Protein AF-A0A8C4T9D4-F1 (afdb_monomer)

Sequence (455 aa):
MKVQNGWSCSVFFLLHMIHVTWTQKFGVIGPSTDIFALLGEDVTLPASLSPPLSARGFGVTWDRKDLQSLVLLYQNFQIRPERQMEAYKGRTSLFLEELEGGNVSLRLRNVRVSDGGLYRCLVASEQWNEESHLTLNVEGHEAEAEAKQKRTMADSEVKRIATVVEELQALDEQIQNLLVRRRYLRDLKARLLDKPSSPSVIGVTSTPRCAAQITFTPAPRRSDTDDDLGVFQLCRRGFKARTPPSAQASILTQNRFDPLSVPSSPSAPGDVIVVGDSIVRNLNITCPNRKSFVSCFPGARVRDVTRRAPAIYKNRAVGAIVIHAGVNDIRHRQSEILKADFTALIKDTKERTPSAKIFISGPLPLVRRSNEYYSRLLGLNNWLQGFCKNQDIGFINNWDLFWERPRFFKRDGLHPNSFGARVLSENISKHHDVPTVMDGLKARSLYNHQHQVTP

Solvent-accessible surface area (backbone atoms only — not comparable to full-atom values): 27501 Å² total; per-residue (Å²): 137,91,87,83,68,74,67,60,60,52,51,52,50,48,53,52,52,61,68,70,65,72,76,80,78,58,43,42,49,42,56,97,58,73,44,78,40,48,61,62,36,71,42,73,50,63,30,30,37,43,66,70,41,61,41,54,87,29,35,41,38,33,30,29,68,80,72,76,38,46,45,42,43,32,48,91,78,38,73,45,64,90,73,29,37,78,94,32,55,96,30,56,46,67,51,74,82,42,12,59,62,9,38,70,26,41,35,40,47,57,35,48,72,84,68,37,44,42,37,33,42,37,44,34,51,99,87,46,73,33,59,28,61,45,40,37,45,56,48,74,68,71,66,58,60,52,49,52,51,53,48,55,52,48,54,53,50,53,51,53,51,51,53,54,51,54,53,52,52,55,49,50,55,53,51,53,52,51,54,52,51,54,49,54,54,50,55,51,50,52,56,67,72,66,62,78,84,75,86,83,80,90,82,90,82,83,87,83,90,86,84,88,88,88,83,86,86,87,89,88,82,88,83,90,86,86,87,91,84,89,86,84,89,85,88,81,88,88,80,94,79,87,82,84,87,83,85,81,87,76,79,86,77,78,71,94,76,67,75,78,79,65,79,71,74,78,72,76,64,32,30,36,38,38,39,24,17,57,72,46,62,70,48,67,63,74,55,99,79,40,58,61,45,74,48,56,37,70,80,32,32,46,62,51,44,52,71,53,51,58,75,74,53,74,88,52,67,51,34,31,39,38,40,34,54,41,75,63,45,65,77,70,78,49,69,66,59,54,53,50,33,51,53,52,34,53,51,56,48,44,74,75,39,77,82,34,48,48,29,42,38,42,52,71,64,68,44,96,62,59,72,68,60,49,55,50,53,50,51,48,39,56,48,48,51,54,50,22,61,77,67,76,36,45,64,44,83,37,40,82,81,44,54,98,41,67,87,30,33,39,97,81,23,69,42,56,29,77,66,28,25,47,55,51,18,53,55,50,42,63,67,77,67,66,70,99,80,68,92,82,71,59,78,71,59,64,69,68,66,79,78,76,86,80,136

Organism: Erpetoichthys calabaricus (NCBI:txid27687)

Radius of gyration: 43.35 Å; Cα contacts (8 Å, |Δi|>4): 566; chains: 1; bounding box: 152×76×127 Å

Secondary structure (DSSP, 8-state):
----SHHHHHHHHHHHHHHHT-----EEE--SS-EEEETTS-EEE--EEES----TTSEEEEEETTTTEEEEEEETTEE-GGGS-TTTTTTEEE-TTGGGGTB-PEEE-S--GGG-EEEEEEEE-SS-EEEEEEEEEEE--HHHHHHHHHHHHHHHHHHHHHHHHHHHHHHHHHHHHHHHHHHHHHHHHHHHH------------------------------------------------PPPPP---------TT-----S------PEEEEEESGGGGG-----SSS-EEEEE-TT--HHHHHHHTHHHHTTS-EEEEEEE--TTTGGG--HHHHHHHHHHHHHHHHHH-TTSEEEEEPPPPPSS--HHHHHHHHHHHHHHHHHHHHTT-EEE--HHHHTT-GGGB-TTSSSB-HHHHHHHHHHHHHHHT--TT-TTTSHHHHHSSSS----

pLDDT: mean 75.45, std 23.24, range [27.36, 98.0]

Structure (mmCIF, N/CA/C/O backbone):
data_AF-A0A8C4T9D4-F1
#
_entry.id   AF-A0A8C4T9D4-F1
#
loop_
_atom_site.group_PDB
_atom_site.id
_atom_site.type_symbol
_atom_site.label_atom_id
_atom_site.label_alt_id
_atom_site.label_comp_id
_atom_site.label_asym_id
_atom_site.label_entity_id
_atom_site.label_seq_id
_atom_site.pdbx_PDB_ins_code
_atom_site.Cartn_x
_atom_site.Cartn_y
_atom_site.Cartn_z
_atom_site.occupancy
_atom_site.B_iso_or_equiv
_atom_site.auth_seq_id
_atom_site.auth_comp_id
_atom_site.auth_asym_id
_atom_site.auth_atom_id
_atom_site.pdbx_PDB_model_num
ATOM 1 N N . MET A 1 1 ? 58.548 0.888 -63.597 1.00 39.16 1 MET A N 1
ATOM 2 C CA . MET A 1 1 ? 58.113 -0.030 -62.522 1.00 39.16 1 MET A CA 1
ATOM 3 C C . MET A 1 1 ? 57.143 0.725 -61.622 1.00 39.16 1 MET A C 1
ATOM 5 O O . MET A 1 1 ? 57.571 1.603 -60.891 1.00 39.16 1 MET A O 1
ATOM 9 N N . LYS A 1 2 ? 55.832 0.487 -61.766 1.00 50.06 2 LYS A N 1
ATOM 10 C CA . LYS A 1 2 ? 54.778 1.098 -60.938 1.00 50.06 2 LYS A CA 1
ATOM 11 C C . LYS A 1 2 ? 54.353 0.071 -59.890 1.00 50.06 2 LYS A C 1
ATOM 13 O O . LYS A 1 2 ? 53.529 -0.787 -60.183 1.00 50.06 2 LYS A O 1
ATOM 18 N N . VAL A 1 3 ? 54.945 0.134 -58.701 1.00 51.78 3 VAL A N 1
ATOM 19 C CA . VAL A 1 3 ? 54.513 -0.648 -57.533 1.00 51.78 3 VAL A CA 1
ATOM 20 C C . VAL A 1 3 ? 54.307 0.320 -56.381 1.00 51.78 3 VAL A C 1
ATOM 22 O O . VAL A 1 3 ? 55.186 0.543 -55.564 1.00 51.78 3 VAL A O 1
ATOM 25 N N . GLN A 1 4 ? 53.141 0.946 -56.359 1.00 55.31 4 GLN A N 1
ATOM 26 C CA . GLN A 1 4 ? 52.597 1.636 -55.195 1.00 55.31 4 GLN A CA 1
ATOM 27 C C . GLN A 1 4 ? 51.133 1.865 -55.535 1.00 55.31 4 GLN A C 1
ATOM 29 O O . GLN A 1 4 ? 50.864 2.672 -56.408 1.00 55.31 4 GLN A O 1
ATOM 34 N N . ASN A 1 5 ? 50.239 1.036 -54.983 1.00 51.62 5 ASN A N 1
ATOM 35 C CA . ASN A 1 5 ? 48.782 1.260 -54.879 1.00 51.62 5 ASN A CA 1
ATOM 36 C C . ASN A 1 5 ? 48.057 0.094 -54.163 1.00 51.62 5 ASN A C 1
ATOM 38 O O . ASN A 1 5 ? 46.921 0.261 -53.734 1.00 51.62 5 ASN A O 1
ATOM 42 N N . GLY A 1 6 ? 48.700 -1.065 -53.950 1.00 53.84 6 GLY A N 1
ATOM 43 C CA . GLY A 1 6 ? 48.062 -2.219 -53.282 1.00 53.84 6 GLY A CA 1
ATOM 44 C C . GLY A 1 6 ? 47.869 -2.088 -51.761 1.00 53.84 6 GLY A C 1
ATOM 45 O O . GLY A 1 6 ? 47.007 -2.748 -51.181 1.00 53.84 6 GLY A O 1
ATOM 46 N N . TRP A 1 7 ? 48.640 -1.219 -51.103 1.00 53.78 7 TRP A N 1
ATOM 47 C CA . TRP A 1 7 ? 48.626 -1.099 -49.639 1.00 53.78 7 TRP A CA 1
ATOM 48 C C . TRP A 1 7 ? 47.484 -0.199 -49.146 1.00 53.78 7 TRP A C 1
ATOM 50 O O . TRP A 1 7 ? 46.972 -0.409 -48.053 1.00 53.78 7 TRP A O 1
ATOM 60 N N . SER A 1 8 ? 47.012 0.738 -49.979 1.00 58.38 8 SER A N 1
ATOM 61 C CA . SER A 1 8 ? 45.920 1.655 -49.624 1.00 58.38 8 SER A CA 1
ATOM 62 C C . SER A 1 8 ? 44.566 0.934 -49.563 1.00 58.38 8 SER A C 1
ATOM 64 O O . SER A 1 8 ? 43.880 0.990 -48.547 1.00 58.38 8 SER A O 1
ATOM 66 N N . CYS A 1 9 ? 44.217 0.143 -50.586 1.00 56.66 9 CYS A N 1
ATOM 67 C CA . CYS A 1 9 ? 42.948 -0.600 -50.602 1.00 56.66 9 CYS A CA 1
ATOM 68 C C . CYS A 1 9 ? 42.850 -1.640 -49.476 1.00 56.66 9 CYS A C 1
ATOM 70 O O . CYS A 1 9 ? 41.775 -1.820 -48.914 1.00 56.66 9 CYS A O 1
ATOM 72 N N . SER A 1 10 ? 43.965 -2.278 -49.107 1.00 59.62 10 SER A N 1
ATOM 73 C CA . SER A 1 10 ? 44.000 -3.283 -48.036 1.00 59.62 10 SER A CA 1
ATOM 74 C C . SER A 1 10 ? 43.797 -2.663 -46.650 1.00 59.62 10 SER A C 1
ATOM 76 O O . SER A 1 10 ? 43.104 -3.239 -45.819 1.00 59.62 10 SER A O 1
ATOM 78 N N . VAL A 1 11 ? 44.336 -1.462 -46.408 1.00 67.81 11 VAL A N 1
ATOM 79 C CA . VAL A 1 11 ? 44.139 -0.721 -45.150 1.00 67.81 11 VAL A CA 1
ATOM 80 C C . VAL A 1 11 ? 42.713 -0.176 -45.044 1.00 67.81 11 VAL A C 1
ATOM 82 O O . VAL A 1 11 ? 42.125 -0.255 -43.971 1.00 67.81 11 VAL A O 1
ATOM 85 N N . PHE A 1 12 ? 42.112 0.293 -46.144 1.00 60.28 12 PHE A N 1
ATOM 86 C CA . PHE A 1 12 ? 40.697 0.686 -46.161 1.00 60.28 12 PHE A CA 1
ATOM 87 C C . PHE A 1 12 ? 39.751 -0.509 -45.986 1.00 60.28 12 PHE A C 1
ATOM 89 O O . PHE A 1 12 ? 38.779 -0.391 -45.248 1.00 60.28 12 PHE A O 1
ATOM 96 N N . PHE A 1 13 ? 40.050 -1.671 -46.580 1.00 60.12 13 PHE A N 1
ATOM 97 C CA . PHE A 1 13 ? 39.292 -2.903 -46.332 1.00 60.12 13 PHE A CA 1
ATOM 98 C C . PHE A 1 13 ? 39.426 -3.371 -44.882 1.00 60.12 13 PHE A C 1
ATOM 100 O O . PHE A 1 13 ? 38.430 -3.737 -44.271 1.00 60.12 13 PHE A O 1
ATOM 107 N N . LEU A 1 14 ? 40.629 -3.316 -44.304 1.00 58.25 14 LEU A N 1
ATOM 108 C CA . LEU A 1 14 ? 40.847 -3.648 -42.896 1.00 58.25 14 LEU A CA 1
ATOM 109 C C . LEU A 1 14 ? 40.143 -2.651 -41.966 1.00 58.25 14 LEU A C 1
ATOM 111 O O . LEU A 1 14 ? 39.481 -3.090 -41.039 1.00 58.25 14 LEU A O 1
ATOM 115 N N . LEU A 1 15 ? 40.181 -1.342 -42.229 1.00 55.09 15 LEU A N 1
ATOM 116 C CA . LEU A 1 15 ? 39.435 -0.332 -41.459 1.00 55.09 15 LEU A CA 1
ATOM 117 C C . LEU A 1 15 ? 37.912 -0.485 -41.602 1.00 55.09 15 LEU A C 1
ATOM 119 O O . LEU A 1 15 ? 37.190 -0.297 -40.626 1.00 55.09 15 LEU A O 1
ATOM 123 N N . HIS A 1 16 ? 37.418 -0.879 -42.780 1.00 53.72 16 HIS A N 1
ATOM 124 C CA . HIS A 1 16 ? 36.005 -1.197 -42.992 1.00 53.72 16 HIS A CA 1
ATOM 125 C C . HIS A 1 16 ? 35.601 -2.474 -42.237 1.00 53.72 16 HIS A C 1
ATOM 127 O O . HIS A 1 16 ? 34.575 -2.486 -41.567 1.00 53.72 16 HIS A O 1
ATOM 133 N N . MET A 1 17 ? 36.447 -3.509 -42.237 1.00 48.16 17 MET A N 1
ATOM 134 C CA . MET A 1 17 ? 36.233 -4.737 -41.460 1.00 48.16 17 MET A CA 1
ATOM 135 C C . MET A 1 17 ? 36.354 -4.512 -39.942 1.00 48.16 17 MET A C 1
ATOM 137 O O . MET A 1 17 ? 35.614 -5.127 -39.182 1.00 48.16 17 MET A O 1
ATOM 141 N N . ILE A 1 18 ? 37.213 -3.588 -39.492 1.00 51.47 18 ILE A N 1
ATOM 142 C CA . ILE A 1 18 ? 37.334 -3.183 -38.079 1.00 51.47 18 ILE A CA 1
ATOM 143 C C . ILE A 1 18 ? 36.100 -2.379 -37.627 1.00 51.47 18 ILE A C 1
ATOM 145 O O . ILE A 1 18 ? 35.687 -2.504 -36.475 1.00 51.47 18 ILE A O 1
ATOM 149 N N . HIS A 1 19 ? 35.451 -1.621 -38.520 1.00 48.31 19 HIS A N 1
ATOM 150 C CA . HIS A 1 19 ? 34.150 -1.001 -38.233 1.00 48.31 19 HIS A CA 1
ATOM 151 C C . HIS A 1 19 ? 32.988 -2.011 -38.188 1.00 48.31 19 HIS A C 1
ATOM 153 O O . HIS A 1 19 ? 32.005 -1.765 -37.493 1.00 48.31 19 HIS A O 1
ATOM 159 N N . VAL A 1 20 ? 33.103 -3.149 -38.882 1.00 47.06 20 VAL A N 1
ATOM 160 C CA . VAL A 1 20 ? 32.039 -4.163 -39.022 1.00 47.06 20 VAL A CA 1
ATOM 161 C C . VAL A 1 20 ? 32.005 -5.190 -37.873 1.00 47.06 20 VAL A C 1
ATOM 163 O O . VAL A 1 20 ? 31.034 -5.932 -37.760 1.00 47.06 20 VAL A O 1
ATOM 166 N N . THR A 1 21 ? 32.979 -5.220 -36.953 1.00 44.59 21 THR A N 1
ATOM 167 C CA . THR A 1 21 ? 33.009 -6.229 -35.865 1.00 44.59 21 THR A CA 1
ATOM 168 C C . THR A 1 21 ? 32.985 -5.674 -34.439 1.00 44.59 21 THR A C 1
ATOM 170 O O . THR A 1 21 ? 33.477 -6.329 -33.520 1.00 44.59 21 THR A O 1
ATOM 173 N N . TRP A 1 22 ? 32.378 -4.508 -34.199 1.00 48.31 22 TRP A N 1
ATOM 174 C CA . TRP A 1 22 ? 31.901 -4.171 -32.849 1.00 48.31 22 TRP A CA 1
ATOM 175 C C . TRP A 1 22 ? 30.481 -4.717 -32.667 1.00 48.31 22 TRP A C 1
ATOM 177 O O . TRP A 1 22 ? 29.494 -3.988 -32.706 1.00 48.31 22 TRP A O 1
ATOM 187 N N . THR A 1 23 ? 30.367 -6.036 -32.478 1.00 54.88 23 THR A N 1
ATOM 188 C CA . THR A 1 23 ? 29.114 -6.649 -32.020 1.00 54.88 23 THR A CA 1
ATOM 189 C C . THR A 1 23 ? 28.855 -6.158 -30.596 1.00 54.88 23 THR A C 1
ATOM 191 O O . THR A 1 23 ? 29.463 -6.661 -29.645 1.00 54.88 23 THR A O 1
ATOM 194 N N . GLN A 1 24 ? 28.011 -5.139 -30.434 1.00 67.06 24 GLN A N 1
ATOM 195 C CA . GLN A 1 24 ? 27.652 -4.612 -29.119 1.00 67.06 24 GLN A CA 1
ATOM 196 C C . GLN A 1 24 ? 26.773 -5.640 -28.399 1.00 67.06 24 GLN A C 1
ATOM 198 O O . GLN A 1 24 ? 25.558 -5.693 -28.579 1.00 67.06 24 GLN A O 1
ATOM 203 N N . LYS A 1 25 ? 27.414 -6.509 -27.614 1.00 84.00 25 LYS A N 1
ATOM 204 C CA . LYS A 1 25 ? 26.722 -7.431 -26.713 1.00 84.00 25 LYS A CA 1
ATOM 205 C C . LYS A 1 25 ? 26.148 -6.637 -25.546 1.00 84.00 25 LYS A C 1
ATOM 207 O O . LYS A 1 25 ? 26.833 -5.795 -24.965 1.00 84.00 25 LYS A O 1
ATOM 212 N N . PHE A 1 26 ? 24.910 -6.935 -25.195 1.00 91.19 26 PHE A N 1
ATOM 213 C CA . PHE A 1 26 ? 24.203 -6.348 -24.062 1.00 91.19 26 PHE A CA 1
ATOM 214 C C . PHE A 1 26 ? 23.410 -7.435 -23.357 1.00 91.19 26 PHE A C 1
ATOM 216 O O . PHE A 1 26 ? 23.092 -8.431 -23.987 1.00 91.19 26 PHE A O 1
ATOM 223 N N . GLY A 1 27 ? 23.089 -7.241 -22.083 1.00 93.12 27 GLY A N 1
ATOM 224 C CA . GLY A 1 27 ? 22.110 -8.020 -21.330 1.00 93.12 27 GLY A CA 1
ATOM 225 C C . GLY A 1 27 ? 20.835 -7.218 -21.085 1.00 93.12 27 GLY A C 1
ATOM 226 O O . GLY A 1 27 ? 20.865 -5.987 -21.113 1.00 93.12 27 GLY A O 1
ATOM 227 N N . VAL A 1 28 ? 19.730 -7.908 -20.799 1.00 96.06 28 VAL A N 1
ATOM 228 C CA . VAL A 1 28 ? 18.484 -7.289 -20.322 1.00 96.06 28 VAL A CA 1
ATOM 229 C C . VAL A 1 28 ? 18.332 -7.593 -18.834 1.00 96.06 28 VAL A C 1
ATOM 231 O O . VAL A 1 28 ? 18.138 -8.737 -18.426 1.00 96.06 28 VAL A O 1
ATOM 234 N N . ILE A 1 29 ? 18.430 -6.562 -18.001 1.00 93.75 29 ILE A N 1
ATOM 235 C CA . ILE A 1 29 ? 18.279 -6.673 -16.553 1.00 93.75 29 ILE A CA 1
ATOM 236 C C . ILE A 1 29 ? 16.822 -6.406 -16.190 1.00 93.75 29 ILE A C 1
ATOM 238 O O . ILE A 1 29 ? 16.321 -5.296 -16.355 1.00 93.75 29 ILE A O 1
ATOM 242 N N . GLY A 1 30 ? 16.157 -7.435 -15.675 1.00 88.88 30 GLY A N 1
ATOM 243 C CA . GLY A 1 30 ? 14.845 -7.349 -15.042 1.00 88.88 30 GLY A CA 1
ATOM 244 C C . GLY A 1 30 ? 14.949 -7.307 -13.513 1.00 88.88 30 GLY A C 1
ATOM 245 O O . GLY A 1 30 ? 16.047 -7.348 -12.946 1.00 88.88 30 GLY A O 1
ATOM 246 N N . PRO A 1 31 ? 13.813 -7.226 -12.808 1.00 87.94 31 PRO A N 1
ATOM 247 C CA . PRO A 1 31 ? 13.799 -7.239 -11.356 1.00 87.94 31 PRO A CA 1
ATOM 248 C C . PRO A 1 31 ? 14.237 -8.611 -10.824 1.00 87.94 31 PRO A C 1
ATOM 250 O O . PRO A 1 31 ? 13.878 -9.652 -11.363 1.00 87.94 31 PRO A O 1
ATOM 253 N N . SER A 1 32 ? 14.974 -8.621 -9.712 1.00 81.00 32 SER A N 1
ATOM 254 C CA . SER A 1 32 ? 15.377 -9.861 -9.022 1.00 81.00 32 SER A CA 1
ATOM 255 C C . SER A 1 32 ? 14.272 -10.461 -8.143 1.00 81.00 32 SER A C 1
ATOM 257 O O . SER A 1 32 ? 14.460 -11.516 -7.536 1.00 81.00 32 SER A O 1
ATOM 259 N N . THR A 1 33 ? 13.131 -9.781 -8.040 1.00 81.38 33 THR A N 1
ATOM 260 C CA . THR A 1 33 ? 11.982 -10.165 -7.218 1.00 81.38 33 THR A CA 1
ATOM 261 C C . THR A 1 33 ? 10.682 -9.912 -7.964 1.00 81.38 33 THR A C 1
ATOM 263 O O . THR A 1 33 ? 10.615 -9.010 -8.798 1.00 81.38 33 THR A O 1
ATOM 266 N N . ASP A 1 34 ? 9.636 -10.643 -7.590 1.00 89.50 34 ASP A N 1
ATOM 267 C CA . ASP A 1 34 ? 8.285 -10.447 -8.113 1.00 89.50 34 ASP A CA 1
ATOM 268 C C . ASP A 1 34 ? 7.793 -9.004 -7.937 1.00 89.50 34 ASP A C 1
ATOM 270 O O . ASP A 1 34 ? 8.059 -8.339 -6.928 1.00 89.50 34 ASP A O 1
ATOM 274 N N . ILE A 1 35 ? 7.027 -8.542 -8.922 1.00 89.44 35 ILE A N 1
ATOM 275 C CA . ILE A 1 35 ? 6.363 -7.242 -8.912 1.00 89.44 35 ILE A CA 1
ATOM 276 C C . ILE A 1 35 ? 4.936 -7.436 -8.413 1.00 89.44 35 ILE A C 1
ATOM 278 O O . ILE A 1 35 ? 4.237 -8.341 -8.855 1.00 89.44 35 ILE A O 1
ATOM 282 N N . PHE A 1 36 ? 4.488 -6.573 -7.506 1.00 88.38 36 PHE A N 1
ATOM 283 C CA . PHE A 1 36 ? 3.121 -6.589 -6.991 1.00 88.38 36 PHE A CA 1
ATOM 284 C C . PHE A 1 36 ? 2.371 -5.360 -7.497 1.00 88.38 36 PHE A C 1
ATOM 286 O O . PHE A 1 36 ? 2.876 -4.242 -7.377 1.00 88.38 36 PHE A O 1
ATOM 293 N N . ALA A 1 37 ? 1.173 -5.564 -8.038 1.00 88.94 37 ALA A N 1
ATOM 294 C CA . ALA A 1 37 ? 0.289 -4.500 -8.502 1.00 88.94 37 ALA A CA 1
ATOM 295 C C . ALA A 1 37 ? -1.092 -4.613 -7.860 1.00 88.94 37 ALA A C 1
ATOM 297 O O . ALA A 1 37 ? -1.575 -5.714 -7.601 1.00 88.94 37 ALA A O 1
ATOM 298 N N . LEU A 1 38 ? -1.735 -3.471 -7.622 1.00 84.62 38 LEU A N 1
ATOM 299 C CA . LEU A 1 38 ? -3.107 -3.422 -7.130 1.00 84.62 38 LEU A CA 1
ATOM 300 C C . LEU A 1 38 ? -4.100 -3.381 -8.291 1.00 84.62 38 LEU A C 1
ATOM 302 O O . LEU A 1 38 ? -3.833 -2.770 -9.327 1.00 84.62 38 LEU A O 1
ATOM 306 N N . LEU A 1 39 ? -5.267 -3.998 -8.101 1.00 84.94 39 LEU A N 1
ATOM 307 C CA . LEU A 1 39 ? -6.358 -3.907 -9.072 1.00 84.94 39 LEU A CA 1
ATOM 308 C C . LEU A 1 39 ? -6.739 -2.451 -9.359 1.00 84.94 39 LEU A C 1
ATOM 310 O O . LEU A 1 39 ? -6.997 -1.667 -8.450 1.00 84.94 39 LEU A O 1
ATOM 314 N N . GLY A 1 40 ? -6.816 -2.116 -10.644 1.00 83.31 40 GLY A N 1
ATOM 315 C CA . GLY A 1 40 ? -7.174 -0.796 -11.148 1.00 83.31 40 GLY A CA 1
ATOM 316 C C . GLY A 1 40 ? -6.032 0.221 -11.182 1.00 83.31 40 GLY A C 1
ATOM 317 O O . GLY A 1 40 ? -6.220 1.288 -11.761 1.00 83.31 40 GLY A O 1
ATOM 318 N N . GLU A 1 41 ? -4.860 -0.082 -10.614 1.00 86.56 41 GLU A N 1
ATOM 319 C CA . GLU A 1 41 ? -3.698 0.816 -10.664 1.00 86.56 41 GLU A CA 1
ATOM 320 C C . GLU A 1 41 ? -2.851 0.609 -11.926 1.00 86.56 41 GLU A C 1
ATOM 322 O O . GLU A 1 41 ? -2.992 -0.382 -12.640 1.00 86.56 41 GLU A O 1
ATOM 327 N N . ASP A 1 42 ? -1.956 1.557 -12.198 1.00 91.25 42 ASP A N 1
ATOM 328 C CA . ASP A 1 42 ? -0.928 1.423 -13.226 1.00 91.25 42 ASP A CA 1
ATOM 329 C C . ASP A 1 42 ? 0.333 0.810 -12.602 1.00 91.25 42 ASP A C 1
ATOM 331 O O . ASP A 1 42 ? 0.737 1.183 -11.499 1.00 91.25 42 ASP A O 1
ATOM 335 N N . VAL A 1 43 ? 0.986 -0.107 -13.313 1.00 94.75 43 VAL A N 1
ATOM 336 C CA . VAL A 1 43 ? 2.239 -0.737 -12.883 1.00 94.75 43 VAL A CA 1
ATOM 337 C C . VAL A 1 43 ? 3.310 -0.591 -13.955 1.00 94.75 43 VAL A C 1
ATOM 339 O O . VAL A 1 43 ? 3.037 -0.679 -15.153 1.00 94.75 43 VAL A O 1
ATOM 342 N N . THR A 1 44 ? 4.550 -0.397 -13.517 1.00 97.25 44 THR A N 1
ATOM 343 C CA . THR A 1 44 ? 5.726 -0.474 -14.384 1.00 97.25 44 THR A CA 1
ATOM 344 C C . THR A 1 44 ? 6.427 -1.804 -14.156 1.00 97.25 44 THR A C 1
ATOM 346 O O . THR A 1 44 ? 6.797 -2.125 -13.028 1.00 97.25 44 THR A O 1
ATOM 349 N N . LEU A 1 45 ? 6.618 -2.563 -15.231 1.00 97.19 45 LEU A N 1
ATOM 350 C CA . LEU A 1 45 ? 7.409 -3.784 -15.276 1.00 97.19 45 LEU A CA 1
ATOM 351 C C . LEU A 1 45 ? 8.833 -3.398 -15.708 1.00 97.19 45 LEU A C 1
ATOM 353 O O . LEU A 1 45 ? 9.033 -3.048 -16.877 1.00 97.19 45 LEU A O 1
ATOM 357 N N . PRO A 1 46 ? 9.799 -3.360 -14.773 1.00 96.12 46 PRO A N 1
ATOM 358 C CA . PRO A 1 46 ? 11.105 -2.784 -15.043 1.00 96.12 46 PRO A CA 1
ATOM 359 C C . PRO A 1 46 ? 11.953 -3.711 -15.916 1.00 96.12 46 PRO A C 1
ATOM 361 O O . PRO A 1 46 ? 12.020 -4.912 -15.668 1.00 96.12 46 PRO A O 1
ATOM 364 N N . ALA A 1 47 ? 12.621 -3.143 -16.915 1.00 96.44 47 ALA A N 1
ATOM 365 C CA . ALA A 1 47 ? 13.668 -3.809 -17.679 1.00 96.44 47 ALA A CA 1
ATOM 366 C C . ALA A 1 47 ? 14.616 -2.768 -18.288 1.00 96.44 47 ALA A C 1
ATOM 368 O O . ALA A 1 47 ? 14.166 -1.753 -18.828 1.00 96.44 47 ALA A O 1
ATOM 369 N N . SER A 1 48 ? 15.923 -3.014 -18.226 1.00 95.69 48 SER A N 1
ATOM 370 C CA . SER A 1 48 ? 16.932 -2.109 -18.783 1.00 95.69 48 SER A CA 1
ATOM 371 C C . SER A 1 48 ? 18.114 -2.848 -19.399 1.00 95.69 48 SER A C 1
ATOM 373 O O . SER A 1 48 ? 18.421 -3.981 -19.030 1.00 95.69 48 SER A O 1
ATOM 375 N N . LEU A 1 49 ? 18.789 -2.202 -20.348 1.00 94.75 49 LEU A N 1
ATOM 376 C CA . LEU A 1 49 ? 19.994 -2.743 -20.970 1.00 94.75 49 LEU A CA 1
ATOM 377 C C . LEU A 1 49 ? 21.222 -2.579 -20.068 1.00 94.75 49 LEU A C 1
ATOM 379 O O . LEU A 1 49 ? 21.381 -1.564 -19.388 1.00 94.75 49 LEU A O 1
ATOM 383 N N . SER A 1 50 ? 22.101 -3.580 -20.086 1.00 92.06 50 SER A N 1
ATOM 384 C CA . SER A 1 50 ? 23.412 -3.533 -19.438 1.00 92.06 50 SER A CA 1
ATOM 385 C C . SER A 1 50 ? 24.506 -4.045 -20.380 1.00 92.06 50 SER A C 1
ATOM 387 O O . SER A 1 50 ? 24.440 -5.201 -20.797 1.00 92.06 50 SER A O 1
ATOM 389 N N . PRO A 1 51 ? 25.519 -3.232 -20.720 1.00 90.75 51 PRO A N 1
ATOM 390 C CA . PRO A 1 51 ? 25.672 -1.828 -20.333 1.00 90.75 51 PRO A CA 1
ATOM 391 C C . PRO A 1 51 ? 24.530 -0.941 -20.880 1.00 90.75 51 PRO A C 1
ATOM 393 O O . PRO A 1 51 ? 23.824 -1.366 -21.798 1.00 90.75 51 PRO A O 1
ATOM 396 N N . PRO A 1 52 ? 24.326 0.276 -20.335 1.00 88.38 52 PRO A N 1
ATOM 397 C CA . PRO A 1 52 ? 23.340 1.212 -20.868 1.00 88.38 52 PRO A CA 1
ATOM 398 C C . PRO A 1 52 ? 23.658 1.551 -22.329 1.00 88.38 52 PRO A C 1
ATOM 400 O O . PRO A 1 52 ? 24.727 2.079 -22.637 1.00 88.38 52 PRO A O 1
ATOM 403 N N . LEU A 1 53 ? 22.735 1.219 -23.229 1.00 90.50 53 LEU A N 1
ATOM 404 C CA . LEU A 1 53 ? 22.838 1.429 -24.673 1.00 90.50 53 LEU A CA 1
ATOM 405 C C . LEU A 1 53 ? 21.501 1.946 -25.198 1.00 90.50 53 LEU A C 1
ATOM 407 O O . LEU A 1 53 ? 20.453 1.629 -24.641 1.00 90.50 53 LEU A O 1
ATOM 411 N N . SER A 1 54 ? 21.522 2.695 -26.299 1.00 92.38 54 SER A N 1
ATOM 412 C CA . SER A 1 54 ? 20.288 3.187 -26.911 1.00 92.38 54 SER A CA 1
ATOM 413 C C . SER A 1 54 ? 19.479 2.040 -27.517 1.00 92.38 54 SER A C 1
ATOM 415 O O . SER A 1 54 ? 19.899 1.402 -28.479 1.00 92.38 54 SER A O 1
ATOM 417 N N . ALA A 1 55 ? 18.281 1.820 -26.981 1.00 92.81 55 ALA A N 1
ATOM 418 C CA . ALA A 1 55 ? 17.323 0.826 -27.450 1.00 92.81 55 ALA A CA 1
ATOM 419 C C . ALA A 1 55 ? 16.379 1.363 -28.545 1.00 92.81 55 ALA A C 1
ATOM 421 O O . ALA A 1 55 ? 15.501 0.635 -29.000 1.00 92.81 55 ALA A O 1
ATOM 422 N N . ARG A 1 56 ? 16.531 2.622 -28.995 1.00 92.81 56 ARG A N 1
ATOM 423 C CA . ARG A 1 56 ? 15.656 3.225 -30.027 1.00 92.81 56 ARG A CA 1
ATOM 424 C C . ARG A 1 56 ? 15.630 2.424 -31.330 1.00 92.81 56 ARG A C 1
ATOM 426 O O . ARG A 1 56 ? 14.581 2.302 -31.950 1.00 92.81 56 ARG A O 1
ATOM 433 N N . GLY A 1 57 ? 16.788 1.909 -31.742 1.00 90.00 57 GLY A N 1
ATOM 434 C CA . GLY A 1 57 ? 16.926 1.097 -32.952 1.00 90.00 57 GLY A CA 1
ATOM 435 C C . GLY A 1 57 ? 16.629 -0.390 -32.747 1.00 90.00 57 GLY A C 1
ATOM 436 O O . GLY A 1 57 ? 16.723 -1.151 -33.704 1.00 90.00 57 GLY A O 1
ATOM 437 N N . PHE A 1 58 ? 16.314 -0.826 -31.524 1.00 94.56 58 PHE A N 1
ATOM 438 C CA . PHE A 1 58 ? 16.130 -2.241 -31.202 1.00 94.56 58 PHE A CA 1
ATOM 439 C C . PHE A 1 58 ? 14.652 -2.632 -31.253 1.00 94.56 58 PHE A C 1
ATOM 441 O O . PHE A 1 58 ? 13.752 -1.819 -31.032 1.00 94.56 58 PHE A O 1
ATOM 448 N N . GLY A 1 59 ? 14.395 -3.908 -31.528 1.00 96.00 59 GLY A N 1
ATOM 449 C CA . GLY A 1 59 ? 13.087 -4.514 -31.327 1.00 96.00 59 GLY A CA 1
ATOM 450 C C . GLY A 1 59 ? 12.881 -4.824 -29.848 1.00 96.00 59 GLY A C 1
ATOM 451 O O . GLY A 1 59 ? 13.699 -5.520 -29.255 1.00 96.00 59 GLY A O 1
ATOM 452 N N . VAL A 1 60 ? 11.788 -4.347 -29.252 1.00 97.69 60 VAL A N 1
ATOM 453 C CA . VAL A 1 60 ? 11.413 -4.671 -27.865 1.00 97.69 60 VAL A CA 1
ATOM 454 C C . VAL A 1 60 ? 10.081 -5.402 -27.880 1.00 97.69 60 VAL A C 1
ATOM 456 O O . VAL A 1 60 ? 9.072 -4.875 -28.354 1.00 97.69 60 VAL A O 1
ATOM 459 N N . THR A 1 61 ? 10.076 -6.618 -27.348 1.00 98.00 61 THR A N 1
ATOM 460 C CA . THR A 1 61 ? 8.891 -7.469 -27.254 1.00 98.00 61 THR A CA 1
ATOM 461 C C . THR A 1 61 ? 8.606 -7.781 -25.798 1.00 98.00 61 THR A C 1
ATOM 463 O O . THR A 1 61 ? 9.454 -8.319 -25.094 1.00 98.00 61 THR A O 1
ATOM 466 N N . TRP A 1 62 ? 7.392 -7.466 -25.362 1.00 97.94 62 TRP A N 1
ATOM 467 C CA . TRP A 1 62 ? 6.841 -7.942 -24.104 1.00 97.94 62 TRP A CA 1
ATOM 468 C C . TRP A 1 62 ? 5.752 -8.964 -24.391 1.00 97.94 62 TRP A C 1
ATOM 470 O O . TRP A 1 62 ? 4.778 -8.668 -25.093 1.00 97.94 62 TRP A O 1
ATOM 480 N N . ASP A 1 63 ? 5.892 -10.151 -23.817 1.00 95.94 63 ASP A N 1
ATOM 481 C CA . ASP A 1 63 ? 4.920 -11.226 -23.946 1.00 95.94 63 ASP A CA 1
ATOM 482 C C . ASP A 1 63 ? 4.683 -11.953 -22.621 1.00 95.94 63 ASP A C 1
ATOM 484 O O . ASP A 1 63 ? 5.517 -11.970 -21.714 1.00 95.94 63 ASP A O 1
ATOM 488 N N . ARG A 1 64 ? 3.493 -12.535 -22.504 1.00 95.31 64 ARG A N 1
ATOM 489 C CA . ARG A 1 64 ? 3.125 -13.450 -21.428 1.00 95.31 64 ARG A CA 1
ATOM 490 C C . ARG A 1 64 ? 3.686 -14.818 -21.763 1.00 95.31 64 ARG A C 1
ATOM 492 O O . ARG A 1 64 ? 3.163 -15.473 -22.661 1.00 95.31 64 ARG A O 1
ATOM 499 N N . LYS A 1 65 ? 4.718 -15.265 -21.049 1.00 89.19 65 LYS A N 1
ATOM 500 C CA . LYS A 1 65 ? 5.353 -16.566 -21.311 1.00 89.19 65 LYS A CA 1
ATOM 501 C C . LYS A 1 65 ? 4.429 -17.728 -20.947 1.00 89.19 65 LYS A C 1
ATOM 503 O O . LYS A 1 65 ? 4.434 -18.761 -21.606 1.00 89.19 65 LYS A O 1
ATOM 508 N N . ASP A 1 66 ? 3.628 -17.539 -19.906 1.00 83.12 66 ASP A N 1
ATOM 509 C CA . ASP A 1 66 ? 2.628 -18.489 -19.420 1.00 83.12 66 ASP A CA 1
ATOM 510 C C . ASP A 1 66 ? 1.432 -18.654 -20.372 1.00 83.12 66 ASP A C 1
ATOM 512 O O . ASP A 1 66 ? 0.908 -19.756 -20.503 1.00 83.12 66 ASP A O 1
ATOM 516 N N . LEU A 1 67 ? 1.024 -17.583 -21.060 1.00 85.00 67 LEU A N 1
ATOM 517 C CA . LEU A 1 67 ? -0.141 -17.569 -21.960 1.00 85.00 67 LEU A CA 1
ATOM 518 C C . LEU A 1 67 ? 0.214 -17.426 -23.448 1.00 85.00 67 LEU A C 1
ATOM 520 O O . LEU A 1 67 ? -0.683 -17.288 -24.278 1.00 85.00 67 LEU A O 1
ATOM 524 N N . GLN A 1 68 ? 1.506 -17.375 -23.779 1.00 84.62 68 GLN A N 1
ATOM 525 C CA . GLN A 1 68 ? 2.042 -17.112 -25.123 1.00 84.62 68 GLN A CA 1
ATOM 526 C C . GLN A 1 68 ? 1.361 -15.923 -25.828 1.00 84.62 68 GLN A C 1
ATOM 528 O O . GLN A 1 68 ? 1.073 -15.954 -27.022 1.00 84.62 68 GLN A O 1
ATOM 533 N N . SER A 1 69 ? 1.061 -14.869 -25.067 1.00 90.06 69 SER A N 1
ATOM 534 C CA . SER A 1 69 ? 0.236 -13.742 -25.513 1.00 90.06 69 SER A CA 1
ATOM 535 C C . SER A 1 69 ? 1.070 -12.474 -25.666 1.00 90.06 69 SER A C 1
ATOM 537 O O . SER A 1 69 ? 1.762 -12.073 -24.731 1.00 90.06 69 SER A O 1
ATOM 539 N N . LEU A 1 70 ? 0.983 -11.812 -26.825 1.00 93.75 70 LEU A N 1
ATOM 540 C CA . LEU A 1 70 ? 1.735 -10.584 -27.092 1.00 93.75 70 LEU A CA 1
ATOM 541 C C . LEU A 1 70 ? 1.131 -9.389 -26.342 1.00 93.75 70 LEU A C 1
ATOM 543 O O . LEU A 1 70 ? -0.015 -9.001 -26.585 1.00 93.75 70 LEU A O 1
ATOM 547 N N . VAL A 1 71 ? 1.922 -8.789 -25.452 1.00 96.81 71 VAL A N 1
ATOM 548 C CA . VAL A 1 71 ? 1.518 -7.664 -24.593 1.00 96.81 71 VAL A CA 1
ATOM 549 C C . VAL A 1 71 ? 1.868 -6.332 -25.249 1.00 96.81 71 VAL A C 1
ATOM 551 O O . VAL A 1 71 ? 1.040 -5.421 -25.311 1.00 96.81 71 VAL A O 1
ATOM 554 N N . LEU A 1 72 ? 3.097 -6.211 -25.756 1.00 97.81 72 LEU A N 1
ATOM 555 C CA . LEU A 1 72 ? 3.563 -5.039 -26.486 1.00 97.81 72 LEU A CA 1
ATOM 556 C C . LEU A 1 72 ? 4.672 -5.423 -27.465 1.00 97.81 72 LEU A C 1
ATOM 558 O O . LEU A 1 72 ? 5.566 -6.190 -27.127 1.00 97.81 72 LEU A O 1
ATOM 562 N N . LEU A 1 73 ? 4.633 -4.835 -28.660 1.00 96.88 73 LEU A N 1
ATOM 563 C CA . LEU A 1 73 ? 5.709 -4.910 -29.640 1.00 96.88 73 LEU A CA 1
ATOM 564 C C . LEU A 1 73 ? 6.124 -3.500 -30.050 1.00 96.88 73 LEU A C 1
ATOM 566 O O . LEU A 1 73 ? 5.283 -2.704 -30.473 1.00 96.88 73 LEU A O 1
ATOM 570 N N . TYR A 1 74 ? 7.417 -3.222 -29.951 1.00 96.94 74 TYR A N 1
ATOM 571 C CA . TYR A 1 74 ? 8.071 -2.036 -30.482 1.00 96.94 74 TYR A CA 1
ATOM 572 C C . TYR A 1 74 ? 9.084 -2.463 -31.540 1.00 96.94 74 TYR A C 1
ATOM 574 O O . TYR A 1 74 ? 9.972 -3.266 -31.265 1.00 96.94 74 TYR A O 1
ATOM 582 N N . GLN A 1 75 ? 8.927 -1.950 -32.757 1.00 93.75 75 GLN A N 1
ATOM 583 C CA . GLN A 1 75 ? 9.809 -2.248 -33.881 1.00 93.75 75 GLN A CA 1
ATOM 584 C C . GLN A 1 75 ? 9.717 -1.127 -34.917 1.00 93.75 75 GLN A C 1
ATOM 586 O O . GLN A 1 75 ? 8.640 -0.562 -35.136 1.00 93.75 75 GLN A O 1
ATOM 591 N N . ASN A 1 76 ? 10.827 -0.836 -35.599 1.00 90.06 76 ASN A N 1
ATOM 592 C CA . ASN A 1 76 ? 10.916 0.237 -36.593 1.00 90.06 76 ASN A CA 1
ATOM 593 C C . ASN A 1 76 ? 10.484 1.583 -35.989 1.00 90.06 76 ASN A C 1
ATOM 595 O O . ASN A 1 76 ? 9.643 2.287 -36.546 1.00 90.06 76 ASN A O 1
ATOM 599 N N . PHE A 1 77 ? 11.031 1.889 -34.809 1.00 91.00 77 PHE A N 1
ATOM 600 C CA . PHE A 1 77 ? 10.821 3.130 -34.060 1.00 91.00 77 PHE A CA 1
ATOM 601 C C . PHE A 1 77 ? 9.384 3.396 -33.578 1.00 91.00 77 PHE A C 1
ATOM 603 O O . PHE A 1 77 ? 9.088 4.497 -33.113 1.00 91.00 77 PHE A O 1
ATOM 610 N N . GLN A 1 78 ? 8.482 2.411 -33.653 1.00 93.06 78 GLN A N 1
ATOM 611 C CA . GLN A 1 78 ? 7.070 2.577 -33.299 1.00 93.06 78 GLN A CA 1
ATOM 612 C C . GLN A 1 78 ? 6.514 1.374 -32.533 1.00 93.06 78 GLN A C 1
ATOM 614 O O . GLN A 1 78 ? 6.918 0.230 -32.746 1.00 93.06 78 GLN A O 1
ATOM 619 N N . ILE A 1 79 ? 5.543 1.637 -31.654 1.00 93.62 79 ILE A N 1
ATOM 620 C CA . ILE A 1 79 ? 4.726 0.594 -31.020 1.00 93.62 79 ILE A CA 1
ATOM 621 C C . ILE A 1 79 ? 3.691 0.104 -32.043 1.00 93.62 79 ILE A C 1
ATOM 623 O O . ILE A 1 79 ? 3.099 0.917 -32.748 1.00 93.62 79 ILE A O 1
ATOM 627 N N . ARG A 1 80 ? 3.475 -1.214 -32.111 1.00 92.12 80 ARG A N 1
ATOM 628 C CA . ARG A 1 80 ? 2.585 -1.905 -33.064 1.00 92.12 80 ARG A CA 1
ATOM 629 C C . ARG A 1 80 ? 1.301 -2.398 -32.375 1.00 92.12 80 ARG A C 1
ATOM 631 O O . ARG A 1 80 ? 1.208 -3.588 -32.054 1.00 92.12 80 ARG A O 1
ATOM 638 N N . PRO A 1 81 ? 0.326 -1.518 -32.076 1.00 87.44 81 PRO A N 1
ATOM 639 C CA . PRO A 1 81 ? -0.901 -1.890 -31.365 1.00 87.44 81 PRO A CA 1
ATOM 640 C C . PRO A 1 81 ? -1.751 -2.927 -32.116 1.00 87.44 81 PRO A C 1
ATOM 642 O O . PRO A 1 81 ? -2.465 -3.704 -31.490 1.00 87.44 81 PRO A O 1
ATOM 645 N N . GLU A 1 82 ? -1.654 -2.989 -33.443 1.00 87.31 82 GLU A N 1
ATOM 646 C CA . GLU A 1 82 ? -2.383 -3.925 -34.300 1.00 87.31 82 GLU A CA 1
ATOM 647 C C . GLU A 1 82 ? -2.021 -5.395 -34.052 1.00 87.31 82 GLU A C 1
ATOM 649 O O . GLU A 1 82 ? -2.849 -6.272 -34.285 1.00 87.31 82 GLU A O 1
ATOM 654 N N . ARG A 1 83 ? -0.810 -5.667 -33.547 1.00 85.75 83 ARG A N 1
ATOM 655 C CA . ARG A 1 83 ? -0.356 -7.027 -33.215 1.00 85.75 83 ARG A CA 1
ATOM 656 C C . ARG A 1 83 ? -0.619 -7.410 -31.759 1.00 85.75 83 ARG A C 1
ATOM 658 O O . ARG A 1 83 ? -0.514 -8.584 -31.421 1.00 85.75 83 ARG A O 1
ATOM 665 N N . GLN A 1 84 ? -0.923 -6.442 -30.895 1.00 89.81 84 GLN A N 1
ATOM 666 C CA . GLN A 1 84 ? -1.162 -6.693 -29.475 1.00 89.81 84 GLN A CA 1
ATOM 667 C C . GLN A 1 84 ? -2.454 -7.482 -29.263 1.00 89.81 84 GLN A C 1
ATOM 669 O O . GLN A 1 84 ? -3.448 -7.285 -29.964 1.00 89.81 84 GLN A O 1
ATOM 674 N N . MET A 1 85 ? -2.461 -8.323 -28.232 1.00 90.69 85 MET A N 1
ATOM 675 C CA . MET A 1 85 ? -3.684 -8.971 -27.773 1.00 90.69 85 MET A CA 1
ATOM 676 C C . MET A 1 85 ? -4.696 -7.934 -27.278 1.00 90.69 85 MET A C 1
ATOM 678 O O . MET A 1 85 ? -4.338 -6.952 -26.623 1.00 90.69 85 MET A O 1
ATOM 682 N N . GLU A 1 86 ? -5.979 -8.186 -27.542 1.00 89.00 86 GLU A N 1
ATOM 683 C CA . GLU A 1 86 ? -7.067 -7.232 -27.284 1.00 89.00 86 GLU A CA 1
ATOM 684 C C . GLU A 1 86 ? -7.122 -6.763 -25.822 1.00 89.00 86 GLU A C 1
ATOM 686 O O . GLU A 1 86 ? -7.379 -5.596 -25.540 1.00 89.00 86 GLU A O 1
ATOM 691 N N . ALA A 1 87 ? -6.783 -7.646 -24.877 1.00 90.00 87 ALA A N 1
ATOM 692 C CA . ALA A 1 87 ? -6.753 -7.331 -23.450 1.00 90.00 87 ALA A CA 1
ATOM 693 C C . ALA A 1 87 ? -5.735 -6.237 -23.062 1.00 90.00 87 ALA A C 1
ATOM 695 O O . ALA A 1 87 ? -5.891 -5.617 -22.005 1.00 90.00 87 ALA A O 1
ATOM 696 N N . TYR A 1 88 ? -4.712 -5.997 -23.890 1.00 93.00 88 TYR A N 1
ATOM 697 C CA . TYR A 1 88 ? -3.605 -5.073 -23.620 1.00 93.00 88 TYR A CA 1
ATOM 698 C C . TYR A 1 88 ? -3.634 -3.799 -24.474 1.00 93.00 88 TYR A C 1
ATOM 700 O O . TYR A 1 88 ? -2.967 -2.820 -24.121 1.00 93.00 88 TYR A O 1
ATOM 708 N N . LYS A 1 89 ? -4.436 -3.766 -25.546 1.00 91.38 89 LYS A N 1
ATOM 709 C CA . LYS A 1 89 ? -4.561 -2.592 -26.418 1.00 91.38 89 LYS A CA 1
ATOM 710 C C . LYS A 1 89 ? -4.967 -1.349 -25.626 1.00 91.38 89 LYS A C 1
ATOM 712 O O . LYS A 1 89 ? -5.873 -1.378 -24.795 1.00 91.38 89 LYS A O 1
ATOM 717 N N . GLY A 1 90 ? -4.253 -0.247 -25.858 1.00 90.56 90 GLY A N 1
ATOM 718 C CA . GLY A 1 90 ? -4.482 1.038 -25.181 1.00 90.56 90 GLY A CA 1
ATOM 719 C C . GLY A 1 90 ? -4.082 1.076 -23.699 1.00 90.56 90 GLY A C 1
ATOM 720 O O . GLY A 1 90 ? -4.189 2.126 -23.065 1.00 90.56 90 GLY A O 1
ATOM 721 N N . ARG A 1 91 ? -3.597 -0.040 -23.139 1.00 95.44 91 ARG A N 1
ATOM 722 C CA . ARG A 1 91 ? -3.168 -0.148 -21.738 1.00 95.44 91 ARG A CA 1
ATOM 723 C C . ARG A 1 91 ? -1.654 -0.246 -21.591 1.00 95.44 91 ARG A C 1
ATOM 725 O O . ARG A 1 91 ? -1.156 -0.037 -20.493 1.00 95.44 91 ARG A O 1
ATOM 732 N N . THR A 1 92 ? -0.925 -0.550 -22.659 1.00 96.44 92 THR A N 1
ATOM 733 C CA . THR A 1 92 ? 0.524 -0.772 -22.627 1.00 96.44 92 THR A CA 1
ATOM 734 C C . THR A 1 92 ? 1.294 0.354 -23.315 1.00 96.44 92 THR A C 1
ATOM 736 O O . THR A 1 92 ? 0.888 0.863 -24.357 1.00 96.44 92 THR A O 1
ATOM 739 N N . SER A 1 93 ? 2.423 0.765 -22.734 1.00 96.31 93 SER A N 1
ATOM 740 C CA . SER A 1 93 ? 3.324 1.765 -23.329 1.00 96.31 93 SER A CA 1
ATOM 741 C C . SER A 1 93 ? 4.767 1.574 -22.864 1.00 96.31 93 SER A C 1
ATOM 743 O O . SER A 1 93 ? 4.977 1.150 -21.730 1.00 96.31 93 SER A O 1
ATOM 745 N N . LEU A 1 94 ? 5.740 1.960 -23.692 1.00 96.44 94 LEU A N 1
ATOM 746 C CA . LEU A 1 94 ? 7.145 2.118 -23.295 1.00 96.44 94 LEU A CA 1
ATOM 747 C C . LEU A 1 94 ? 7.455 3.579 -22.934 1.00 96.44 94 LEU A C 1
ATOM 749 O O . LEU A 1 94 ? 6.734 4.495 -23.342 1.00 96.44 94 LEU A O 1
ATOM 753 N N . PHE A 1 95 ? 8.556 3.798 -22.219 1.00 94.81 95 PHE A N 1
ATOM 754 C CA . PHE A 1 95 ? 9.118 5.125 -21.949 1.00 94.81 95 PHE A CA 1
ATOM 755 C C . PHE A 1 95 ? 9.997 5.555 -23.131 1.00 94.81 95 PHE A C 1
ATOM 757 O O . PHE A 1 95 ? 11.213 5.401 -23.105 1.00 94.81 95 PHE A O 1
ATOM 764 N N . LEU A 1 96 ? 9.371 6.044 -24.207 1.00 91.94 96 LEU A N 1
ATOM 765 C CA . LEU A 1 96 ? 10.050 6.300 -25.490 1.00 91.94 96 LEU A CA 1
ATOM 766 C C . LEU A 1 96 ? 11.242 7.270 -25.391 1.00 91.94 96 LEU A C 1
ATOM 768 O O . LEU A 1 96 ? 12.198 7.142 -26.154 1.00 91.94 96 LEU A O 1
ATOM 772 N N . GLU A 1 97 ? 11.189 8.226 -24.463 1.00 92.06 97 GLU A N 1
ATOM 773 C CA . GLU A 1 97 ? 12.272 9.183 -24.193 1.00 92.06 97 GLU A CA 1
ATOM 774 C C . GLU A 1 97 ? 13.465 8.522 -23.486 1.00 92.06 97 GLU A C 1
ATOM 776 O O . GLU A 1 97 ? 14.611 8.882 -23.731 1.00 92.06 97 GLU A O 1
ATOM 781 N N . GLU A 1 98 ? 13.213 7.497 -22.671 1.00 93.06 98 GLU A N 1
ATOM 782 C CA . GLU A 1 98 ? 14.230 6.801 -21.876 1.00 93.06 98 GLU A CA 1
ATOM 783 C C . GLU A 1 98 ? 14.852 5.602 -22.614 1.00 93.06 98 GLU A C 1
ATOM 785 O O . GLU A 1 98 ? 15.833 5.019 -22.144 1.00 93.06 98 GLU A O 1
ATOM 790 N N . LEU A 1 99 ? 14.341 5.261 -23.805 1.00 93.31 99 LEU A N 1
ATOM 791 C CA . LEU A 1 99 ? 14.945 4.250 -24.680 1.00 93.31 99 LEU A CA 1
ATOM 792 C C . LEU A 1 99 ? 16.387 4.607 -25.051 1.00 93.31 99 LEU A C 1
ATOM 794 O O . LEU A 1 99 ? 17.206 3.713 -25.232 1.00 93.31 99 LEU A O 1
ATOM 798 N N . GLU A 1 100 ? 16.714 5.897 -25.147 1.00 91.31 100 GLU A N 1
ATOM 799 C CA . GLU A 1 100 ? 18.072 6.365 -25.446 1.00 91.31 100 GLU A CA 1
ATOM 800 C C . GLU A 1 100 ? 19.080 5.979 -24.351 1.00 91.31 100 GLU A C 1
ATOM 802 O O . GLU A 1 100 ? 20.232 5.682 -24.654 1.00 91.31 100 GLU A O 1
ATOM 807 N N . GLY A 1 101 ? 18.621 5.883 -23.099 1.00 90.50 101 GLY A N 1
ATOM 808 C CA . GLY A 1 101 ? 19.395 5.378 -21.962 1.00 90.50 101 GLY A CA 1
ATOM 809 C C . GLY A 1 101 ? 19.277 3.866 -21.738 1.00 90.50 101 GLY A C 1
ATOM 810 O O . GLY A 1 101 ? 19.777 3.361 -20.735 1.00 90.50 101 GLY A O 1
ATOM 811 N N . GLY A 1 102 ? 18.599 3.139 -22.632 1.00 92.69 102 GLY A N 1
ATOM 812 C CA . GLY A 1 102 ? 18.414 1.690 -22.536 1.00 92.69 102 GLY A CA 1
ATOM 813 C C . GLY A 1 102 ? 17.286 1.244 -21.611 1.00 92.69 102 GLY A C 1
ATOM 814 O O . GLY A 1 102 ? 17.233 0.066 -21.256 1.00 92.69 102 GLY A O 1
ATOM 815 N N . ASN A 1 103 ? 16.378 2.141 -21.213 1.00 95.44 103 ASN A N 1
ATOM 816 C CA . ASN A 1 103 ? 15.187 1.755 -20.462 1.00 95.44 103 ASN A CA 1
ATOM 817 C C . ASN A 1 103 ? 14.131 1.166 -21.407 1.00 95.44 103 ASN A C 1
ATOM 819 O O . ASN A 1 103 ? 13.529 1.878 -22.206 1.00 95.44 103 ASN A O 1
ATOM 823 N N . VAL A 1 104 ? 13.871 -0.133 -21.274 1.00 97.31 104 VAL A N 1
ATOM 824 C CA . VAL A 1 104 ? 12.884 -0.886 -22.067 1.00 97.31 104 VAL A CA 1
ATOM 825 C C . VAL A 1 104 ? 11.693 -1.344 -21.214 1.00 97.31 104 VAL A C 1
ATOM 827 O O . VAL A 1 104 ? 10.977 -2.287 -21.565 1.00 97.31 104 VAL A O 1
ATOM 830 N N . SER A 1 105 ? 11.473 -0.675 -20.079 1.00 97.44 105 SER A N 1
ATOM 831 C CA . SER A 1 105 ? 10.405 -0.988 -19.129 1.00 97.44 105 SER A CA 1
ATOM 832 C C . SER A 1 105 ? 9.018 -0.796 -19.740 1.00 97.44 105 SER A C 1
ATOM 834 O O . SER A 1 105 ? 8.752 0.173 -20.457 1.00 97.44 105 SER A O 1
ATOM 836 N N . LEU A 1 106 ? 8.103 -1.697 -19.391 1.00 97.94 106 LEU A N 1
ATOM 837 C CA . LEU A 1 106 ? 6.712 -1.658 -19.827 1.00 97.94 106 LEU A CA 1
ATOM 838 C C . LEU A 1 106 ? 5.838 -1.002 -18.762 1.00 97.94 106 LEU A C 1
ATOM 840 O O . LEU A 1 106 ? 5.774 -1.471 -17.631 1.00 97.94 106 LEU A O 1
ATOM 844 N N . ARG A 1 107 ? 5.087 0.034 -19.130 1.00 97.56 107 ARG A N 1
ATOM 845 C CA . ARG A 1 107 ? 3.983 0.551 -18.314 1.00 97.56 107 ARG A CA 1
ATOM 846 C C . ARG A 1 107 ? 2.680 -0.120 -18.737 1.00 97.56 107 ARG A C 1
ATOM 848 O O . ARG A 1 107 ? 2.277 0.016 -19.892 1.00 97.56 107 ARG A O 1
ATOM 855 N N . LEU A 1 108 ? 2.025 -0.795 -17.798 1.00 97.38 108 LEU A N 1
ATOM 856 C CA . LEU A 1 108 ? 0.712 -1.420 -17.944 1.00 97.38 108 LEU A CA 1
ATOM 857 C C . LEU A 1 108 ? -0.314 -0.657 -17.100 1.00 97.38 108 LEU A C 1
ATOM 859 O O . LEU A 1 108 ? -0.159 -0.531 -15.889 1.00 97.38 108 LEU A O 1
ATOM 863 N N . ARG A 1 109 ? -1.368 -0.155 -17.742 1.00 95.38 109 ARG A N 1
ATOM 864 C CA . ARG A 1 109 ? -2.408 0.662 -17.114 1.00 95.38 109 ARG A CA 1
ATOM 865 C C . ARG A 1 109 ? -3.629 -0.138 -16.683 1.00 95.38 109 ARG A C 1
ATOM 867 O O . ARG A 1 109 ? -4.029 -1.085 -17.373 1.00 95.38 109 ARG A O 1
ATOM 874 N N . ASN A 1 110 ? -4.286 0.324 -15.619 1.00 91.50 110 ASN A N 1
ATOM 875 C CA . ASN A 1 110 ? -5.546 -0.227 -15.109 1.00 91.50 110 ASN A CA 1
ATOM 876 C C . ASN A 1 110 ? -5.476 -1.754 -14.922 1.00 91.50 110 ASN A C 1
ATOM 878 O O . ASN A 1 110 ? -6.157 -2.498 -15.631 1.00 91.50 110 ASN A O 1
ATOM 882 N N . VAL A 1 111 ? -4.576 -2.221 -14.056 1.00 94.31 111 VAL A N 1
ATOM 883 C CA . VAL A 1 111 ? -4.256 -3.639 -13.831 1.00 94.31 111 VAL A CA 1
ATOM 884 C C . VAL A 1 111 ? -5.495 -4.449 -13.432 1.00 94.31 111 VAL A C 1
ATOM 886 O O . VAL A 1 111 ? -6.310 -4.035 -12.612 1.00 94.31 111 VAL A O 1
ATOM 889 N N . ARG A 1 112 ? -5.627 -5.642 -14.008 1.00 91.38 112 ARG A N 1
ATOM 890 C CA . ARG A 1 112 ? -6.713 -6.606 -13.805 1.00 91.38 112 ARG A CA 1
ATOM 891 C C . ARG A 1 112 ? -6.160 -7.882 -13.182 1.00 91.38 112 ARG A C 1
ATOM 893 O O . ARG A 1 112 ? -4.985 -8.187 -13.355 1.00 91.38 112 ARG A O 1
ATOM 900 N N . VAL A 1 113 ? -7.015 -8.683 -12.541 1.00 87.31 113 VAL A N 1
ATOM 901 C CA . VAL A 1 113 ? -6.613 -9.980 -11.951 1.00 87.31 113 VAL A CA 1
ATOM 902 C C . VAL A 1 113 ? -5.948 -10.873 -13.006 1.00 87.31 113 VAL A C 1
ATOM 904 O O . VAL A 1 113 ? -4.916 -11.482 -12.748 1.00 87.31 113 VAL A O 1
ATOM 907 N N . SER A 1 114 ? -6.492 -10.875 -14.228 1.00 89.31 114 SER A N 1
ATOM 908 C CA . SER A 1 114 ? -5.977 -11.633 -15.377 1.00 89.31 114 SER A CA 1
ATOM 909 C C . SER A 1 114 ? -4.574 -11.221 -15.834 1.00 89.31 114 SER A C 1
ATOM 911 O O . SER A 1 114 ? -3.919 -11.958 -16.571 1.00 89.31 114 SER A O 1
ATOM 913 N N . ASP A 1 115 ? -4.106 -10.036 -15.442 1.00 93.81 115 ASP A N 1
ATOM 914 C CA . ASP A 1 115 ? -2.780 -9.567 -15.828 1.00 93.81 115 ASP A CA 1
ATOM 915 C C . ASP A 1 115 ? -1.674 -10.206 -14.982 1.00 93.81 115 ASP A C 1
ATOM 917 O O . ASP A 1 115 ? -0.514 -10.130 -15.376 1.00 93.81 115 ASP A O 1
ATOM 921 N N . GLY A 1 116 ? -2.001 -10.847 -13.856 1.00 93.19 116 GLY A N 1
ATOM 922 C CA . GLY A 1 116 ? -1.018 -11.561 -13.045 1.00 93.19 116 GLY A CA 1
ATOM 923 C C . GLY A 1 116 ? -0.445 -12.774 -13.777 1.00 93.19 116 GLY A C 1
ATOM 924 O O . GLY A 1 116 ? -1.184 -13.482 -14.463 1.00 93.19 116 GLY A O 1
ATOM 925 N N . GLY A 1 117 ? 0.861 -13.007 -13.640 1.00 93.19 117 GLY A N 1
ATOM 926 C CA . GLY A 1 117 ? 1.568 -14.128 -14.261 1.00 93.19 117 GLY A CA 1
ATOM 927 C C . GLY A 1 117 ? 2.998 -13.810 -14.692 1.00 93.19 117 GLY A C 1
ATOM 928 O O . GLY A 1 117 ? 3.589 -12.820 -14.258 1.00 93.19 117 GLY A O 1
ATOM 929 N N . LEU A 1 118 ? 3.559 -14.677 -15.538 1.00 95.44 118 LEU A N 1
ATOM 930 C CA . LEU A 1 118 ? 4.960 -14.618 -15.966 1.00 95.44 118 LEU A CA 1
ATOM 931 C C . LEU A 1 118 ? 5.118 -13.828 -17.270 1.00 95.44 118 LEU A C 1
ATOM 933 O O . LEU A 1 118 ? 4.615 -14.224 -18.323 1.00 95.44 118 LEU A O 1
ATOM 937 N N . TYR A 1 119 ? 5.880 -12.743 -17.207 1.00 96.88 119 TYR A N 1
ATOM 938 C CA . TYR A 1 119 ? 6.219 -11.894 -18.341 1.00 96.88 119 TYR A CA 1
ATOM 939 C C . TYR A 1 119 ? 7.650 -12.149 -18.799 1.00 96.88 119 TYR A C 1
ATOM 941 O O . TYR A 1 119 ? 8.548 -12.365 -17.983 1.00 96.88 119 TYR A O 1
ATOM 949 N N . ARG A 1 120 ? 7.854 -12.049 -20.110 1.00 96.94 120 ARG A N 1
ATOM 950 C CA . ARG A 1 120 ? 9.160 -11.983 -20.754 1.00 96.94 120 ARG A CA 1
ATOM 951 C C . ARG A 1 120 ? 9.317 -10.629 -21.443 1.00 96.94 120 ARG A C 1
ATOM 953 O O . ARG A 1 120 ? 8.417 -10.188 -22.154 1.00 96.94 120 ARG A O 1
ATOM 960 N N . CYS A 1 121 ? 10.477 -10.013 -21.249 1.00 97.75 121 CYS A N 1
ATOM 961 C CA . CYS A 1 121 ? 10.983 -8.911 -22.057 1.00 97.75 121 CYS A CA 1
ATOM 962 C C . CYS A 1 121 ? 12.105 -9.448 -22.943 1.00 97.75 121 CYS A C 1
ATOM 964 O O . CYS A 1 121 ? 13.110 -9.918 -22.420 1.00 97.75 121 CYS A O 1
ATOM 966 N N . LEU A 1 122 ? 11.932 -9.394 -24.259 1.00 96.94 122 LEU A N 1
ATOM 967 C CA . LEU A 1 122 ? 12.939 -9.750 -25.254 1.00 96.94 122 LEU A CA 1
ATOM 968 C C . LEU A 1 122 ? 13.372 -8.477 -25.979 1.00 96.94 122 LEU A C 1
ATOM 970 O O . LEU A 1 122 ? 12.535 -7.775 -26.553 1.00 96.94 122 LEU A O 1
ATOM 974 N N . VAL A 1 123 ? 14.674 -8.206 -25.984 1.00 96.81 123 VAL A N 1
ATOM 975 C CA . VAL A 1 123 ? 15.264 -7.106 -26.747 1.00 96.81 123 VAL A CA 1
ATOM 976 C C . VAL A 1 123 ? 16.173 -7.676 -27.821 1.00 96.81 123 VAL A C 1
ATOM 978 O O . VAL A 1 123 ? 17.085 -8.449 -27.531 1.00 96.81 123 VAL A O 1
ATOM 981 N N . ALA A 1 124 ? 15.911 -7.282 -29.061 1.00 94.06 124 ALA A N 1
ATOM 982 C CA . ALA A 1 124 ? 16.583 -7.776 -30.248 1.00 94.06 124 ALA A CA 1
ATOM 983 C C . ALA A 1 124 ? 17.233 -6.629 -31.025 1.00 94.06 124 ALA A C 1
ATOM 985 O O . ALA A 1 124 ? 16.562 -5.672 -31.416 1.00 94.06 124 ALA A O 1
ATOM 986 N N . SER A 1 125 ? 18.534 -6.739 -31.274 1.00 89.00 125 SER A N 1
ATOM 987 C CA . SER A 1 125 ? 19.242 -5.966 -32.295 1.00 89.00 125 SER A CA 1
ATOM 988 C C . SER A 1 125 ? 19.421 -6.821 -33.556 1.00 89.00 125 SER A C 1
ATOM 990 O O . SER A 1 125 ? 19.015 -7.981 -33.595 1.00 89.00 125 SER A O 1
ATOM 992 N N . GLU A 1 126 ? 20.044 -6.279 -34.604 1.00 83.50 126 GLU A N 1
ATOM 993 C CA . GLU A 1 126 ? 20.319 -7.047 -35.830 1.00 83.50 126 GLU A CA 1
ATOM 994 C C . GLU A 1 126 ? 21.217 -8.273 -35.591 1.00 83.50 126 GLU A C 1
ATOM 996 O O . GLU A 1 126 ? 21.156 -9.241 -36.345 1.00 83.50 126 GLU A O 1
ATOM 1001 N N . GLN A 1 127 ? 22.058 -8.234 -34.555 1.00 81.56 127 GLN A N 1
ATOM 1002 C CA . GLN A 1 127 ? 23.141 -9.202 -34.347 1.00 81.56 127 GLN A CA 1
ATOM 1003 C C . GLN A 1 127 ? 23.121 -9.860 -32.959 1.00 81.56 127 GLN A C 1
ATOM 1005 O O . GLN A 1 127 ? 23.911 -10.771 -32.706 1.00 81.56 127 GLN A O 1
ATOM 1010 N N . TRP A 1 128 ? 22.264 -9.403 -32.040 1.00 89.06 128 TRP A N 1
ATOM 1011 C CA . TRP A 1 128 ? 22.242 -9.870 -30.655 1.00 89.06 128 TRP A CA 1
ATOM 1012 C C . TRP A 1 128 ? 20.844 -9.777 -30.048 1.00 89.06 128 TRP A C 1
ATOM 1014 O O . TRP A 1 128 ? 20.183 -8.748 -30.169 1.00 89.06 128 TRP A O 1
ATOM 1024 N N . ASN A 1 129 ? 20.430 -10.826 -29.341 1.00 92.75 129 ASN A N 1
ATOM 1025 C CA . ASN A 1 129 ? 19.145 -10.890 -28.655 1.00 92.75 129 ASN A CA 1
ATOM 1026 C C . ASN A 1 129 ? 19.373 -11.300 -27.206 1.00 92.75 129 ASN A C 1
ATOM 1028 O O . ASN A 1 129 ? 20.105 -12.254 -26.955 1.00 92.75 129 ASN A O 1
ATOM 1032 N N . GLU A 1 130 ? 18.698 -10.630 -26.281 1.00 95.31 130 GLU A N 1
ATOM 1033 C CA . GLU A 1 130 ? 18.683 -11.011 -24.871 1.00 95.31 130 GLU A CA 1
ATOM 1034 C C . GLU A 1 130 ? 17.293 -10.870 -24.273 1.00 95.31 130 GLU A C 1
ATOM 1036 O O . GLU A 1 130 ? 16.468 -10.079 -24.742 1.00 95.31 130 GLU A O 1
ATOM 1041 N N . GLU A 1 131 ? 17.036 -11.643 -23.223 1.00 95.56 131 GLU A N 1
ATOM 1042 C CA . GLU A 1 131 ? 15.735 -11.672 -22.566 1.00 95.56 131 GLU A CA 1
ATOM 1043 C C . GLU A 1 131 ? 15.823 -11.604 -21.042 1.00 95.56 131 GLU A C 1
ATOM 1045 O O . GLU A 1 131 ? 16.805 -11.992 -20.414 1.00 95.56 131 GLU A O 1
ATOM 1050 N N . SER A 1 132 ? 14.743 -11.126 -20.434 1.00 93.50 132 SER A N 1
ATOM 1051 C CA . SER A 1 132 ? 14.546 -11.145 -18.992 1.00 93.50 132 SER A CA 1
ATOM 1052 C C . SER A 1 132 ? 13.131 -11.581 -18.647 1.00 93.50 132 SER A C 1
ATOM 1054 O O . SER A 1 132 ? 12.192 -11.340 -19.407 1.00 93.50 132 SER A O 1
ATOM 1056 N N . HIS A 1 133 ? 12.977 -12.219 -17.489 1.00 93.62 133 HIS A N 1
ATOM 1057 C CA . HIS A 1 133 ? 11.704 -12.754 -17.010 1.00 93.62 133 HIS A CA 1
ATOM 1058 C C . HIS A 1 133 ? 11.332 -12.096 -15.688 1.00 93.62 133 HIS A C 1
ATOM 1060 O O . HIS A 1 133 ? 12.195 -11.877 -14.841 1.00 93.62 133 HIS A O 1
ATOM 1066 N N . LEU A 1 134 ? 10.045 -11.823 -15.490 1.00 93.81 134 LEU A N 1
ATOM 1067 C CA . LEU A 1 134 ? 9.522 -11.358 -14.207 1.00 93.81 134 LEU A CA 1
ATOM 1068 C C . LEU A 1 134 ? 8.099 -11.846 -13.972 1.00 93.81 134 LEU A C 1
ATOM 1070 O O . LEU A 1 134 ? 7.324 -12.015 -14.913 1.00 93.81 134 LEU A O 1
ATOM 1074 N N . THR A 1 135 ? 7.742 -12.019 -12.705 1.00 94.50 135 THR A N 1
ATOM 1075 C CA . THR A 1 135 ? 6.390 -12.401 -12.290 1.00 94.50 135 THR A CA 1
ATOM 1076 C C . THR A 1 135 ? 5.643 -11.177 -11.773 1.00 94.50 135 THR A C 1
ATOM 1078 O O . THR A 1 135 ? 6.151 -10.454 -10.912 1.00 94.50 135 THR A O 1
ATOM 1081 N N . LEU A 1 136 ? 4.432 -10.952 -12.284 1.00 94.81 136 LEU A N 1
ATOM 1082 C CA . LEU A 1 136 ? 3.496 -9.951 -11.782 1.00 94.81 136 LEU A CA 1
ATOM 1083 C C . LEU A 1 136 ? 2.437 -10.630 -10.912 1.00 94.81 136 LEU A C 1
ATOM 1085 O O . LEU A 1 136 ? 1.662 -11.451 -11.396 1.00 94.81 136 LEU A O 1
ATOM 1089 N N . ASN A 1 137 ? 2.359 -10.237 -9.648 1.00 90.38 137 ASN A N 1
ATOM 1090 C CA . ASN A 1 137 ? 1.331 -10.660 -8.710 1.00 90.38 137 ASN A CA 1
ATOM 1091 C C . ASN A 1 137 ? 0.301 -9.538 -8.555 1.00 90.38 137 ASN A C 1
ATOM 1093 O O . ASN A 1 137 ? 0.653 -8.404 -8.226 1.00 90.38 137 ASN A O 1
ATOM 1097 N N . VAL A 1 138 ? -0.975 -9.844 -8.789 1.00 89.31 138 VAL A N 1
ATOM 1098 C CA . VAL A 1 138 ? -2.056 -8.858 -8.684 1.00 89.31 138 VAL A CA 1
ATOM 1099 C C . VAL A 1 138 ? -2.802 -9.054 -7.371 1.00 89.31 138 VAL A C 1
ATOM 1101 O O . VAL A 1 138 ? -3.366 -10.115 -7.117 1.00 89.31 138 VAL A O 1
ATOM 1104 N N . GLU A 1 139 ? -2.804 -8.023 -6.533 1.00 83.94 139 GLU A N 1
ATOM 1105 C CA . GLU A 1 139 ? -3.507 -7.996 -5.255 1.00 83.94 139 GLU A CA 1
ATOM 1106 C C . GLU A 1 139 ? -4.786 -7.151 -5.379 1.00 83.94 139 GLU A C 1
ATOM 1108 O O . GLU A 1 139 ? -4.764 -6.003 -5.825 1.00 83.94 139 GLU A O 1
ATOM 1113 N N . GLY A 1 140 ? -5.924 -7.687 -4.941 1.00 61.69 140 GLY A N 1
ATOM 1114 C CA . GLY A 1 140 ? -7.138 -6.892 -4.799 1.00 61.69 140 GLY A CA 1
ATOM 1115 C C . GLY A 1 140 ? -8.277 -7.652 -4.130 1.00 61.69 140 GLY A C 1
ATOM 1116 O O . GLY A 1 140 ? -8.493 -8.830 -4.392 1.00 61.69 140 GLY A O 1
ATOM 1117 N N . HIS A 1 141 ? -8.991 -6.968 -3.234 1.00 55.78 141 HIS A N 1
ATOM 1118 C CA . HIS A 1 141 ? -10.186 -7.499 -2.587 1.00 55.78 141 HIS A CA 1
ATOM 1119 C C . HIS A 1 141 ? -11.398 -7.303 -3.510 1.00 55.78 141 HIS A C 1
ATOM 1121 O O . HIS A 1 141 ? -11.852 -6.175 -3.706 1.00 55.78 141 HIS A O 1
ATOM 1127 N N . GLU A 1 142 ? -11.963 -8.405 -4.010 1.00 52.91 142 GLU A N 1
ATOM 1128 C CA . GLU A 1 142 ? -13.198 -8.467 -4.820 1.00 52.91 142 GLU A CA 1
ATOM 1129 C C . GLU A 1 142 ? -14.374 -7.658 -4.224 1.00 52.91 142 GLU A C 1
ATOM 1131 O O . GLU A 1 142 ? -15.223 -7.140 -4.949 1.00 52.91 142 GLU A O 1
ATOM 1136 N N . ALA A 1 143 ? -14.377 -7.441 -2.906 1.00 52.38 143 ALA A N 1
ATOM 1137 C CA . ALA A 1 143 ? -15.414 -6.706 -2.185 1.00 52.38 143 ALA A CA 1
ATOM 1138 C C . ALA A 1 143 ? -15.547 -5.217 -2.569 1.00 52.38 143 ALA A C 1
ATOM 1140 O O . ALA A 1 143 ? -16.644 -4.665 -2.481 1.00 52.38 143 ALA A O 1
ATOM 1141 N N . GLU A 1 144 ? -14.469 -4.538 -2.979 1.00 50.22 144 GLU A N 1
ATOM 1142 C CA . GLU A 1 144 ? -14.516 -3.090 -3.249 1.00 50.22 144 GLU A CA 1
ATOM 1143 C C . GLU A 1 144 ? -15.019 -2.778 -4.670 1.00 50.22 144 GLU A C 1
ATOM 1145 O O . GLU A 1 144 ? -15.780 -1.826 -4.868 1.00 50.22 144 GLU A O 1
ATOM 1150 N N . ALA A 1 145 ? -14.694 -3.637 -5.642 1.00 53.56 145 ALA A N 1
ATOM 1151 C CA . ALA A 1 145 ? -15.238 -3.565 -6.998 1.00 53.56 145 ALA A CA 1
ATOM 1152 C C . ALA A 1 145 ? -16.744 -3.882 -7.014 1.00 53.56 145 ALA A C 1
ATOM 1154 O O . ALA A 1 145 ? -17.526 -3.123 -7.592 1.00 53.56 145 ALA A O 1
ATOM 1155 N N . GLU A 1 146 ? -17.174 -4.922 -6.289 1.00 55.66 146 GLU A N 1
ATOM 1156 C CA . GLU A 1 146 ? -18.598 -5.217 -6.114 1.00 55.66 146 GLU A CA 1
ATOM 1157 C C . GLU A 1 146 ? -19.347 -4.097 -5.387 1.00 55.66 146 GLU A C 1
ATOM 1159 O O . GLU A 1 146 ? -20.473 -3.768 -5.759 1.00 55.66 146 GLU A O 1
ATOM 1164 N N . ALA A 1 147 ? -18.746 -3.483 -4.362 1.00 59.50 147 ALA A N 1
ATOM 1165 C CA . ALA A 1 147 ? -19.371 -2.373 -3.649 1.00 59.50 147 ALA A CA 1
ATOM 1166 C C . ALA A 1 147 ? -19.545 -1.143 -4.551 1.00 59.50 147 ALA A C 1
ATOM 1168 O O . ALA A 1 147 ? -20.584 -0.485 -4.490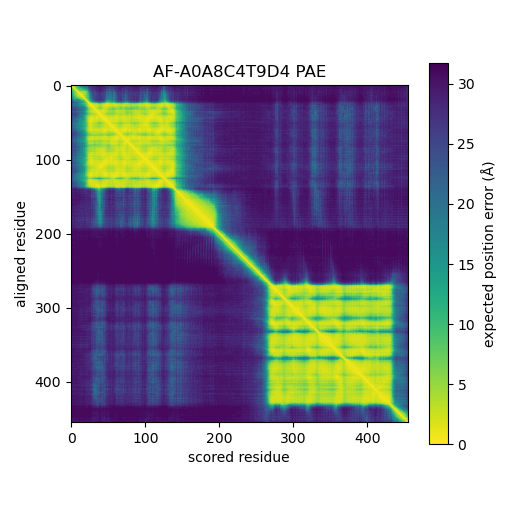 1.00 59.50 147 ALA A O 1
ATOM 1169 N N . LYS A 1 148 ? -18.571 -0.849 -5.423 1.00 63.91 148 LYS A N 1
ATOM 1170 C CA . LYS A 1 148 ? -18.651 0.251 -6.396 1.00 63.91 148 LYS A CA 1
ATOM 1171 C C . LYS A 1 148 ? -19.704 -0.021 -7.476 1.00 63.91 148 LYS A C 1
ATOM 1173 O O . LYS A 1 148 ? -20.441 0.891 -7.854 1.00 63.91 148 LYS A O 1
ATOM 1178 N N . GLN A 1 149 ? -19.844 -1.273 -7.912 1.00 68.19 149 GLN A N 1
ATOM 1179 C CA . GLN A 1 149 ? -20.889 -1.673 -8.855 1.00 68.19 149 GLN A CA 1
ATOM 1180 C C . GLN A 1 149 ? -22.290 -1.645 -8.223 1.00 68.19 149 GLN A C 1
ATOM 1182 O O . GLN A 1 149 ? -23.231 -1.133 -8.822 1.00 68.19 149 GLN A O 1
ATOM 1187 N N . LYS A 1 150 ? -22.424 -2.086 -6.967 1.00 67.69 150 LYS A N 1
ATOM 1188 C CA . LYS A 1 150 ? -23.679 -1.980 -6.202 1.00 67.69 150 LYS A CA 1
ATOM 1189 C C . LYS A 1 150 ? -24.069 -0.517 -5.954 1.00 67.69 150 LYS A C 1
ATOM 1191 O O . LYS A 1 150 ? -25.244 -0.187 -6.063 1.00 67.69 150 LYS A O 1
ATOM 1196 N N . ARG A 1 151 ? -23.100 0.374 -5.696 1.00 76.56 151 ARG A N 1
ATOM 1197 C CA . ARG A 1 151 ? -23.339 1.825 -5.544 1.00 76.56 151 ARG A CA 1
ATOM 1198 C C . ARG A 1 151 ? -23.799 2.490 -6.836 1.00 76.56 151 ARG A C 1
ATOM 1200 O O . ARG A 1 151 ? -24.770 3.228 -6.816 1.00 76.56 151 ARG A O 1
ATOM 1207 N N . THR A 1 152 ? -23.142 2.195 -7.954 1.00 78.56 152 THR A N 1
ATOM 1208 C CA . THR A 1 152 ? -23.520 2.761 -9.262 1.00 78.56 152 THR A CA 1
ATOM 1209 C C . THR A 1 152 ? -24.889 2.268 -9.732 1.00 78.56 152 THR A C 1
ATOM 1211 O O . THR A 1 152 ? -25.666 3.049 -10.276 1.00 78.56 152 THR A O 1
ATOM 1214 N N . MET A 1 153 ? -25.227 1.003 -9.463 1.00 77.12 153 MET A N 1
ATOM 1215 C CA . MET A 1 153 ? -26.565 0.471 -9.726 1.00 77.12 153 MET A CA 1
ATOM 1216 C C . MET A 1 153 ? -27.624 1.126 -8.825 1.00 77.12 153 MET A C 1
ATOM 1218 O O . MET A 1 153 ? -28.678 1.517 -9.318 1.00 77.12 153 MET A O 1
ATOM 1222 N N . ALA A 1 154 ? -27.323 1.323 -7.536 1.00 78.56 154 ALA A N 1
ATOM 1223 C CA . ALA A 1 154 ? -28.218 2.014 -6.609 1.00 78.56 154 ALA A CA 1
ATOM 1224 C C . ALA A 1 154 ? -28.463 3.482 -7.008 1.00 78.56 154 ALA A C 1
ATOM 1226 O O . ALA A 1 154 ? -29.609 3.921 -7.005 1.00 78.56 154 ALA A O 1
ATOM 1227 N N . ASP A 1 155 ? -27.430 4.219 -7.427 1.00 82.06 155 ASP A N 1
ATOM 1228 C CA . ASP A 1 155 ? -27.576 5.609 -7.886 1.00 82.06 155 ASP A CA 1
ATOM 1229 C C . ASP A 1 155 ? -28.440 5.709 -9.159 1.00 82.06 155 ASP A C 1
ATOM 1231 O O . ASP A 1 155 ? -29.229 6.645 -9.310 1.00 82.06 155 ASP A O 1
ATOM 1235 N N . SER A 1 156 ? -28.345 4.726 -10.065 1.00 86.06 156 SER A N 1
ATOM 1236 C CA . SER A 1 156 ? -29.211 4.653 -11.250 1.00 86.06 156 SER A CA 1
ATOM 1237 C C . SER A 1 156 ? -30.677 4.397 -10.884 1.00 86.06 156 SER A C 1
ATOM 1239 O O . SER A 1 156 ? -31.567 5.008 -11.475 1.00 86.06 156 SER A O 1
ATOM 1241 N N . GLU A 1 157 ? -30.941 3.507 -9.926 1.00 89.38 157 GLU A N 1
ATOM 1242 C CA . GLU A 1 157 ? -32.299 3.212 -9.449 1.00 89.38 157 GLU A CA 1
ATOM 1243 C C . GLU A 1 157 ? -32.917 4.415 -8.727 1.00 89.38 157 GLU A C 1
ATOM 1245 O O . GLU A 1 157 ? -34.051 4.792 -9.017 1.00 89.38 157 GLU A O 1
ATOM 1250 N N . VAL A 1 158 ? -32.154 5.096 -7.865 1.00 87.62 158 VAL A N 1
ATOM 1251 C CA . VAL A 1 158 ? -32.609 6.326 -7.192 1.00 87.62 158 VAL A CA 1
ATOM 1252 C C . VAL A 1 158 ? -32.977 7.402 -8.212 1.00 87.62 158 VAL A C 1
ATOM 1254 O O . VAL A 1 158 ? -34.003 8.064 -8.060 1.00 87.62 158 VAL A O 1
ATOM 1257 N N . LYS A 1 159 ? -32.194 7.549 -9.288 1.00 89.50 159 LYS A N 1
ATOM 1258 C CA . LYS A 1 159 ? -32.497 8.514 -10.350 1.00 89.50 159 LYS A CA 1
ATOM 1259 C C . LYS A 1 159 ? -33.780 8.163 -11.109 1.00 89.50 159 LYS A C 1
ATOM 1261 O O . LYS A 1 159 ? -34.563 9.062 -11.392 1.00 89.50 159 LYS A O 1
ATOM 1266 N N . ARG A 1 160 ? -34.027 6.876 -11.392 1.00 91.19 160 ARG A N 1
ATOM 1267 C CA . ARG A 1 160 ? -35.288 6.414 -12.007 1.00 91.19 160 ARG A CA 1
ATOM 1268 C C . ARG A 1 160 ? -36.489 6.686 -11.105 1.00 91.19 160 ARG A C 1
ATOM 1270 O O . ARG A 1 160 ? -37.501 7.186 -11.584 1.00 91.19 160 ARG A O 1
ATOM 1277 N N . ILE A 1 161 ? -36.364 6.400 -9.808 1.00 88.88 161 ILE A N 1
ATOM 1278 C CA . ILE A 1 161 ? -37.421 6.667 -8.823 1.00 88.88 161 ILE A CA 1
ATOM 1279 C C . ILE A 1 161 ? -37.707 8.170 -8.740 1.00 88.88 161 ILE A C 1
ATOM 1281 O O .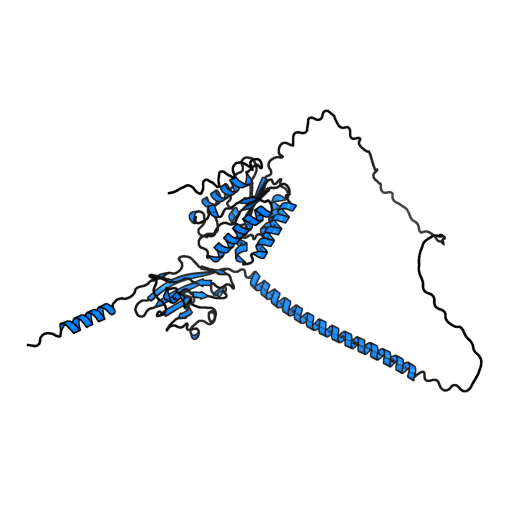 ILE A 1 161 ? -38.870 8.556 -8.750 1.00 88.88 161 ILE A O 1
ATOM 1285 N N . ALA A 1 162 ? -36.673 9.016 -8.711 1.00 89.38 162 ALA A N 1
ATOM 1286 C CA . ALA A 1 162 ? -36.841 10.469 -8.680 1.00 89.38 162 ALA A CA 1
ATOM 1287 C C . ALA A 1 162 ? -37.648 10.986 -9.885 1.00 89.38 162 ALA A C 1
ATOM 1289 O O . ALA A 1 162 ? -38.568 11.775 -9.698 1.00 89.38 162 ALA A O 1
ATOM 1290 N N . THR A 1 163 ? -37.381 10.478 -11.094 1.00 92.38 163 THR A N 1
ATOM 1291 C CA . THR A 1 163 ? -38.150 10.847 -12.295 1.00 92.38 163 THR A CA 1
ATOM 1292 C C . THR A 1 163 ? -39.623 10.445 -12.188 1.00 92.38 163 THR A C 1
ATOM 1294 O O . THR A 1 163 ? -40.499 11.252 -12.480 1.00 92.38 163 THR A O 1
ATOM 1297 N N . VAL A 1 164 ? -39.921 9.234 -11.707 1.00 92.69 164 VAL A N 1
ATOM 1298 C CA . VAL A 1 164 ? -41.316 8.789 -11.513 1.00 92.69 164 VAL A CA 1
ATOM 1299 C C . VAL A 1 164 ? -42.031 9.633 -10.452 1.00 92.69 164 VAL A C 1
ATOM 1301 O O . VAL A 1 164 ? -43.216 9.929 -10.588 1.00 92.69 164 VAL A O 1
ATOM 1304 N N . VAL A 1 165 ? -41.327 10.052 -9.396 1.00 93.56 165 VAL A N 1
ATOM 1305 C CA . VAL A 1 165 ? -41.893 10.943 -8.372 1.00 93.56 165 VAL A CA 1
ATOM 1306 C C . VAL A 1 165 ? -42.264 12.304 -8.967 1.00 93.56 165 VAL A C 1
ATOM 1308 O O . VAL A 1 165 ? -43.351 12.800 -8.675 1.00 93.56 165 VAL A O 1
ATOM 1311 N N . GLU A 1 166 ? -41.419 12.882 -9.823 1.00 94.00 166 GLU A N 1
ATOM 1312 C CA . GLU A 1 166 ? -41.720 14.140 -10.525 1.00 94.00 166 GLU A CA 1
ATOM 1313 C C . GLU A 1 166 ? -42.940 13.999 -11.456 1.00 94.00 166 GLU A C 1
ATOM 1315 O O . GLU A 1 166 ? -43.818 14.864 -11.460 1.00 94.00 166 GLU A O 1
ATOM 1320 N N . GLU A 1 167 ? -43.059 12.884 -12.186 1.00 94.25 167 GLU A N 1
ATOM 1321 C CA . GLU A 1 167 ? -44.230 12.602 -13.032 1.00 94.25 167 GLU A CA 1
ATOM 1322 C C . GLU A 1 167 ? -45.529 12.498 -12.217 1.00 94.25 167 GLU A C 1
ATOM 1324 O O . GLU A 1 167 ? -46.562 13.049 -12.607 1.00 94.25 167 GLU A O 1
ATOM 1329 N N . LEU A 1 168 ? -45.489 11.831 -11.059 1.00 92.06 168 LEU A N 1
ATOM 1330 C CA . LEU A 1 168 ? -46.648 11.713 -10.170 1.00 92.06 168 LEU A CA 1
ATOM 1331 C C . LEU A 1 168 ? -47.061 13.061 -9.570 1.00 92.06 168 LEU A C 1
ATOM 1333 O O . LEU A 1 168 ? -48.257 13.330 -9.451 1.00 92.06 168 LEU A O 1
ATOM 1337 N N . GLN A 1 169 ? -46.096 13.917 -9.224 1.00 92.94 169 GLN A N 1
ATOM 1338 C CA . GLN A 1 169 ? -46.374 15.275 -8.747 1.00 92.94 169 GLN A CA 1
ATOM 1339 C C . GLN A 1 169 ? -47.066 16.118 -9.825 1.00 92.94 169 GLN A C 1
ATOM 1341 O O . GLN A 1 169 ? -48.060 16.785 -9.534 1.00 92.94 169 GLN A O 1
ATOM 1346 N N . ALA A 1 170 ? -46.603 16.037 -11.076 1.00 92.69 170 ALA A N 1
ATOM 1347 C CA . ALA A 1 170 ? -47.242 16.726 -12.195 1.00 92.69 170 ALA A CA 1
ATOM 1348 C C . ALA A 1 170 ? -48.681 16.231 -12.436 1.00 92.69 170 ALA A C 1
ATOM 1350 O O . ALA A 1 170 ? -49.580 17.021 -12.737 1.00 92.69 170 ALA A O 1
ATOM 1351 N N . LEU A 1 171 ? -48.924 14.926 -12.275 1.00 94.06 171 LEU A N 1
ATOM 1352 C CA . LEU A 1 171 ? -50.260 14.351 -12.418 1.00 94.06 171 LEU A CA 1
ATOM 1353 C C . LEU A 1 171 ? -51.214 14.820 -11.307 1.00 94.06 171 LEU A C 1
ATOM 1355 O O . LEU A 1 171 ? -52.376 15.122 -11.586 1.00 94.06 171 LEU A O 1
ATOM 1359 N N . ASP A 1 172 ? -50.737 14.913 -10.063 1.00 94.69 172 ASP A N 1
ATOM 1360 C CA . ASP A 1 172 ? -51.545 15.414 -8.945 1.00 94.69 172 ASP A CA 1
ATOM 1361 C C . ASP A 1 172 ? -51.977 16.868 -9.184 1.00 94.69 172 ASP A C 1
ATOM 1363 O O . ASP A 1 172 ? -53.150 17.203 -9.016 1.00 94.69 172 ASP A O 1
ATOM 1367 N N . GLU A 1 173 ? -51.087 17.714 -9.710 1.00 94.31 173 GLU A N 1
ATOM 1368 C CA . GLU A 1 173 ? -51.429 19.093 -10.073 1.00 94.31 173 GLU A CA 1
ATOM 1369 C C . GLU A 1 173 ? -52.523 19.156 -11.157 1.00 94.31 173 GLU A C 1
ATOM 1371 O O . GLU A 1 173 ? -53.470 19.950 -11.069 1.00 94.31 173 GLU A O 1
ATOM 1376 N N . GLN A 1 174 ? -52.465 18.274 -12.160 1.00 94.19 174 GLN A N 1
ATOM 1377 C CA . GLN A 1 174 ? -53.529 18.158 -13.162 1.00 94.19 174 GLN A CA 1
ATOM 1378 C C . GLN A 1 174 ? -54.861 17.725 -12.537 1.00 94.19 174 GLN A C 1
ATOM 1380 O O . GLN A 1 174 ? -55.911 18.292 -12.862 1.00 94.19 174 GLN A O 1
ATOM 1385 N N . ILE A 1 175 ? -54.839 16.764 -11.610 1.00 95.38 175 ILE A N 1
ATOM 1386 C CA . ILE A 1 175 ? -56.035 16.312 -10.891 1.00 95.38 175 ILE A CA 1
ATOM 1387 C C . ILE A 1 175 ? -56.627 17.459 -10.068 1.00 95.38 175 ILE A C 1
ATOM 1389 O O . ILE A 1 175 ? -57.836 17.701 -10.150 1.00 95.38 175 ILE A O 1
ATOM 1393 N N . GLN A 1 176 ? -55.809 18.214 -9.330 1.00 93.50 176 GLN A N 1
ATOM 1394 C CA . GLN A 1 176 ? -56.278 19.365 -8.554 1.00 93.50 176 GLN A CA 1
ATOM 1395 C C . GLN A 1 176 ? -56.952 20.413 -9.450 1.00 93.50 176 GLN A C 1
ATOM 1397 O O . GLN A 1 176 ? -58.056 20.877 -9.142 1.00 93.50 176 GLN A O 1
ATOM 1402 N N . ASN A 1 177 ? -56.364 20.716 -10.610 1.00 94.38 177 ASN A N 1
ATOM 1403 C CA . ASN A 1 177 ? -56.954 21.625 -11.594 1.00 94.38 177 ASN A CA 1
ATOM 1404 C C . ASN A 1 177 ? -58.313 21.126 -12.114 1.00 94.38 177 ASN A C 1
ATOM 1406 O O . ASN A 1 177 ? -59.286 21.890 -12.177 1.00 94.38 177 ASN A O 1
ATOM 1410 N N . LEU A 1 178 ? -58.429 19.831 -12.426 1.00 94.62 178 LEU A N 1
ATOM 1411 C CA . LEU A 1 178 ? -59.697 19.221 -12.838 1.00 94.62 178 LEU A CA 1
ATOM 1412 C C . LEU A 1 178 ? -60.753 19.273 -11.725 1.00 94.62 178 LEU A C 1
ATOM 1414 O O . LEU A 1 178 ? -61.926 19.548 -11.996 1.00 94.62 178 LEU A O 1
ATOM 1418 N N . LEU A 1 179 ? -60.363 19.064 -10.465 1.00 94.88 179 LEU A N 1
ATOM 1419 C CA . LEU A 1 179 ? -61.267 19.160 -9.315 1.00 94.88 179 LEU A CA 1
ATOM 1420 C C . LEU A 1 179 ? -61.791 20.587 -9.107 1.00 94.88 179 LEU A C 1
ATOM 1422 O O . LEU A 1 179 ? -62.974 20.767 -8.792 1.00 94.88 179 LEU A O 1
ATOM 1426 N N . VAL A 1 180 ? -60.950 21.605 -9.309 1.00 95.50 180 VAL A N 1
ATOM 1427 C CA . VAL A 1 180 ? -61.363 23.020 -9.291 1.00 95.50 180 VAL A CA 1
ATOM 1428 C C . VAL A 1 180 ? -62.340 23.308 -10.433 1.00 95.50 180 VAL A C 1
ATOM 1430 O O . VAL A 1 180 ? -63.431 23.830 -10.188 1.00 95.50 180 VAL A O 1
ATOM 1433 N N . ARG A 1 181 ? -62.028 22.879 -11.664 1.00 95.25 181 ARG A N 1
ATOM 1434 C CA . ARG A 1 181 ? -62.916 23.031 -12.833 1.00 95.25 181 ARG A CA 1
ATOM 1435 C C . ARG A 1 181 ? -64.279 22.372 -12.600 1.00 95.25 181 ARG A C 1
ATOM 1437 O O . ARG A 1 181 ? -65.319 22.963 -12.888 1.00 95.25 181 ARG A O 1
ATOM 1444 N N . ARG A 1 182 ? -64.291 21.163 -12.029 1.00 95.81 182 ARG A N 1
ATOM 1445 C CA . ARG A 1 182 ? -65.515 20.420 -11.695 1.00 95.81 182 ARG A CA 1
ATOM 1446 C C . ARG A 1 182 ? -66.363 21.136 -10.643 1.00 95.81 182 ARG A C 1
ATOM 1448 O O . ARG A 1 182 ? -67.587 21.026 -10.701 1.00 95.81 182 ARG A O 1
ATOM 1455 N N . ARG A 1 183 ? -65.749 21.823 -9.671 1.00 94.56 183 ARG A N 1
ATOM 1456 C CA . ARG A 1 183 ? -66.469 22.666 -8.698 1.00 94.56 183 ARG A CA 1
ATOM 1457 C C . ARG A 1 183 ? -67.118 23.862 -9.391 1.00 94.56 183 ARG A C 1
ATOM 1459 O O . ARG A 1 183 ? -68.331 24.004 -9.301 1.00 94.56 183 ARG A O 1
ATOM 1466 N N . TYR A 1 184 ? -66.351 24.607 -10.186 1.00 93.81 184 TYR A N 1
ATOM 1467 C CA . TYR A 1 184 ? -66.858 25.756 -10.944 1.00 93.81 184 TYR A CA 1
ATOM 1468 C C . TYR A 1 184 ? -68.067 25.407 -11.826 1.00 93.81 184 TYR A C 1
ATOM 1470 O O . TYR A 1 184 ? -69.087 26.093 -11.797 1.00 93.81 184 TYR A O 1
ATOM 1478 N N . LEU A 1 185 ? -67.990 24.305 -12.581 1.00 93.56 185 LEU A N 1
ATOM 1479 C CA . LEU A 1 185 ? -69.098 23.861 -13.434 1.00 93.56 185 LEU A CA 1
ATOM 1480 C C . LEU A 1 185 ? -70.344 23.466 -12.629 1.00 93.56 185 LEU A C 1
ATOM 1482 O O . LEU A 1 185 ? -71.465 23.680 -13.091 1.00 93.56 185 LEU A O 1
ATOM 1486 N N . ARG A 1 186 ? -70.162 22.902 -11.428 1.00 93.44 186 ARG A N 1
ATOM 1487 C CA . ARG A 1 186 ? -71.268 22.587 -10.514 1.00 93.44 186 ARG A CA 1
ATOM 1488 C C . ARG A 1 186 ? -71.978 23.856 -10.053 1.00 93.44 186 ARG A C 1
ATOM 1490 O O . ARG A 1 186 ? -73.202 23.911 -10.135 1.00 93.44 186 ARG A O 1
ATOM 1497 N N . ASP A 1 187 ? -71.216 24.866 -9.645 1.00 92.50 187 ASP A N 1
ATOM 1498 C CA . ASP A 1 187 ? -71.761 26.146 -9.185 1.00 92.50 187 ASP A CA 1
ATOM 1499 C C . ASP A 1 187 ? -72.474 26.887 -10.322 1.00 92.50 187 ASP A C 1
ATOM 1501 O O . ASP A 1 187 ? -73.566 27.422 -10.135 1.00 92.50 187 ASP A O 1
ATOM 1505 N N . LEU A 1 188 ? -71.903 26.870 -11.532 1.00 90.81 188 LEU A N 1
ATOM 1506 C CA . LEU A 1 188 ? -72.532 27.454 -12.717 1.00 90.81 188 LEU A CA 1
ATOM 1507 C C . LEU A 1 188 ? -73.853 26.754 -13.061 1.00 90.81 188 LEU A C 1
ATOM 1509 O O . LEU A 1 188 ? -74.848 27.420 -13.342 1.00 90.81 188 LEU A O 1
ATOM 1513 N N . LYS A 1 189 ? -73.887 25.417 -13.002 1.00 89.94 189 LYS A N 1
ATOM 1514 C CA . LYS A 1 189 ? -75.111 24.637 -13.221 1.00 89.94 189 LYS A CA 1
ATOM 1515 C C . LYS A 1 189 ? -76.189 24.981 -12.190 1.00 89.94 189 LYS A C 1
ATOM 1517 O O . LYS A 1 189 ? -77.341 25.141 -12.578 1.00 89.94 189 LYS A O 1
ATOM 1522 N N . ALA A 1 190 ? -75.825 25.121 -10.913 1.00 87.31 190 ALA A N 1
ATOM 1523 C CA . ALA A 1 190 ? -76.761 25.525 -9.863 1.00 87.31 190 ALA A CA 1
ATOM 1524 C C . ALA A 1 190 ? -77.370 26.907 -10.156 1.00 87.31 190 ALA A C 1
ATOM 1526 O O . ALA A 1 190 ? -78.585 27.054 -10.125 1.00 87.31 190 ALA A O 1
ATOM 1527 N N . ARG A 1 191 ? -76.548 27.884 -10.564 1.00 85.44 191 ARG A N 1
ATOM 1528 C CA . ARG A 1 191 ? -77.016 29.233 -10.937 1.00 85.44 191 ARG A CA 1
ATOM 1529 C C . ARG A 1 191 ? -77.927 29.256 -12.165 1.00 85.44 191 ARG A C 1
ATOM 1531 O O . ARG A 1 191 ? -78.819 30.089 -12.242 1.00 85.44 191 ARG A O 1
ATOM 1538 N N . LEU A 1 192 ? -77.690 28.380 -13.141 1.00 82.38 192 LEU A N 1
ATOM 1539 C CA . LEU A 1 192 ? -78.524 28.294 -14.345 1.00 82.38 192 LEU A CA 1
ATOM 1540 C C . LEU A 1 192 ? -79.881 27.630 -14.076 1.00 82.38 192 LEU A C 1
ATOM 1542 O O . LEU A 1 192 ? -80.856 27.973 -14.740 1.00 82.38 192 LEU A O 1
ATOM 1546 N N . LEU A 1 193 ? -79.938 26.691 -13.128 1.00 77.81 193 LEU A N 1
ATOM 1547 C CA . LEU A 1 193 ? -81.179 26.035 -12.703 1.00 77.81 193 LEU A CA 1
ATOM 1548 C C . LEU A 1 193 ? -82.023 26.923 -11.779 1.00 77.81 193 LEU A C 1
ATOM 1550 O O . LEU A 1 193 ? -83.242 26.802 -11.784 1.00 77.81 193 LEU A O 1
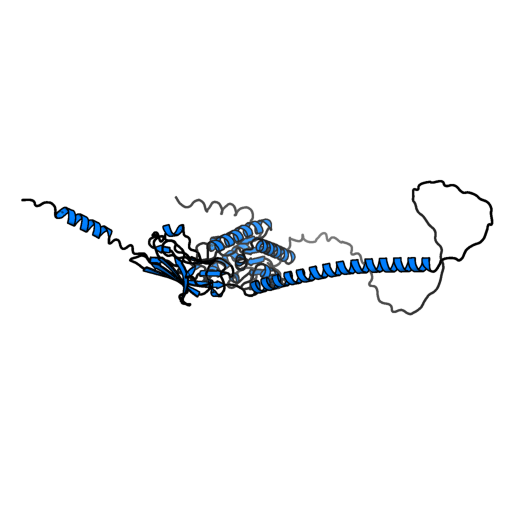ATOM 1554 N N . ASP A 1 194 ? -81.393 27.838 -11.045 1.00 64.06 194 ASP A N 1
ATOM 1555 C CA . ASP A 1 194 ? -82.043 28.753 -10.102 1.00 64.06 194 ASP A CA 1
ATOM 1556 C C . ASP A 1 194 ? -82.451 30.087 -10.758 1.00 64.06 194 ASP A C 1
ATOM 1558 O O . ASP A 1 194 ? -82.287 31.163 -10.187 1.00 64.06 194 ASP A O 1
ATOM 1562 N N . LYS A 1 195 ? -82.931 30.050 -12.011 1.00 54.97 195 LYS A N 1
ATOM 1563 C CA . LYS A 1 195 ? -83.388 31.254 -12.721 1.00 54.97 195 LYS A CA 1
ATOM 1564 C C . LYS A 1 195 ? -84.814 31.599 -12.257 1.00 54.97 195 LYS A C 1
ATOM 1566 O O . LYS A 1 195 ? -85.739 30.870 -12.616 1.00 54.97 195 LYS A O 1
ATOM 1571 N N . PRO A 1 196 ? -85.033 32.696 -11.509 1.00 53.94 196 PRO A N 1
ATOM 1572 C CA . PRO A 1 196 ? -86.364 33.047 -11.036 1.00 53.94 196 PRO A CA 1
ATOM 1573 C C . PRO A 1 196 ? -87.249 33.491 -12.205 1.00 53.94 196 PRO A C 1
ATOM 1575 O O . PRO A 1 196 ? -86.892 34.380 -12.983 1.00 53.94 196 PRO A O 1
ATOM 1578 N N . SER A 1 197 ? -88.433 32.890 -12.306 1.00 45.44 197 SER A N 1
ATOM 1579 C CA . SER A 1 197 ? -89.572 33.485 -12.998 1.00 45.44 197 SER A CA 1
ATOM 1580 C C . SER A 1 197 ? -89.959 34.773 -12.267 1.00 45.44 197 SER A C 1
ATOM 1582 O O . SER A 1 197 ? -90.466 34.710 -11.152 1.00 45.44 197 SER A O 1
ATOM 1584 N N . SER A 1 198 ? -89.648 35.904 -12.905 1.00 48.25 198 SER A N 1
ATOM 1585 C CA . SER A 1 198 ? -90.217 37.256 -12.775 1.00 48.25 198 SER A CA 1
ATOM 1586 C C . SER A 1 198 ? -90.752 37.705 -11.403 1.00 48.25 198 SER A C 1
ATOM 1588 O O . SER A 1 198 ? -91.773 37.188 -10.957 1.00 48.25 198 SER A O 1
ATOM 1590 N N . PRO A 1 199 ? -90.245 38.812 -10.826 1.00 45.16 199 PRO A N 1
ATOM 1591 C CA . PRO A 1 199 ? -91.015 39.586 -9.869 1.00 45.16 199 PRO A CA 1
ATOM 1592 C C . PRO A 1 199 ? -91.586 40.853 -10.514 1.00 45.16 199 PRO A C 1
ATOM 1594 O O . PRO A 1 199 ? -90.876 41.731 -11.008 1.00 45.16 199 PRO A O 1
ATOM 1597 N N . SER A 1 200 ? -92.909 40.922 -10.472 1.00 36.47 200 SER A N 1
ATOM 1598 C CA . SER A 1 200 ? -93.721 42.113 -10.664 1.00 36.47 200 SER A CA 1
ATOM 1599 C C . SER A 1 200 ? -93.474 43.131 -9.539 1.00 36.47 200 SER A C 1
ATOM 1601 O O . SER A 1 200 ? -93.521 42.783 -8.367 1.00 36.47 200 SER A O 1
ATOM 1603 N N . VAL A 1 201 ? -93.262 44.387 -9.939 1.00 37.28 201 VAL A N 1
ATOM 1604 C CA . VAL A 1 201 ? -93.840 45.628 -9.379 1.00 37.28 201 VAL A CA 1
ATOM 1605 C C . VAL A 1 201 ? -93.676 45.942 -7.869 1.00 37.28 201 VAL A C 1
ATOM 1607 O O . VAL A 1 201 ? -94.393 45.431 -7.023 1.00 37.28 201 VAL A O 1
ATOM 1610 N N . ILE A 1 202 ? -92.798 46.929 -7.621 1.00 39.44 202 ILE A N 1
ATOM 1611 C CA . ILE A 1 202 ? -92.905 48.150 -6.778 1.00 39.44 202 ILE A CA 1
ATOM 1612 C C . ILE A 1 202 ? -93.382 48.040 -5.312 1.00 39.44 202 ILE A C 1
ATOM 1614 O O . ILE A 1 202 ? -94.538 47.756 -5.025 1.00 39.44 202 ILE A O 1
ATOM 1618 N N . GLY A 1 203 ? -92.525 48.531 -4.403 1.00 32.19 203 GLY A N 1
ATOM 1619 C CA . GLY A 1 203 ? -92.901 48.960 -3.050 1.00 32.19 203 GLY A CA 1
ATOM 1620 C C . GLY A 1 203 ? -91.820 49.779 -2.330 1.00 32.19 203 GLY A C 1
ATOM 1621 O O . GLY A 1 203 ? -91.105 49.259 -1.487 1.00 32.19 203 GLY A O 1
ATOM 1622 N N . VAL A 1 204 ? -91.688 51.049 -2.719 1.00 36.19 204 VAL A N 1
ATOM 1623 C CA . VAL A 1 204 ? -90.996 52.185 -2.065 1.00 36.19 204 VAL A CA 1
ATOM 1624 C C . VAL A 1 204 ? -91.029 52.149 -0.518 1.00 36.19 204 VAL A C 1
ATOM 1626 O O . VAL A 1 204 ? -92.103 51.940 0.023 1.00 36.19 204 VAL A O 1
ATOM 1629 N N . THR A 1 205 ? -89.910 52.430 0.182 1.00 31.44 205 THR A N 1
ATOM 1630 C CA . THR A 1 205 ? -89.697 53.623 1.063 1.00 31.44 205 THR A CA 1
ATOM 1631 C C . THR A 1 205 ? -88.439 53.557 1.961 1.00 31.44 205 THR A C 1
ATOM 1633 O O . THR A 1 205 ? -88.167 52.546 2.593 1.00 31.44 205 THR A O 1
ATOM 1636 N N . SER A 1 206 ? -87.737 54.704 2.018 1.00 32.59 206 SER A N 1
ATOM 1637 C CA . SER A 1 206 ? -87.004 55.340 3.147 1.00 32.59 206 SER A CA 1
ATOM 1638 C C . SER A 1 206 ? -85.865 54.629 3.919 1.00 32.59 206 SER A C 1
ATOM 1640 O O . SER A 1 206 ? -86.108 53.801 4.787 1.00 32.59 206 SER A O 1
ATOM 1642 N N . THR A 1 207 ? -84.630 55.067 3.609 1.00 35.25 207 THR A N 1
ATOM 1643 C CA . THR A 1 207 ? -83.496 55.609 4.435 1.00 35.25 207 THR A CA 1
ATOM 1644 C C . THR A 1 207 ? -83.567 55.630 5.994 1.00 35.25 207 THR A C 1
ATOM 1646 O O . THR A 1 207 ? -84.662 55.481 6.522 1.00 35.25 207 THR A O 1
ATOM 1649 N N . PRO A 1 208 ? -82.491 55.984 6.775 1.00 50.47 208 PRO A N 1
ATOM 1650 C CA . PRO A 1 208 ? -81.063 56.271 6.461 1.00 50.47 208 PRO A CA 1
ATOM 1651 C C . PRO A 1 208 ? -79.976 55.726 7.458 1.00 50.47 208 PRO A C 1
ATOM 1653 O O . PRO A 1 208 ? -80.267 55.302 8.565 1.00 50.47 208 PRO A O 1
ATOM 1656 N N . ARG A 1 209 ? -78.697 55.931 7.063 1.00 33.16 209 ARG A N 1
ATOM 1657 C CA . ARG A 1 209 ? -77.475 56.311 7.842 1.00 33.16 209 ARG A CA 1
ATOM 1658 C C . ARG A 1 209 ? -76.968 55.441 9.013 1.00 33.16 209 ARG A C 1
ATOM 1660 O O . ARG A 1 209 ? -77.589 55.384 10.060 1.00 33.16 209 ARG A O 1
ATOM 1667 N N . CYS A 1 210 ? -75.677 55.085 8.946 1.00 30.86 210 CYS A N 1
ATOM 1668 C CA . CYS A 1 210 ? -74.705 55.607 9.919 1.00 30.86 210 CYS A CA 1
ATOM 1669 C C . CYS A 1 210 ? -73.263 55.590 9.381 1.00 30.86 210 CYS A C 1
ATOM 1671 O O . CYS A 1 210 ? -72.876 54.701 8.625 1.00 30.86 210 CYS A O 1
ATOM 1673 N N . ALA A 1 211 ? -72.518 56.636 9.734 1.00 35.75 211 ALA A N 1
ATOM 1674 C CA . ALA A 1 211 ? -71.180 56.962 9.263 1.00 35.75 211 ALA A CA 1
ATOM 1675 C C . ALA A 1 211 ? -70.086 56.381 10.170 1.00 35.75 211 ALA A C 1
ATOM 1677 O O . ALA A 1 211 ? -70.292 56.141 11.357 1.00 35.75 211 ALA A O 1
ATOM 1678 N N . ALA A 1 212 ? -68.920 56.188 9.562 1.00 37.50 212 ALA A N 1
ATOM 1679 C CA . ALA A 1 212 ? -67.682 55.710 10.154 1.00 37.50 212 ALA A CA 1
ATOM 1680 C C . ALA A 1 212 ? -67.065 56.688 11.165 1.00 37.50 212 ALA A C 1
ATOM 1682 O O . ALA A 1 212 ? -67.168 57.899 10.986 1.00 37.50 212 ALA A O 1
ATOM 1683 N N . GLN A 1 213 ? -66.275 56.159 12.106 1.00 33.97 213 GLN A N 1
ATOM 1684 C CA . GLN A 1 213 ? -64.984 56.759 12.443 1.00 33.97 213 GLN A CA 1
ATOM 1685 C C . GLN A 1 213 ? -64.015 55.755 13.086 1.00 33.97 213 GLN A C 1
ATOM 1687 O O . GLN A 1 213 ? -64.408 54.799 13.748 1.00 33.97 213 GLN A O 1
ATOM 1692 N N . ILE A 1 214 ? -62.741 55.988 12.782 1.00 37.44 214 ILE A N 1
ATOM 1693 C CA . ILE A 1 214 ? -61.544 55.163 12.969 1.00 37.44 214 ILE A CA 1
ATOM 1694 C C . ILE A 1 214 ? -60.837 55.581 14.261 1.00 37.44 214 ILE A C 1
ATOM 1696 O O . ILE A 1 214 ? -60.610 56.779 14.409 1.00 37.44 214 ILE A O 1
ATOM 1700 N N . THR A 1 215 ? -60.342 54.633 15.074 1.00 29.42 215 THR A N 1
ATOM 1701 C CA . THR A 1 215 ? -59.176 54.882 15.952 1.00 29.42 215 THR A CA 1
ATOM 1702 C C . THR A 1 215 ? -58.376 53.607 16.253 1.00 29.42 215 THR A C 1
ATOM 1704 O O . THR A 1 215 ? -58.936 52.535 16.468 1.00 29.42 215 THR A O 1
ATOM 1707 N N . PHE A 1 216 ? -57.048 53.761 16.259 1.00 31.00 216 PHE A N 1
ATOM 1708 C CA . PHE A 1 216 ? -56.004 52.769 16.537 1.00 31.00 216 PHE A CA 1
ATOM 1709 C C . PHE A 1 216 ? -55.780 52.494 18.042 1.00 31.00 216 PHE A C 1
ATOM 1711 O O . PHE A 1 216 ? -56.012 53.346 18.894 1.00 31.00 216 PHE A O 1
ATOM 1718 N N . THR A 1 217 ? -55.258 51.293 18.311 1.00 37.72 217 THR A N 1
ATOM 1719 C CA . THR A 1 217 ? -54.809 50.675 19.583 1.00 37.72 217 THR A CA 1
ATOM 1720 C C . THR A 1 217 ? -53.600 51.368 20.248 1.00 37.72 217 THR A C 1
ATOM 1722 O O . THR A 1 217 ? -52.848 52.037 19.537 1.00 37.72 217 THR A O 1
ATOM 1725 N N . PRO A 1 218 ? -53.320 51.150 21.558 1.00 39.22 218 PRO A N 1
ATOM 1726 C CA . PRO A 1 218 ? -52.433 50.037 21.976 1.00 39.22 218 PRO A CA 1
ATOM 1727 C C . PRO A 1 218 ? -52.775 49.373 23.343 1.00 39.22 218 PRO A C 1
ATOM 1729 O O . PRO A 1 218 ? -53.515 49.916 24.156 1.00 39.22 218 PRO A O 1
ATOM 1732 N N . ALA A 1 219 ? -52.214 48.181 23.593 1.00 31.73 219 ALA A N 1
ATOM 1733 C CA . ALA A 1 219 ? -52.328 47.370 24.828 1.00 31.73 219 ALA A CA 1
ATOM 1734 C C . ALA A 1 219 ? -51.080 47.548 25.747 1.00 31.73 219 ALA A C 1
ATOM 1736 O O . ALA A 1 219 ? -50.191 48.304 25.348 1.00 31.73 219 ALA A O 1
ATOM 1737 N N . PRO A 1 220 ? -50.846 46.800 26.862 1.00 54.06 220 PRO A N 1
ATOM 1738 C CA . PRO A 1 220 ? -51.708 45.981 27.750 1.00 54.06 220 PRO A CA 1
ATOM 1739 C C . PRO A 1 220 ? -51.435 46.203 29.278 1.00 54.06 220 PRO A C 1
ATOM 1741 O O . PRO A 1 220 ? -50.437 46.829 29.637 1.00 54.06 220 PRO A O 1
ATOM 1744 N N . ARG A 1 221 ? -52.218 45.580 30.191 1.00 28.42 221 ARG A N 1
ATOM 1745 C CA . ARG A 1 221 ? -51.731 44.879 31.423 1.00 28.42 221 ARG A CA 1
ATOM 1746 C C . ARG A 1 221 ? -52.852 44.202 32.253 1.00 28.42 221 ARG A C 1
ATOM 1748 O O . ARG A 1 221 ? -53.993 44.630 32.203 1.00 28.42 221 ARG A O 1
ATOM 1755 N N . ARG A 1 222 ? -52.429 43.141 32.971 1.00 27.36 222 ARG A N 1
ATOM 1756 C CA . ARG A 1 222 ? -53.048 42.269 34.019 1.00 27.36 222 ARG A CA 1
ATOM 1757 C C . ARG A 1 222 ? -54.038 42.992 34.970 1.00 27.36 222 ARG A C 1
ATOM 1759 O O . ARG A 1 222 ? -53.871 44.190 35.137 1.00 27.36 222 ARG A O 1
ATOM 1766 N N . SER A 1 223 ? -55.005 42.375 35.664 1.00 29.22 223 SER A N 1
ATOM 1767 C CA . SER A 1 223 ? -55.046 41.101 36.419 1.00 29.22 223 SER A CA 1
ATOM 1768 C C . SER A 1 223 ? -56.491 40.724 36.845 1.00 29.22 223 SER A C 1
ATOM 1770 O O . SER A 1 223 ? -57.372 41.573 36.799 1.00 29.22 223 SER A O 1
ATOM 1772 N N . ASP A 1 224 ? -56.645 39.474 37.310 1.00 29.30 224 ASP A N 1
ATOM 1773 C CA . ASP A 1 224 ? -57.623 38.893 38.261 1.00 29.30 224 ASP A CA 1
ATOM 1774 C C . ASP A 1 224 ? -59.138 38.906 37.975 1.00 29.30 224 ASP A C 1
ATOM 1776 O O . ASP A 1 224 ? -59.772 39.953 37.892 1.00 29.30 224 ASP A O 1
ATOM 1780 N N . THR A 1 225 ? -59.755 37.715 37.961 1.00 33.50 225 THR A N 1
ATOM 1781 C CA . THR A 1 225 ? -60.707 37.246 39.001 1.00 33.50 225 THR A CA 1
ATOM 1782 C C . THR A 1 225 ? -61.222 35.825 38.717 1.00 33.50 225 THR A C 1
ATOM 1784 O O . THR A 1 225 ? -61.276 35.383 37.571 1.00 33.50 225 THR A O 1
ATOM 1787 N N . ASP A 1 226 ? -61.505 35.138 39.823 1.00 31.11 226 ASP A N 1
ATOM 1788 C CA . ASP A 1 226 ? -61.998 33.771 40.026 1.00 31.11 226 ASP A CA 1
ATOM 1789 C C . ASP A 1 226 ? -63.501 33.578 39.702 1.00 31.11 226 ASP A C 1
ATOM 1791 O O . ASP A 1 226 ? -64.200 34.531 39.364 1.00 31.11 226 ASP A O 1
ATOM 1795 N N . ASP A 1 227 ? -63.946 32.332 39.923 1.00 33.62 227 ASP A N 1
ATOM 1796 C CA . ASP A 1 227 ? -65.301 31.742 39.995 1.00 33.62 227 ASP A CA 1
ATOM 1797 C C . ASP A 1 227 ? -65.814 31.059 38.711 1.00 33.62 227 ASP A C 1
ATOM 1799 O O . ASP A 1 227 ? -66.113 31.704 37.711 1.00 33.62 227 ASP A O 1
ATOM 1803 N N . ASP A 1 228 ? -65.800 29.726 38.567 1.00 33.12 228 ASP A N 1
ATOM 1804 C CA . ASP A 1 228 ? -66.380 28.586 39.326 1.00 33.12 228 ASP A CA 1
ATOM 1805 C C . ASP A 1 228 ? -67.604 28.027 38.571 1.00 33.12 228 ASP A C 1
ATOM 1807 O O . ASP A 1 228 ? -68.394 28.791 38.025 1.00 33.12 228 ASP A O 1
ATOM 1811 N N . LEU A 1 229 ? -67.692 26.689 38.482 1.00 33.66 229 LEU A N 1
ATOM 1812 C CA . LEU A 1 229 ? -68.894 25.850 38.299 1.00 33.66 229 LEU A CA 1
ATOM 1813 C C . LEU A 1 229 ? -68.503 24.393 37.938 1.00 33.66 229 LEU A C 1
ATOM 1815 O O . LEU A 1 229 ? -68.427 24.007 36.775 1.00 33.66 229 LEU A O 1
ATOM 1819 N N . GLY A 1 230 ? -68.348 23.562 38.976 1.00 30.56 230 GLY A N 1
ATOM 1820 C CA . GLY A 1 230 ? -69.233 22.403 39.176 1.00 30.56 230 GLY A CA 1
ATOM 1821 C C . GLY A 1 230 ? -68.910 21.018 38.567 1.00 30.56 230 GLY A C 1
ATOM 1822 O O . GLY A 1 230 ? -68.908 20.826 37.358 1.00 30.56 230 GLY A O 1
ATOM 1823 N N . VAL A 1 231 ? -68.923 20.022 39.477 1.00 31.16 231 VAL A N 1
ATOM 1824 C CA . VAL A 1 231 ? -69.559 18.675 39.375 1.00 31.16 231 VAL A CA 1
ATOM 1825 C C . VAL A 1 231 ? -68.649 17.416 39.298 1.00 31.16 231 VAL A C 1
ATOM 1827 O O . VAL A 1 231 ? -68.197 16.981 38.247 1.00 31.16 231 VAL A O 1
ATOM 1830 N N . PHE A 1 232 ? -68.490 16.804 40.486 1.00 29.05 232 PHE A N 1
ATOM 1831 C CA . PHE A 1 232 ? -68.568 15.381 40.913 1.00 29.05 232 PHE A CA 1
ATOM 1832 C C . PHE A 1 232 ? -67.854 14.204 40.180 1.00 29.05 232 PHE A C 1
ATOM 1834 O O . PHE A 1 232 ? -68.343 13.630 39.217 1.00 29.05 232 PHE A O 1
ATOM 1841 N N . GLN A 1 233 ? -66.755 13.759 40.814 1.00 32.06 233 GLN A N 1
ATOM 1842 C CA . GLN A 1 233 ? -66.397 12.424 41.367 1.00 32.06 233 GLN A CA 1
ATOM 1843 C C . GLN A 1 233 ? -66.765 11.087 40.665 1.00 32.06 233 GLN A C 1
ATOM 1845 O O . GLN A 1 233 ? -67.930 10.734 40.514 1.00 32.06 233 GLN A O 1
ATOM 1850 N N . LEU A 1 234 ? -65.749 10.215 40.497 1.00 32.75 234 LEU A N 1
ATOM 1851 C CA . LEU A 1 234 ? -65.902 8.747 40.491 1.00 32.75 234 LEU A CA 1
ATOM 1852 C C . LEU A 1 234 ? -64.818 8.050 41.348 1.00 32.75 234 LEU A C 1
ATOM 1854 O O . LEU A 1 234 ? -63.645 8.417 41.333 1.00 32.75 234 LEU A O 1
ATOM 1858 N N . CYS A 1 235 ? -65.235 7.049 42.129 1.00 29.80 235 CYS A N 1
ATOM 1859 C CA . CYS A 1 235 ? -64.466 6.336 43.159 1.00 29.80 235 CYS A CA 1
ATOM 1860 C C . CYS A 1 235 ? -63.561 5.199 42.629 1.00 29.80 235 CYS A C 1
ATOM 1862 O O . CYS A 1 235 ? -64.001 4.443 41.770 1.00 29.80 235 CYS A O 1
ATOM 1864 N N . ARG A 1 236 ? -62.429 4.906 43.303 1.00 29.19 236 ARG A N 1
ATOM 1865 C CA . ARG A 1 236 ? -62.251 3.733 44.213 1.00 29.19 236 ARG A CA 1
ATOM 1866 C C . ARG A 1 236 ? -60.787 3.466 44.626 1.00 29.19 236 ARG A C 1
ATOM 1868 O O . ARG A 1 236 ? -59.916 3.325 43.787 1.00 29.19 236 ARG A O 1
ATOM 1875 N N . ARG A 1 237 ? -60.644 3.269 45.948 1.00 29.47 237 ARG A N 1
ATOM 1876 C CA . ARG A 1 237 ? -59.765 2.372 46.741 1.00 29.47 237 ARG A CA 1
ATOM 1877 C C . ARG A 1 237 ? -58.269 2.285 46.419 1.00 29.47 237 ARG A C 1
ATOM 1879 O O . ARG A 1 237 ? -57.849 1.911 45.336 1.00 29.47 237 ARG A O 1
ATOM 1886 N N . GLY A 1 238 ? -57.480 2.527 47.464 1.00 30.14 238 GLY A N 1
ATOM 1887 C CA . GLY A 1 238 ? -56.031 2.573 47.405 1.00 30.14 238 GLY A CA 1
ATOM 1888 C C . GLY A 1 238 ? -55.315 1.282 47.778 1.00 30.14 238 GLY A C 1
ATOM 1889 O O . GLY A 1 238 ? -55.881 0.357 48.353 1.00 30.14 238 GLY A O 1
ATOM 1890 N N . PHE A 1 239 ? -54.017 1.321 47.506 1.00 32.38 239 PHE A N 1
ATOM 1891 C CA . PHE A 1 239 ? -52.976 0.549 48.163 1.00 32.38 239 PHE A CA 1
ATOM 1892 C C . PHE A 1 239 ? -51.803 1.503 48.413 1.00 32.38 239 PHE A C 1
ATOM 1894 O O . PHE A 1 239 ? -51.347 2.199 47.508 1.00 32.38 239 PHE A O 1
ATOM 1901 N N . LYS A 1 240 ? -51.368 1.587 49.675 1.00 33.12 240 LYS A N 1
ATOM 1902 C CA . LYS A 1 240 ? -50.237 2.408 50.125 1.00 33.12 240 LYS A CA 1
ATOM 1903 C C . LYS A 1 240 ? -48.929 1.802 49.610 1.00 33.12 240 LYS A C 1
ATOM 1905 O O . LYS A 1 240 ? -48.665 0.633 49.877 1.00 33.12 240 LYS A O 1
ATOM 1910 N N . ALA A 1 241 ? -48.085 2.615 48.977 1.00 30.78 241 ALA A N 1
ATOM 1911 C CA . ALA A 1 241 ? -46.676 2.310 48.757 1.00 30.78 241 ALA A CA 1
ATOM 1912 C C . ALA A 1 241 ? -45.800 3.426 49.344 1.00 30.78 241 ALA A C 1
ATOM 1914 O O . ALA A 1 241 ? -46.161 4.599 49.369 1.00 30.78 241 ALA A O 1
ATOM 1915 N N . ARG A 1 242 ? -44.686 2.979 49.910 1.00 30.64 242 ARG A N 1
ATOM 1916 C CA . ARG A 1 242 ? -43.842 3.578 50.945 1.00 30.64 242 ARG A CA 1
ATOM 1917 C C . ARG A 1 242 ? -42.868 4.599 50.337 1.00 30.64 242 ARG A C 1
ATOM 1919 O O . ARG A 1 242 ? -42.104 4.243 49.447 1.00 30.64 242 ARG A O 1
ATOM 1926 N N . THR A 1 243 ? -42.855 5.828 50.842 1.00 33.06 243 THR A N 1
ATOM 1927 C CA . THR A 1 243 ? -41.790 6.818 50.607 1.00 33.06 243 THR A CA 1
ATOM 1928 C C . THR A 1 243 ? -40.628 6.593 51.589 1.00 33.06 243 THR A C 1
ATOM 1930 O O . THR A 1 243 ? -40.881 6.312 52.764 1.00 33.06 243 THR A O 1
ATOM 1933 N N . PRO A 1 244 ? -39.356 6.697 51.159 1.00 36.72 244 PRO A N 1
ATOM 1934 C CA . PRO A 1 244 ? -38.212 6.731 52.069 1.00 36.72 244 PRO A CA 1
ATOM 1935 C C . PRO A 1 244 ? -37.984 8.159 52.615 1.00 36.72 244 PRO A C 1
ATOM 1937 O O . PRO A 1 244 ? -38.245 9.128 51.898 1.00 36.72 244 PRO A O 1
ATOM 1940 N N . PRO A 1 245 ? -37.520 8.317 53.870 1.00 34.56 245 PRO A N 1
ATOM 1941 C CA . PRO A 1 245 ? -37.389 9.624 54.505 1.00 34.56 245 PRO A CA 1
ATOM 1942 C C . PRO A 1 245 ? -36.069 10.328 54.165 1.00 34.56 245 PRO A C 1
ATOM 1944 O O . PRO A 1 245 ? -35.013 9.712 54.023 1.00 34.56 245 PRO A O 1
ATOM 1947 N N . SER A 1 246 ? -36.161 11.652 54.084 1.00 30.31 246 SER A N 1
ATOM 1948 C CA . SER A 1 246 ? -35.064 12.600 53.940 1.00 30.31 246 SER A CA 1
ATOM 1949 C C . SER A 1 246 ? -34.345 12.891 55.262 1.00 30.31 246 SER A C 1
ATOM 1951 O O . SER A 1 246 ? -34.989 13.054 56.294 1.00 30.31 246 SER A O 1
ATOM 1953 N N . ALA A 1 247 ? -33.038 13.130 55.121 1.00 35.12 247 ALA A N 1
ATOM 1954 C CA . ALA A 1 247 ? -32.157 13.971 55.935 1.00 35.12 247 ALA A CA 1
ATOM 1955 C C . ALA A 1 247 ? -31.748 13.491 57.342 1.00 35.12 247 ALA A C 1
ATOM 1957 O O . ALA A 1 247 ? -32.483 13.610 58.316 1.00 35.12 247 ALA A O 1
ATOM 1958 N N . GLN A 1 248 ? -30.460 13.158 57.466 1.00 30.72 248 GLN A N 1
ATOM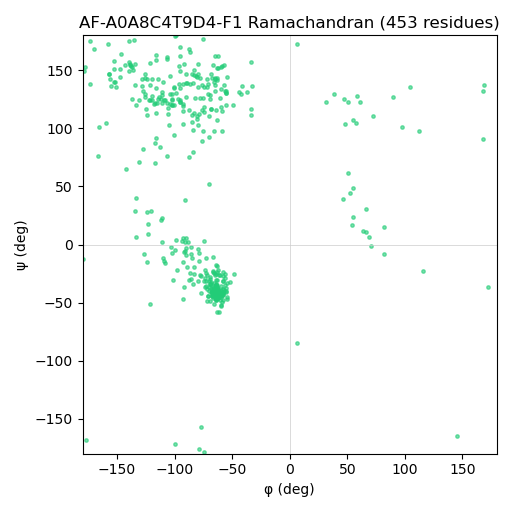 1959 C CA . GLN A 1 248 ? -29.652 13.621 58.592 1.00 30.72 248 GLN A CA 1
ATOM 1960 C C . GLN A 1 248 ? -28.413 14.330 58.041 1.00 30.72 248 GLN A C 1
ATOM 1962 O O . GLN A 1 248 ? -27.602 13.743 57.329 1.00 30.72 248 GLN A O 1
ATOM 1967 N N . ALA A 1 249 ? -28.317 15.624 58.340 1.00 38.69 249 ALA A N 1
ATOM 1968 C CA . ALA A 1 249 ? -27.132 16.432 58.119 1.00 38.69 249 ALA A CA 1
ATOM 1969 C C . ALA A 1 249 ? -26.033 15.963 59.084 1.00 38.69 249 ALA A C 1
ATOM 1971 O O . ALA A 1 249 ? -26.194 16.056 60.300 1.00 38.69 249 ALA A O 1
ATOM 1972 N N . SER A 1 250 ? -24.925 15.450 58.553 1.00 32.81 250 SER A N 1
ATOM 1973 C CA . SER A 1 250 ? -23.734 15.146 59.343 1.00 32.81 250 SER A CA 1
ATOM 1974 C C . SER A 1 250 ? -22.849 16.388 59.424 1.00 32.81 250 SER A C 1
ATOM 1976 O O . SER A 1 250 ? -22.338 16.877 58.417 1.00 32.81 250 SER A O 1
ATOM 1978 N N . ILE A 1 251 ? -22.703 16.892 60.643 1.00 35.72 251 ILE A N 1
ATOM 1979 C CA . ILE A 1 251 ? -21.817 17.983 61.048 1.00 35.72 251 ILE A CA 1
ATOM 1980 C C . ILE A 1 251 ? -20.374 17.659 60.627 1.00 35.72 251 ILE A C 1
ATOM 1982 O O . ILE A 1 251 ? -19.871 16.574 60.912 1.00 35.72 251 ILE A O 1
ATOM 1986 N N . LEU A 1 252 ? -19.699 18.603 59.963 1.00 41.12 252 LEU A N 1
ATOM 1987 C CA . LEU A 1 252 ? -18.280 18.504 59.619 1.00 41.12 252 LEU A CA 1
ATOM 1988 C C . LEU A 1 252 ? -17.431 18.783 60.869 1.00 41.12 252 LEU A C 1
ATOM 1990 O O . LEU A 1 252 ? -17.057 19.922 61.139 1.00 41.12 252 LEU A O 1
ATOM 1994 N N . THR A 1 253 ? -17.113 17.754 61.647 1.00 39.44 253 THR A N 1
ATOM 1995 C CA . THR A 1 253 ? -16.044 17.839 62.648 1.00 39.44 253 THR A CA 1
ATOM 1996 C C . THR A 1 253 ? -14.701 17.668 61.942 1.00 39.44 253 THR A C 1
ATOM 1998 O O . THR A 1 253 ? -14.334 16.557 61.567 1.00 39.44 253 THR A O 1
ATOM 2001 N N . GLN A 1 254 ? -13.966 18.764 61.731 1.00 41.91 254 GLN A N 1
ATOM 2002 C CA . GLN A 1 254 ? -12.560 18.688 61.328 1.00 41.91 254 GLN A CA 1
ATOM 2003 C C . GLN A 1 254 ? -11.738 18.165 62.509 1.00 41.91 254 GLN A C 1
ATOM 2005 O O . GLN A 1 254 ? -11.554 18.861 63.511 1.00 41.91 254 GLN A O 1
ATOM 2010 N N . ASN A 1 255 ? -11.230 16.941 62.387 1.00 42.50 255 ASN A N 1
ATOM 2011 C CA . ASN A 1 255 ? -10.196 16.433 63.277 1.00 42.50 255 ASN A CA 1
ATOM 2012 C C . ASN A 1 255 ? -8.928 17.279 63.084 1.00 42.50 255 ASN A C 1
ATOM 2014 O O . ASN A 1 255 ? -8.317 17.280 62.021 1.00 42.50 255 ASN A O 1
ATOM 2018 N N . ARG A 1 256 ? -8.509 18.003 64.127 1.00 42.97 256 ARG A N 1
ATOM 2019 C CA . ARG A 1 256 ? -7.293 18.846 64.133 1.00 42.97 256 ARG A CA 1
ATOM 2020 C C . ARG A 1 256 ? -5.985 18.027 64.221 1.00 42.97 256 ARG A C 1
ATOM 2022 O O . ARG A 1 256 ? -4.908 18.605 64.294 1.00 42.97 256 ARG A O 1
ATOM 2029 N N . PHE A 1 257 ? -6.068 16.697 64.213 1.00 38.00 257 PHE A N 1
ATOM 2030 C CA . PHE A 1 257 ? -4.924 15.785 64.339 1.00 38.00 257 PHE A CA 1
ATOM 2031 C C . PHE A 1 257 ? -4.945 14.638 63.316 1.00 38.00 257 PHE A C 1
ATOM 2033 O O . PHE A 1 257 ? -4.397 13.573 63.589 1.00 38.00 257 PHE A O 1
ATOM 2040 N N . ASP A 1 258 ? -5.535 14.837 62.133 1.00 40.19 258 ASP A N 1
ATOM 2041 C CA . ASP A 1 258 ? -5.211 13.945 61.017 1.00 40.19 258 ASP A CA 1
ATOM 2042 C C . ASP A 1 258 ? -3.757 14.208 60.587 1.00 40.19 258 ASP A C 1
ATOM 2044 O O . ASP A 1 258 ? -3.397 15.363 60.323 1.00 40.19 258 ASP A O 1
ATOM 2048 N N . PRO A 1 259 ? -2.883 13.185 60.535 1.00 37.19 259 PRO A N 1
ATOM 2049 C CA . PRO A 1 259 ? -1.560 13.362 59.966 1.00 37.19 259 PRO A CA 1
ATOM 2050 C C . PRO A 1 259 ? -1.759 13.768 58.509 1.00 37.19 259 PRO A C 1
ATOM 2052 O O . PRO A 1 259 ? -2.486 13.089 57.783 1.00 37.19 259 PRO A O 1
ATOM 2055 N N . LEU A 1 260 ? -1.148 14.893 58.114 1.00 33.91 260 LEU A N 1
ATOM 2056 C CA . LEU A 1 260 ? -1.126 15.406 56.743 1.00 33.91 260 LEU A CA 1
ATOM 2057 C C . LEU A 1 260 ? -1.099 14.226 55.778 1.00 33.91 260 LEU A C 1
ATOM 2059 O O . LEU A 1 260 ? -0.120 13.477 55.760 1.00 33.91 260 LEU A O 1
ATOM 2063 N N . SER A 1 261 ? -2.190 14.026 55.036 1.00 37.19 261 SER A N 1
ATOM 2064 C CA . SER A 1 261 ? -2.272 12.990 54.019 1.00 37.19 261 SER A CA 1
ATOM 2065 C C . SER A 1 261 ? -1.159 13.260 53.017 1.00 37.19 261 SER A C 1
ATOM 2067 O O . SER A 1 261 ? -1.270 14.126 52.148 1.00 37.19 261 SER A O 1
ATOM 2069 N N . VAL A 1 262 ? -0.057 12.539 53.217 1.00 33.88 262 VAL A N 1
ATOM 2070 C CA . VAL A 1 262 ? 1.049 12.374 52.287 1.00 33.88 262 VAL A CA 1
ATOM 2071 C C . VAL A 1 262 ? 0.409 12.129 50.923 1.00 33.88 262 VAL A C 1
ATOM 2073 O O . VAL A 1 262 ? -0.517 11.310 50.864 1.00 33.88 262 VAL A O 1
ATOM 2076 N N . PRO A 1 263 ? 0.817 12.833 49.848 1.00 36.38 263 PRO A N 1
ATOM 2077 C CA . PRO A 1 263 ? 0.274 12.570 48.525 1.00 36.38 263 PRO A CA 1
ATOM 2078 C C . PRO A 1 263 ? 0.367 11.069 48.300 1.00 36.38 263 PRO A C 1
ATOM 2080 O O . PRO A 1 263 ? 1.443 10.486 48.446 1.00 36.38 263 PRO A O 1
ATOM 2083 N N . SER A 1 264 ? -0.801 10.465 48.086 1.00 32.84 264 SER A N 1
ATOM 2084 C CA . SER A 1 264 ? -1.010 9.032 47.947 1.00 32.84 264 SER A CA 1
ATOM 2085 C C . SER A 1 264 ? 0.193 8.395 47.267 1.00 32.84 264 SER A C 1
ATOM 2087 O O . SER A 1 264 ? 0.493 8.714 46.113 1.00 32.84 264 SER A O 1
ATOM 2089 N N . SER A 1 265 ? 0.877 7.516 48.003 1.00 32.69 265 SER A N 1
ATOM 2090 C CA . SER A 1 265 ? 1.845 6.582 47.435 1.00 32.69 265 SER A CA 1
ATOM 2091 C C . SER A 1 265 ? 1.272 6.026 46.125 1.00 32.69 265 SER A C 1
ATOM 2093 O O . SER A 1 265 ? 0.066 5.755 46.080 1.00 32.69 265 SER A O 1
ATOM 2095 N N . PRO A 1 266 ? 2.073 5.923 45.051 1.00 46.94 266 PRO A N 1
ATOM 2096 C CA . PRO A 1 266 ? 1.559 5.701 43.710 1.00 46.94 266 PRO A CA 1
ATOM 2097 C C . PRO A 1 266 ? 0.698 4.442 43.713 1.00 46.94 266 PRO A C 1
ATOM 2099 O O . PRO A 1 266 ? 1.171 3.354 44.043 1.00 46.94 266 PRO A O 1
ATOM 2102 N N . SER A 1 267 ? -0.578 4.612 43.359 1.00 47.16 267 SER A N 1
ATOM 2103 C CA . SER A 1 267 ? -1.469 3.512 43.002 1.00 47.16 267 SER A CA 1
ATOM 2104 C C . SER A 1 267 ? -0.680 2.549 42.119 1.00 47.16 267 SER A C 1
ATOM 2106 O O . SER A 1 267 ? -0.025 3.019 41.184 1.00 47.16 267 SER A O 1
ATOM 2108 N N . ALA A 1 268 ? -0.695 1.254 42.448 1.00 55.34 268 ALA A N 1
ATOM 2109 C CA . ALA A 1 268 ? 0.095 0.224 41.773 1.00 55.34 268 ALA A CA 1
ATOM 2110 C C . ALA A 1 268 ? 0.195 0.488 40.253 1.00 55.34 268 ALA A C 1
ATOM 2112 O O . ALA A 1 268 ? -0.830 0.786 39.630 1.00 55.34 268 ALA A O 1
ATOM 2113 N N . PRO A 1 269 ? 1.403 0.442 39.658 1.00 66.75 269 PRO A N 1
ATOM 2114 C CA . PRO A 1 269 ? 1.619 0.877 38.284 1.00 66.75 269 PRO A CA 1
ATOM 2115 C C . PRO A 1 269 ? 0.727 0.067 37.345 1.00 66.75 269 PRO A C 1
ATOM 2117 O O . PRO A 1 269 ? 0.877 -1.148 37.233 1.00 66.75 269 PRO A O 1
ATOM 2120 N N . GLY A 1 270 ? -0.221 0.749 36.700 1.00 77.56 270 GLY A N 1
ATOM 2121 C CA . GLY A 1 270 ? -1.160 0.109 35.788 1.00 77.56 270 GLY A CA 1
ATOM 2122 C C . GLY A 1 270 ? -0.447 -0.639 34.658 1.00 77.56 270 GLY A C 1
ATOM 2123 O O . GLY A 1 270 ? 0.674 -0.298 34.262 1.00 77.56 270 GLY A O 1
ATOM 2124 N N . ASP A 1 271 ? -1.123 -1.648 34.121 1.00 87.12 271 ASP A N 1
ATOM 2125 C CA . ASP A 1 271 ? -0.592 -2.537 33.094 1.00 87.12 271 ASP A CA 1
ATOM 2126 C C . ASP A 1 271 ? -0.246 -1.775 31.803 1.00 87.12 271 ASP A C 1
ATOM 2128 O O . ASP A 1 271 ? -0.855 -0.749 31.471 1.00 87.12 271 ASP A O 1
ATOM 2132 N N . VAL A 1 272 ? 0.727 -2.298 31.054 1.00 89.69 272 VAL A N 1
ATOM 2133 C CA . VAL A 1 272 ? 1.088 -1.810 29.715 1.00 89.69 272 VAL A CA 1
ATOM 2134 C C . VAL A 1 272 ? 0.359 -2.641 28.679 1.00 89.69 272 VAL A C 1
ATOM 2136 O O . VAL A 1 272 ? 0.505 -3.861 28.638 1.00 89.69 272 VAL A O 1
ATOM 2139 N N . ILE A 1 273 ? -0.398 -1.994 27.805 1.00 92.19 273 ILE A N 1
ATOM 2140 C CA . ILE A 1 273 ? -1.114 -2.681 26.734 1.00 92.19 273 ILE A CA 1
ATOM 2141 C C . ILE A 1 273 ? -0.543 -2.232 25.399 1.00 92.19 273 ILE A C 1
ATOM 2143 O O . ILE A 1 273 ? -0.567 -1.052 25.072 1.00 92.19 273 ILE A O 1
ATOM 2147 N N . VAL A 1 274 ? -0.053 -3.181 24.609 1.00 93.69 274 VAL A N 1
ATOM 2148 C CA . VAL A 1 274 ? 0.367 -2.956 23.227 1.00 93.69 274 VAL A CA 1
ATOM 2149 C C . VAL A 1 274 ? -0.700 -3.518 22.306 1.00 93.69 274 VAL A C 1
ATOM 2151 O O . VAL A 1 274 ? -0.999 -4.708 22.356 1.00 93.69 274 VAL A O 1
ATOM 2154 N N . VAL A 1 275 ? -1.278 -2.673 21.461 1.00 94.62 275 VAL A N 1
ATOM 2155 C CA . VAL A 1 275 ? -2.283 -3.061 20.471 1.00 94.62 275 VAL A CA 1
ATOM 2156 C C . VAL A 1 275 ? -1.774 -2.700 19.092 1.00 94.62 275 VAL A C 1
ATOM 2158 O O . VAL A 1 275 ? -1.237 -1.614 18.884 1.00 94.62 275 VAL A O 1
ATOM 2161 N N . GLY A 1 276 ? -1.955 -3.583 18.122 1.00 93.75 276 GLY A N 1
ATOM 2162 C CA . GLY A 1 276 ? -1.579 -3.239 16.764 1.00 93.75 276 GLY A CA 1
ATOM 2163 C C . GLY A 1 276 ? -1.889 -4.293 15.730 1.00 93.75 276 GLY A C 1
ATOM 2164 O O . GLY A 1 276 ? -2.604 -5.259 15.996 1.00 93.75 276 GLY A O 1
ATOM 2165 N N . ASP A 1 277 ? -1.338 -4.085 14.542 1.00 92.25 277 ASP A N 1
ATOM 2166 C CA . ASP A 1 277 ? -1.484 -4.989 13.408 1.00 92.25 277 ASP A CA 1
ATOM 2167 C C . ASP A 1 277 ? -0.595 -6.251 13.520 1.00 92.25 277 ASP A C 1
ATOM 2169 O O . ASP A 1 277 ? -0.218 -6.697 14.608 1.00 92.25 277 ASP A O 1
ATOM 2173 N N . SER A 1 278 ? -0.275 -6.902 12.399 1.00 92.12 278 SER A N 1
ATOM 2174 C CA . SER A 1 278 ? 0.570 -8.100 12.388 1.00 92.12 278 SER A CA 1
ATOM 2175 C C . SER A 1 278 ? 2.010 -7.859 12.857 1.00 92.12 278 SER A C 1
ATOM 2177 O O . SER A 1 278 ? 2.673 -8.831 13.228 1.00 92.12 278 SER A O 1
ATOM 2179 N N . ILE A 1 279 ? 2.490 -6.611 12.894 1.00 92.00 279 ILE A N 1
ATOM 2180 C CA . ILE A 1 279 ? 3.852 -6.265 13.324 1.00 92.00 279 ILE A CA 1
ATOM 2181 C C . ILE A 1 279 ? 4.036 -6.522 14.824 1.00 92.00 279 ILE A C 1
ATOM 2183 O O . ILE A 1 279 ? 5.103 -6.978 15.239 1.00 92.00 279 ILE A O 1
ATOM 2187 N N . VAL A 1 280 ? 2.990 -6.332 15.639 1.00 92.50 280 VAL A N 1
ATOM 2188 C CA . VAL A 1 280 ? 3.102 -6.511 17.097 1.00 92.50 280 VAL A CA 1
ATOM 2189 C C . VAL A 1 280 ? 3.063 -7.976 17.549 1.00 92.50 280 VAL A C 1
ATOM 2191 O O . VAL A 1 280 ? 3.301 -8.254 18.718 1.00 92.50 280 VAL A O 1
ATOM 2194 N N . ARG A 1 281 ? 2.791 -8.936 16.651 1.00 88.00 281 ARG A N 1
ATOM 2195 C CA . ARG A 1 281 ? 2.512 -10.345 17.007 1.00 88.00 281 ARG A CA 1
ATOM 2196 C C . ARG A 1 281 ? 3.603 -11.019 17.841 1.00 88.00 281 ARG A C 1
ATOM 2198 O O . ARG A 1 281 ? 3.286 -11.823 18.707 1.00 88.00 281 ARG A O 1
ATOM 2205 N N . ASN A 1 282 ? 4.864 -10.713 17.551 1.00 85.56 282 ASN A N 1
ATOM 2206 C CA . ASN A 1 282 ? 6.024 -11.383 18.145 1.00 85.56 282 ASN A CA 1
ATOM 2207 C C . ASN A 1 282 ? 6.801 -10.467 19.100 1.00 85.56 282 ASN A C 1
ATOM 2209 O O . ASN A 1 282 ? 7.998 -10.668 19.303 1.00 85.56 282 ASN A O 1
ATOM 2213 N N . LEU A 1 283 ? 6.153 -9.428 19.632 1.00 88.50 283 LEU A N 1
ATOM 2214 C CA . LEU A 1 283 ? 6.788 -8.539 20.595 1.00 88.50 283 LEU A CA 1
ATOM 2215 C C . LEU A 1 283 ? 6.780 -9.162 21.983 1.00 88.50 283 LEU A C 1
ATOM 2217 O O . LEU A 1 283 ? 5.760 -9.674 22.441 1.00 88.50 283 LEU A O 1
ATOM 2221 N N . ASN A 1 284 ? 7.921 -9.066 22.656 1.00 86.38 284 ASN A N 1
ATOM 2222 C CA . ASN A 1 284 ? 8.064 -9.468 24.043 1.00 86.38 284 ASN A CA 1
ATOM 2223 C C . ASN A 1 284 ? 8.408 -8.234 24.872 1.00 86.38 284 ASN A C 1
ATOM 2225 O O . ASN A 1 284 ? 9.569 -7.842 24.984 1.00 86.38 284 ASN A O 1
ATOM 2229 N N . ILE A 1 285 ? 7.374 -7.584 25.398 1.00 85.50 285 ILE A N 1
ATOM 2230 C CA . ILE A 1 285 ? 7.523 -6.349 26.163 1.00 85.50 285 ILE A CA 1
ATOM 2231 C C . ILE A 1 285 ? 7.829 -6.708 27.611 1.00 85.50 285 ILE A C 1
ATOM 2233 O O . ILE A 1 285 ? 6.946 -7.128 28.353 1.00 85.50 285 ILE A O 1
ATOM 2237 N N . THR A 1 286 ? 9.076 -6.537 28.031 1.00 78.56 286 THR A N 1
ATOM 2238 C CA . THR A 1 286 ? 9.473 -6.730 29.428 1.00 78.56 286 THR A CA 1
ATOM 2239 C C . THR A 1 286 ? 9.345 -5.421 30.196 1.00 78.56 286 THR A C 1
ATOM 2241 O O . THR A 1 286 ? 9.927 -4.415 29.784 1.00 78.56 286 THR A O 1
ATOM 2244 N N . CYS A 1 287 ? 8.626 -5.446 31.318 1.00 74.31 287 CYS A N 1
ATOM 2245 C CA . CYS A 1 287 ? 8.516 -4.324 32.246 1.00 74.31 287 CYS A CA 1
ATOM 2246 C C . CYS A 1 287 ? 8.915 -4.805 33.654 1.00 74.31 287 CYS A C 1
ATOM 2248 O O . CYS A 1 287 ? 8.366 -5.814 34.097 1.00 74.31 287 CYS A O 1
ATOM 2250 N N . PRO A 1 288 ? 9.817 -4.116 34.378 1.00 68.12 288 PRO A N 1
ATOM 2251 C CA . PRO A 1 288 ? 10.299 -4.588 35.683 1.00 68.12 288 PRO A CA 1
ATOM 2252 C C . PRO A 1 288 ? 9.207 -4.666 36.760 1.00 68.12 288 PRO A C 1
ATOM 2254 O O . PRO A 1 288 ? 9.207 -5.586 37.569 1.00 68.12 288 PRO A O 1
ATOM 2257 N N . ASN A 1 289 ? 8.260 -3.717 36.747 1.00 73.00 289 ASN A N 1
ATOM 2258 C CA . ASN A 1 289 ? 7.335 -3.480 37.864 1.00 73.00 289 ASN A CA 1
ATOM 2259 C C . ASN A 1 289 ? 5.841 -3.570 37.492 1.00 73.00 289 ASN A C 1
ATOM 2261 O O . ASN A 1 289 ? 4.995 -3.187 38.293 1.00 73.00 289 ASN A O 1
ATOM 2265 N N . ARG A 1 290 ? 5.491 -4.023 36.281 1.00 79.56 290 ARG A N 1
ATOM 2266 C CA . ARG A 1 290 ? 4.097 -4.076 35.785 1.00 79.56 290 ARG A CA 1
ATOM 2267 C C . ARG A 1 290 ? 3.909 -5.179 34.755 1.00 79.56 290 ARG A C 1
ATOM 2269 O O . ARG A 1 290 ? 4.875 -5.602 34.125 1.00 79.56 290 ARG A O 1
ATOM 2276 N N . LYS A 1 291 ? 2.670 -5.636 34.561 1.00 83.50 291 LYS A N 1
ATOM 2277 C CA . LYS A 1 291 ? 2.368 -6.626 33.522 1.00 83.50 291 LYS A CA 1
ATOM 2278 C C . LYS A 1 291 ? 2.232 -5.933 32.173 1.00 83.50 291 LYS A C 1
ATOM 2280 O O . LYS A 1 291 ? 1.731 -4.812 32.078 1.00 83.50 291 LYS A O 1
ATOM 2285 N N . SER A 1 292 ? 2.670 -6.621 31.129 1.00 87.44 292 SER A N 1
ATOM 2286 C CA . SER A 1 292 ? 2.499 -6.197 29.748 1.00 87.44 292 SER A CA 1
ATOM 2287 C C . SER A 1 292 ? 1.575 -7.170 29.021 1.00 87.44 292 SER A C 1
ATOM 2289 O O . SER A 1 292 ? 1.601 -8.381 29.245 1.00 87.44 292 SER A O 1
ATOM 2291 N N . PHE A 1 293 ? 0.731 -6.639 28.145 1.00 89.12 293 PHE A N 1
ATOM 2292 C CA . PHE A 1 293 ? -0.165 -7.430 27.315 1.00 89.12 293 PHE A CA 1
ATOM 2293 C C . PHE A 1 293 ? -0.049 -6.966 25.878 1.00 89.12 293 PHE A C 1
ATOM 2295 O O . PHE A 1 293 ? -0.251 -5.792 25.584 1.00 89.12 293 PHE A O 1
ATOM 2302 N N . VAL A 1 294 ? 0.252 -7.895 24.979 1.00 91.00 294 VAL A N 1
ATOM 2303 C CA . VAL A 1 294 ? 0.332 -7.622 23.547 1.00 91.00 294 VAL A CA 1
ATOM 2304 C C . VAL A 1 294 ? -0.893 -8.227 22.874 1.00 91.00 294 VAL A C 1
ATOM 2306 O O . VAL A 1 294 ? -1.138 -9.427 22.971 1.00 91.00 294 VAL A O 1
ATOM 2309 N N . SER A 1 295 ? -1.678 -7.395 22.198 1.00 92.62 295 SER A N 1
ATOM 2310 C CA . SER A 1 295 ? -2.836 -7.813 21.418 1.00 92.62 295 SER A CA 1
ATOM 2311 C C . SER A 1 295 ? -2.611 -7.503 19.947 1.00 92.62 295 SER A C 1
ATOM 2313 O O . SER A 1 295 ? -2.526 -6.348 19.528 1.00 92.62 295 SER A O 1
ATOM 2315 N N .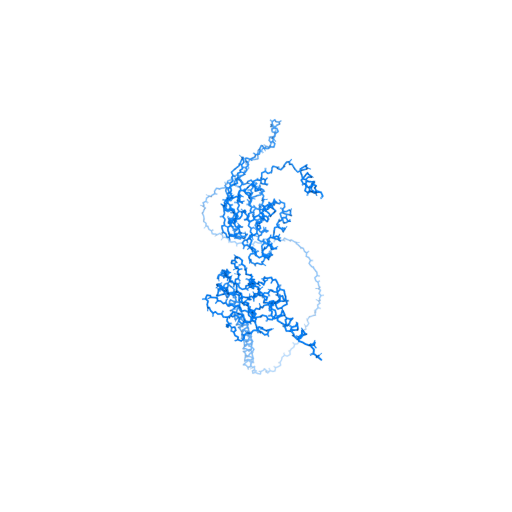 CYS A 1 296 ? -2.492 -8.569 19.163 1.00 92.94 296 CYS A N 1
ATOM 2316 C CA . CYS A 1 296 ? -2.265 -8.496 17.732 1.00 92.94 296 CYS A CA 1
ATOM 2317 C C . CYS A 1 296 ? -3.579 -8.676 16.974 1.00 92.94 296 CYS A C 1
ATOM 2319 O O . CYS A 1 296 ? -4.307 -9.651 17.176 1.00 92.94 296 CYS A O 1
ATOM 2321 N N . PHE A 1 297 ? -3.832 -7.771 16.035 1.00 92.38 297 PHE A N 1
ATOM 2322 C CA . PHE A 1 297 ? -4.924 -7.832 15.080 1.00 92.38 297 PHE A CA 1
ATOM 2323 C C . PHE A 1 297 ? -4.346 -7.919 13.660 1.00 92.38 297 PHE A C 1
ATOM 2325 O O . PHE A 1 297 ? -4.142 -6.902 13.004 1.00 92.38 297 PHE A O 1
ATOM 2332 N N . PRO A 1 298 ? -4.046 -9.128 13.156 1.00 87.56 298 PRO A N 1
ATOM 2333 C CA . PRO A 1 298 ? -3.436 -9.295 11.839 1.00 87.56 298 PRO A CA 1
ATOM 2334 C C . PRO A 1 298 ? -4.247 -8.620 10.730 1.00 87.56 298 PRO A C 1
ATOM 2336 O O . PRO A 1 298 ? -5.461 -8.799 10.672 1.00 87.56 298 PRO A O 1
ATOM 2339 N N . GLY A 1 299 ? -3.575 -7.857 9.863 1.00 84.81 299 GLY A N 1
ATOM 2340 C CA . GLY A 1 299 ? -4.220 -7.137 8.758 1.00 84.81 299 GLY A CA 1
ATOM 2341 C C . GLY A 1 299 ? -5.117 -5.969 9.185 1.00 84.81 299 GLY A C 1
ATOM 2342 O O . GLY A 1 299 ? -5.795 -5.396 8.338 1.00 84.81 299 GLY A O 1
ATOM 2343 N N . ALA A 1 300 ? -5.145 -5.612 10.474 1.00 88.12 300 ALA A N 1
ATOM 2344 C CA . ALA A 1 300 ? -5.970 -4.512 10.948 1.00 88.12 300 ALA A CA 1
ATOM 2345 C C . ALA A 1 300 ? -5.507 -3.174 10.373 1.00 88.12 300 ALA A C 1
ATOM 2347 O O . ALA A 1 300 ? -4.311 -2.866 10.336 1.00 88.12 300 ALA A O 1
ATOM 2348 N N . ARG A 1 301 ? -6.495 -2.381 9.969 1.00 92.00 301 ARG A N 1
ATOM 2349 C CA . ARG A 1 301 ? -6.368 -0.951 9.698 1.00 92.00 301 ARG A CA 1
ATOM 2350 C C . ARG A 1 301 ? -6.581 -0.140 10.967 1.00 92.00 301 ARG A C 1
ATOM 2352 O O . ARG A 1 301 ? -7.093 -0.668 11.959 1.00 92.00 301 ARG A O 1
ATOM 2359 N N . VAL A 1 302 ? -6.271 1.153 10.935 1.00 93.06 302 VAL A N 1
ATOM 2360 C CA . VAL A 1 302 ? -6.459 2.049 12.095 1.00 93.06 302 VAL A CA 1
ATOM 2361 C C . VAL A 1 302 ? -7.901 1.994 12.605 1.00 93.06 302 VAL A C 1
ATOM 2363 O O . VAL A 1 302 ? -8.130 1.784 13.794 1.00 93.06 302 VAL A O 1
ATOM 2366 N N . ARG A 1 303 ? -8.881 2.037 11.697 1.00 92.12 303 ARG A N 1
ATOM 2367 C CA . ARG A 1 303 ? -10.308 1.917 12.033 1.00 92.12 303 ARG A CA 1
ATOM 2368 C C . ARG A 1 303 ? -10.675 0.598 12.727 1.00 92.12 303 ARG A C 1
ATOM 2370 O O . ARG A 1 303 ? -11.558 0.568 13.587 1.00 92.12 303 ARG A O 1
ATOM 2377 N N . ASP A 1 304 ? -10.023 -0.501 12.353 1.00 92.31 304 ASP A N 1
ATOM 2378 C CA . ASP A 1 304 ? -10.272 -1.814 12.957 1.00 92.31 304 ASP A CA 1
ATOM 2379 C C . ASP A 1 304 ? -9.682 -1.883 14.369 1.00 92.31 304 ASP A C 1
ATOM 2381 O O . ASP A 1 304 ? -10.303 -2.456 15.269 1.00 92.31 304 ASP A O 1
ATOM 2385 N N . VAL A 1 305 ? -8.523 -1.247 14.580 1.00 93.31 305 VAL A N 1
ATOM 2386 C CA . VAL A 1 305 ? -7.931 -1.069 15.910 1.00 93.31 305 VAL A CA 1
ATOM 2387 C C . VAL A 1 305 ? -8.861 -0.236 16.793 1.00 93.31 305 VAL A C 1
ATOM 2389 O O . VAL A 1 305 ? -9.172 -0.687 17.892 1.00 93.31 305 VAL A O 1
ATOM 2392 N N . THR A 1 306 ? -9.414 0.881 16.305 1.00 93.44 306 THR A N 1
ATOM 2393 C CA . THR A 1 306 ? -10.386 1.709 17.053 1.00 93.44 306 THR A CA 1
ATOM 2394 C C . THR A 1 306 ? -11.596 0.911 17.527 1.00 93.44 306 THR A C 1
ATOM 2396 O O . THR A 1 306 ? -12.048 1.066 18.656 1.00 93.44 306 THR A O 1
ATOM 2399 N N . ARG A 1 307 ? -12.113 0.002 16.694 1.00 92.44 307 ARG A N 1
ATOM 2400 C CA . ARG A 1 307 ? -13.280 -0.816 17.055 1.00 92.44 307 ARG A CA 1
ATOM 2401 C C . ARG A 1 307 ? -12.959 -1.891 18.097 1.00 92.44 307 ARG A C 1
ATOM 2403 O O . ARG A 1 307 ? -13.819 -2.237 18.904 1.00 92.44 307 ARG A O 1
ATOM 2410 N N . ARG A 1 308 ? -11.761 -2.479 18.038 1.00 93.19 308 ARG A N 1
ATOM 2411 C CA . ARG A 1 308 ? -11.417 -3.703 18.786 1.00 93.19 308 ARG A CA 1
ATOM 2412 C C . ARG A 1 308 ? -10.602 -3.438 20.047 1.00 93.19 308 ARG A C 1
ATOM 2414 O O . ARG A 1 308 ? -10.741 -4.187 21.012 1.00 93.19 308 ARG A O 1
ATOM 2421 N N . ALA A 1 309 ? -9.777 -2.392 20.058 1.00 90.38 309 ALA A N 1
ATOM 2422 C CA . ALA A 1 309 ? -8.911 -2.056 21.183 1.00 90.38 309 ALA A CA 1
ATOM 2423 C C . ALA A 1 309 ? -9.674 -1.831 22.506 1.00 90.38 309 ALA A C 1
ATOM 2425 O O . ALA A 1 309 ? -9.232 -2.386 23.517 1.00 90.38 309 ALA A O 1
ATOM 2426 N N . PRO A 1 310 ? -10.851 -1.163 22.528 1.00 91.12 310 PRO A N 1
ATOM 2427 C CA . PRO A 1 310 ? -11.609 -0.931 23.760 1.00 91.12 310 PRO A CA 1
ATOM 2428 C C . PRO A 1 310 ? -11.940 -2.185 24.567 1.00 91.12 310 PRO A C 1
ATOM 2430 O O . PRO A 1 310 ? -11.966 -2.144 25.796 1.00 91.12 310 PRO A O 1
ATOM 2433 N N . ALA A 1 311 ? -12.159 -3.322 23.901 1.00 89.50 311 ALA A N 1
ATOM 2434 C CA . ALA A 1 311 ? -12.465 -4.580 24.576 1.00 89.50 311 ALA A CA 1
ATOM 2435 C C . ALA A 1 311 ? -11.289 -5.110 25.417 1.00 89.50 311 ALA A C 1
ATOM 2437 O O . ALA A 1 311 ? -11.509 -5.846 26.376 1.00 89.50 311 ALA A O 1
ATOM 2438 N N . ILE A 1 312 ? -10.051 -4.730 25.085 1.00 87.25 312 ILE A N 1
ATOM 2439 C CA . ILE A 1 312 ? -8.841 -5.212 25.762 1.00 87.25 312 ILE A CA 1
ATOM 2440 C C . ILE A 1 312 ? -8.659 -4.513 27.112 1.00 87.25 312 ILE A C 1
ATOM 2442 O O . ILE A 1 312 ? -8.301 -5.162 28.098 1.00 87.25 312 ILE A O 1
ATOM 2446 N N . TYR A 1 313 ? -8.911 -3.201 27.163 1.00 85.00 313 TYR A N 1
ATOM 2447 C CA . TYR A 1 313 ? -8.668 -2.379 28.351 1.00 85.00 313 TYR A CA 1
ATOM 2448 C C . TYR A 1 313 ? -9.905 -2.085 29.210 1.00 85.00 313 TYR A C 1
ATOM 2450 O O . TYR A 1 313 ? -9.750 -1.537 30.295 1.00 85.00 313 TYR A O 1
ATOM 2458 N N . LYS A 1 314 ? -11.115 -2.498 28.803 1.00 79.62 314 LYS A N 1
ATOM 2459 C CA . LYS A 1 314 ? -12.379 -2.218 29.521 1.00 79.62 314 LYS A CA 1
ATOM 2460 C C . LYS A 1 314 ? -12.382 -2.594 31.016 1.00 79.62 314 LYS A C 1
ATOM 2462 O O . LYS A 1 314 ? -13.044 -1.923 31.796 1.00 79.62 314 LYS A O 1
ATOM 2467 N N . ASN A 1 315 ? -11.650 -3.639 31.409 1.00 75.12 315 ASN A N 1
ATOM 2468 C CA . ASN A 1 315 ? -11.647 -4.186 32.776 1.00 75.12 315 ASN A CA 1
ATOM 2469 C C . ASN A 1 315 ? -10.238 -4.234 33.395 1.00 75.12 315 ASN A C 1
ATOM 2471 O O . ASN A 1 315 ? -9.936 -5.135 34.177 1.00 75.12 315 ASN A O 1
ATOM 2475 N N . ARG A 1 316 ? -9.335 -3.335 32.989 1.00 79.94 316 ARG A N 1
ATOM 2476 C CA . ARG A 1 316 ? -7.937 -3.341 33.441 1.00 79.94 316 ARG A CA 1
ATOM 2477 C C . ARG A 1 316 ? -7.543 -1.968 33.962 1.00 79.94 316 ARG A C 1
ATOM 2479 O O . ARG A 1 316 ? -7.930 -0.955 33.390 1.00 79.94 316 ARG A O 1
ATOM 2486 N N . ALA A 1 317 ? -6.735 -1.938 35.017 1.00 83.94 317 ALA A N 1
ATOM 2487 C CA . ALA A 1 317 ? -6.057 -0.718 35.432 1.00 83.94 317 ALA A CA 1
ATOM 2488 C C . ALA A 1 317 ? -4.895 -0.475 34.464 1.00 83.94 317 ALA A C 1
ATOM 2490 O O . ALA A 1 317 ? -3.850 -1.112 34.575 1.00 83.94 317 ALA A O 1
ATOM 2491 N N . VAL A 1 318 ? -5.102 0.383 33.466 1.00 87.56 318 VAL A N 1
ATOM 2492 C CA . VAL A 1 318 ? -4.121 0.620 32.402 1.00 87.56 318 VAL A CA 1
ATOM 2493 C C . VAL A 1 318 ? -3.258 1.825 32.735 1.00 87.56 318 VAL A C 1
ATOM 2495 O O . VAL A 1 318 ? -3.770 2.926 32.925 1.00 87.56 318 VAL A O 1
ATOM 2498 N N . GLY A 1 319 ? -1.944 1.613 32.790 1.00 86.81 319 GLY A N 1
ATOM 2499 C CA . GLY A 1 319 ? -0.967 2.677 33.018 1.00 86.81 319 GLY A CA 1
ATOM 2500 C C . GLY A 1 319 ? -0.453 3.281 31.713 1.00 86.81 319 GLY A C 1
ATOM 2501 O O . GLY A 1 319 ? -0.234 4.490 31.632 1.00 86.81 319 GLY A O 1
ATOM 2502 N N . ALA A 1 320 ? -0.279 2.454 30.677 1.00 90.44 320 ALA A N 1
ATOM 2503 C CA . ALA A 1 320 ? 0.144 2.913 29.358 1.00 90.44 320 ALA A CA 1
ATOM 2504 C C . ALA A 1 320 ? -0.452 2.071 28.223 1.00 90.44 320 ALA A C 1
ATOM 2506 O O . ALA A 1 320 ? -0.564 0.850 28.338 1.00 90.44 320 ALA A O 1
ATOM 2507 N N . ILE A 1 321 ? -0.781 2.722 27.107 1.00 92.81 321 ILE A N 1
ATOM 2508 C CA . ILE A 1 321 ? -1.265 2.086 25.878 1.00 92.81 321 ILE A CA 1
ATOM 2509 C C . ILE A 1 321 ? -0.314 2.439 24.741 1.00 92.81 321 ILE A C 1
ATOM 2511 O O . ILE A 1 321 ? -0.097 3.614 24.463 1.00 92.81 321 ILE A O 1
ATOM 2515 N N . VAL A 1 322 ? 0.225 1.430 24.065 1.00 94.38 322 VAL A N 1
ATOM 2516 C CA . VAL A 1 322 ? 1.043 1.584 22.861 1.00 94.38 322 VAL A CA 1
ATOM 2517 C C . VAL A 1 322 ? 0.249 1.072 21.669 1.00 94.38 322 VAL A C 1
ATOM 2519 O O . VAL A 1 322 ? -0.180 -0.079 21.658 1.00 94.38 322 VAL A O 1
ATOM 2522 N N . ILE A 1 323 ? 0.069 1.908 20.654 1.00 95.50 323 ILE A N 1
ATOM 2523 C CA . ILE A 1 323 ? -0.699 1.580 19.453 1.00 95.50 323 ILE A CA 1
ATOM 2524 C C . ILE A 1 323 ? 0.243 1.536 18.252 1.00 95.50 323 ILE A C 1
ATOM 2526 O O . ILE A 1 323 ? 0.948 2.507 17.993 1.00 95.50 323 ILE A O 1
ATOM 2530 N N . HIS A 1 324 ? 0.237 0.438 17.496 1.00 95.25 324 HIS A N 1
ATOM 2531 C CA . HIS A 1 324 ? 0.987 0.301 16.244 1.00 95.25 324 HIS A CA 1
ATOM 2532 C C . HIS A 1 324 ? 0.048 -0.070 15.090 1.00 95.25 324 HIS A C 1
ATOM 2534 O O . HIS A 1 324 ? -0.496 -1.173 15.058 1.00 95.25 324 HIS A O 1
ATOM 2540 N N . ALA A 1 325 ? -0.160 0.844 14.146 1.00 92.88 325 ALA A N 1
ATOM 2541 C CA . ALA A 1 325 ? -1.040 0.633 12.999 1.00 92.88 325 ALA A CA 1
ATOM 2542 C C . ALA A 1 325 ? -0.676 1.580 11.845 1.00 92.88 325 ALA A C 1
ATOM 2544 O O . ALA A 1 325 ? 0.129 2.497 12.013 1.00 92.88 325 ALA A O 1
ATOM 2545 N N . GLY A 1 326 ? -1.307 1.385 10.686 1.00 86.62 326 GLY A N 1
ATOM 2546 C CA . GLY A 1 326 ? -1.225 2.300 9.545 1.00 86.62 326 GLY A CA 1
ATOM 2547 C C . GLY A 1 326 ? -0.569 1.703 8.303 1.00 86.62 326 GLY A C 1
ATOM 2548 O O . GLY A 1 326 ? -0.857 2.150 7.198 1.00 86.62 326 GLY A O 1
ATOM 2549 N N . VAL A 1 327 ? 0.255 0.657 8.434 1.00 86.62 327 VAL A N 1
ATOM 2550 C CA . VAL A 1 327 ? 0.916 0.030 7.271 1.00 86.62 327 VAL A CA 1
ATOM 2551 C C . VAL A 1 327 ? -0.099 -0.586 6.301 1.00 86.62 327 VAL A C 1
ATOM 2553 O O . VAL A 1 327 ? 0.068 -0.484 5.084 1.00 86.62 327 VAL A O 1
ATOM 2556 N N . ASN A 1 328 ? -1.178 -1.177 6.818 1.00 85.94 328 ASN A N 1
ATOM 2557 C CA . ASN A 1 328 ? -2.250 -1.736 5.988 1.00 85.94 328 ASN A CA 1
ATOM 2558 C C . ASN A 1 328 ? -3.118 -0.646 5.332 1.00 85.94 328 ASN A C 1
ATOM 2560 O O . ASN A 1 328 ? -3.697 -0.882 4.275 1.00 85.94 328 ASN A O 1
ATOM 2564 N N . ASP A 1 329 ? -3.173 0.552 5.918 1.00 86.31 329 ASP A N 1
ATOM 2565 C CA . ASP A 1 329 ? -3.974 1.684 5.445 1.00 86.31 329 ASP A CA 1
ATOM 2566 C C . ASP A 1 329 ? -3.318 2.438 4.278 1.00 86.31 329 ASP A C 1
ATOM 2568 O O . ASP A 1 329 ? -4.013 2.925 3.385 1.00 86.31 329 ASP A O 1
ATOM 2572 N N . ILE A 1 330 ? -1.977 2.477 4.226 1.00 79.94 330 ILE A N 1
ATOM 2573 C CA . ILE A 1 330 ? -1.209 3.141 3.151 1.00 79.94 330 ILE A CA 1
ATOM 2574 C C . ILE A 1 330 ? -1.572 2.616 1.751 1.00 79.94 330 ILE A C 1
ATOM 2576 O O . ILE A 1 330 ? -1.436 3.337 0.758 1.00 79.94 330 ILE A O 1
ATOM 2580 N N . ARG A 1 331 ? -2.074 1.379 1.660 1.00 67.19 331 ARG A N 1
ATOM 2581 C CA . ARG A 1 331 ? -2.488 0.742 0.403 1.00 67.19 331 ARG A CA 1
ATOM 2582 C C . ARG A 1 331 ? -3.648 1.462 -0.297 1.00 67.19 331 ARG A C 1
ATOM 2584 O O . ARG A 1 331 ? -3.753 1.347 -1.508 1.00 67.19 331 ARG A O 1
ATOM 2591 N N . HIS A 1 332 ? -4.477 2.225 0.418 1.00 62.62 332 HIS A N 1
ATOM 2592 C CA . HIS A 1 332 ? -5.711 2.804 -0.133 1.00 62.62 332 HIS A CA 1
ATOM 2593 C C . HIS A 1 332 ? -5.567 4.226 -0.717 1.00 62.62 332 HIS A C 1
ATOM 2595 O O . HIS A 1 332 ? -6.565 4.828 -1.096 1.00 62.62 332 HIS A O 1
ATOM 2601 N N . ARG A 1 333 ? -4.351 4.795 -0.794 1.00 60.53 333 ARG A N 1
ATOM 2602 C CA . ARG A 1 333 ? -4.064 6.161 -1.311 1.00 60.53 333 ARG A CA 1
ATOM 2603 C C . ARG A 1 333 ? -4.863 7.317 -0.667 1.00 60.53 333 ARG A C 1
ATOM 2605 O O . ARG A 1 333 ? -4.889 8.411 -1.220 1.00 60.53 333 ARG A O 1
ATOM 2612 N N . GLN A 1 334 ? -5.476 7.120 0.498 1.00 67.50 334 GLN A N 1
ATOM 2613 C CA . GLN A 1 334 ? -6.349 8.105 1.154 1.00 67.50 334 GLN A CA 1
ATOM 2614 C C . GLN A 1 334 ? -5.716 8.630 2.447 1.00 67.50 334 GLN A C 1
ATOM 2616 O O . GLN A 1 334 ? -5.991 8.143 3.546 1.00 67.50 334 GLN A O 1
ATOM 2621 N N . SER A 1 335 ? -4.843 9.631 2.321 1.00 76.81 335 SER A N 1
ATOM 2622 C CA . SER A 1 335 ? -4.098 10.168 3.470 1.00 76.81 335 SER A CA 1
ATOM 2623 C C . SER A 1 335 ? -5.003 10.931 4.442 1.00 76.81 335 SER A C 1
ATOM 2625 O O . SER A 1 335 ? -4.736 10.961 5.636 1.00 76.81 335 SER A O 1
ATOM 2627 N N . GLU A 1 336 ? -6.080 11.538 3.955 1.00 82.31 336 GLU A N 1
ATOM 2628 C CA . GLU A 1 336 ? -7.050 12.313 4.730 1.00 82.31 336 GLU A CA 1
ATOM 2629 C C . GLU A 1 336 ? -7.892 11.404 5.626 1.00 82.31 336 GLU A C 1
ATOM 2631 O O . GLU A 1 336 ? -8.064 11.685 6.812 1.00 82.31 336 GLU A O 1
ATOM 2636 N N . ILE A 1 337 ? -8.362 10.283 5.071 1.00 85.75 337 ILE A N 1
ATOM 2637 C CA . ILE A 1 337 ? -9.169 9.296 5.799 1.00 85.75 337 ILE A CA 1
ATOM 2638 C C . ILE A 1 337 ? -8.326 8.643 6.891 1.00 85.75 337 ILE A C 1
ATOM 2640 O O . ILE A 1 337 ? -8.761 8.578 8.037 1.00 85.75 337 ILE A O 1
ATOM 2644 N N . LEU A 1 338 ? -7.083 8.266 6.581 1.00 89.12 338 LEU A N 1
ATOM 2645 C CA . LEU A 1 338 ? -6.172 7.694 7.570 1.00 89.12 338 LEU A CA 1
ATOM 2646 C C . LEU A 1 338 ? -5.907 8.650 8.747 1.00 89.12 338 LEU A C 1
ATOM 2648 O O . LEU A 1 338 ? -5.929 8.245 9.909 1.00 89.12 338 LEU A O 1
ATOM 2652 N N . LYS A 1 339 ? -5.689 9.940 8.465 1.00 91.19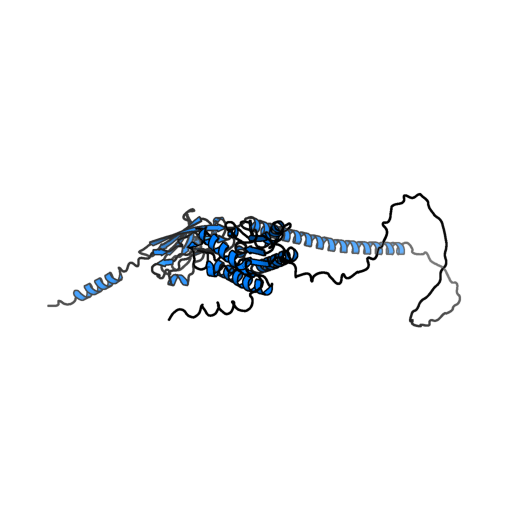 339 LYS A N 1
ATOM 2653 C CA . LYS A 1 339 ? -5.494 10.967 9.502 1.00 91.19 339 LYS A CA 1
ATOM 2654 C C . LYS A 1 339 ? -6.746 11.160 10.364 1.00 91.19 339 LYS A C 1
ATOM 2656 O O . LYS A 1 339 ? -6.635 11.315 11.585 1.00 91.19 339 LYS A O 1
ATOM 2661 N N . ALA A 1 340 ? -7.930 11.128 9.751 1.00 90.31 340 ALA A N 1
ATOM 2662 C CA . ALA A 1 340 ? -9.203 11.182 10.465 1.00 90.31 340 ALA A CA 1
ATOM 2663 C C . ALA A 1 340 ? -9.395 9.952 11.369 1.00 90.31 340 ALA A C 1
ATOM 2665 O O . ALA A 1 340 ? -9.762 10.105 12.535 1.00 90.31 340 ALA A O 1
ATOM 2666 N N . ASP A 1 341 ? -9.055 8.757 10.883 1.00 93.50 341 ASP A N 1
ATOM 2667 C CA . ASP A 1 341 ? -9.129 7.513 11.655 1.00 93.50 341 ASP A CA 1
ATOM 2668 C C . ASP A 1 341 ? -8.183 7.528 12.866 1.00 93.50 341 ASP A C 1
ATOM 2670 O O . ASP A 1 341 ? -8.588 7.141 13.964 1.00 93.50 341 ASP A O 1
ATOM 2674 N N . PHE A 1 342 ? -6.953 8.040 12.719 1.00 95.25 342 PHE A N 1
ATOM 2675 C CA . PHE A 1 342 ? -6.036 8.232 13.853 1.00 95.25 342 PHE A CA 1
ATOM 2676 C C . PHE A 1 342 ? -6.574 9.247 14.867 1.00 95.25 342 PHE A C 1
ATOM 2678 O O . PHE A 1 342 ? -6.455 9.043 16.076 1.00 95.25 342 PHE A O 1
ATOM 2685 N N . THR A 1 343 ? -7.201 10.323 14.388 1.00 94.44 343 THR A N 1
ATOM 2686 C CA . THR A 1 343 ? -7.825 11.331 15.256 1.00 94.44 343 THR A CA 1
ATOM 2687 C C . THR A 1 343 ? -8.963 10.722 16.073 1.00 94.44 343 THR A C 1
ATOM 2689 O O . THR A 1 343 ? -9.022 10.912 17.289 1.00 94.44 343 THR A O 1
ATOM 2692 N N . ALA A 1 344 ? -9.827 9.934 15.430 1.00 94.38 344 ALA A N 1
ATOM 2693 C CA . ALA A 1 344 ? -10.909 9.216 16.093 1.00 94.38 344 ALA A CA 1
ATOM 2694 C C . ALA A 1 344 ? -10.384 8.174 17.094 1.00 94.38 344 ALA A C 1
ATOM 2696 O O . ALA A 1 344 ? -10.900 8.086 18.207 1.00 94.38 344 ALA A O 1
ATOM 2697 N N . LEU A 1 345 ? -9.332 7.431 16.730 1.00 95.25 345 LEU A N 1
ATOM 2698 C CA . LEU A 1 345 ? -8.697 6.437 17.597 1.00 95.25 345 LEU A CA 1
ATOM 2699 C C . LEU A 1 345 ? -8.174 7.057 18.896 1.00 95.25 345 LEU A C 1
ATOM 2701 O O . LEU A 1 345 ? -8.452 6.549 19.982 1.00 95.25 345 LEU A O 1
ATOM 2705 N N . ILE A 1 346 ? -7.425 8.158 18.796 1.00 95.06 346 ILE A N 1
ATOM 2706 C CA . ILE A 1 346 ? -6.854 8.821 19.974 1.00 95.06 346 ILE A CA 1
ATOM 2707 C C . ILE A 1 346 ? -7.945 9.430 20.846 1.00 95.06 346 ILE A C 1
ATOM 2709 O O . ILE A 1 346 ? -7.872 9.311 22.068 1.00 95.06 346 ILE A O 1
ATOM 2713 N N . LYS A 1 347 ? -8.966 10.041 20.237 1.00 94.44 347 LYS A N 1
ATOM 2714 C CA . LYS A 1 347 ? -10.101 10.600 20.972 1.00 94.44 347 LYS A CA 1
ATOM 2715 C C . LYS A 1 347 ? -10.828 9.521 21.785 1.00 94.44 347 LYS A C 1
ATOM 2717 O O . LYS A 1 347 ? -10.952 9.672 22.996 1.00 94.44 347 LYS A O 1
ATOM 2722 N N . ASP A 1 348 ? -11.214 8.411 21.151 1.00 93.44 348 ASP A N 1
ATOM 2723 C CA . ASP A 1 348 ? -11.900 7.297 21.827 1.00 93.44 348 ASP A CA 1
ATOM 2724 C C . ASP A 1 348 ? -11.023 6.660 22.922 1.00 93.44 348 ASP A C 1
ATOM 2726 O O . ASP A 1 348 ? -11.499 6.359 24.017 1.00 93.44 348 ASP A O 1
ATOM 2730 N N . THR A 1 349 ? -9.715 6.522 22.675 1.00 92.69 349 THR A N 1
ATOM 2731 C CA . THR A 1 349 ? -8.776 5.994 23.679 1.00 92.69 349 THR A CA 1
ATOM 2732 C C . THR A 1 349 ? -8.679 6.923 24.895 1.00 92.69 349 THR A C 1
ATOM 2734 O O . THR A 1 349 ? -8.788 6.452 26.025 1.00 92.69 349 THR A O 1
ATOM 2737 N N . LYS A 1 350 ? -8.545 8.245 24.699 1.00 92.69 350 LYS A N 1
ATOM 2738 C CA . LYS A 1 350 ? -8.492 9.225 25.802 1.00 92.69 350 LYS A CA 1
ATOM 2739 C C . LYS A 1 350 ? -9.775 9.236 26.633 1.00 92.69 350 LYS A C 1
ATOM 2741 O O . LYS A 1 350 ? -9.701 9.266 27.857 1.00 92.69 350 LYS A O 1
ATOM 2746 N N . GLU A 1 351 ? -10.935 9.183 25.979 1.00 91.81 351 GLU A N 1
ATOM 2747 C CA . GLU A 1 351 ? -12.243 9.179 26.650 1.00 91.81 351 GLU A CA 1
ATOM 2748 C C . GLU A 1 351 ? -12.437 7.936 27.531 1.00 91.81 351 GLU A C 1
ATOM 2750 O O . GLU A 1 351 ? -13.013 8.021 28.614 1.00 91.81 351 GLU A O 1
ATOM 2755 N N . ARG A 1 352 ? -11.934 6.776 27.092 1.00 90.06 352 ARG A N 1
ATOM 2756 C CA . ARG A 1 352 ? -12.082 5.508 27.823 1.00 90.06 352 ARG A CA 1
ATOM 2757 C C . ARG A 1 352 ? -11.018 5.278 28.889 1.00 90.06 352 ARG A C 1
ATOM 2759 O O . ARG A 1 352 ? -11.294 4.582 29.863 1.00 90.06 352 ARG A O 1
ATOM 2766 N N . THR A 1 353 ? -9.810 5.806 28.703 1.00 89.56 353 THR A N 1
ATOM 2767 C CA . THR A 1 353 ? -8.688 5.629 29.636 1.00 89.56 353 THR A CA 1
ATOM 2768 C C . THR A 1 353 ? -8.025 6.972 29.959 1.00 89.56 353 THR A C 1
ATOM 2770 O O . THR A 1 353 ? -6.895 7.213 29.531 1.00 89.56 353 THR A O 1
ATOM 2773 N N . PRO A 1 354 ? -8.693 7.854 30.727 1.00 86.69 354 PRO A N 1
ATOM 2774 C CA . PRO A 1 354 ? -8.201 9.210 30.991 1.00 86.69 354 PRO A CA 1
ATOM 2775 C C . PRO A 1 354 ? -6.912 9.246 31.826 1.00 86.69 354 PRO A C 1
ATOM 2777 O O . PRO A 1 354 ? -6.156 10.208 31.753 1.00 86.69 354 PRO A O 1
ATOM 2780 N N . SER A 1 355 ? -6.640 8.201 32.612 1.00 85.38 355 SER A N 1
ATOM 2781 C CA . SER A 1 355 ? -5.445 8.087 33.457 1.00 85.38 355 SER A CA 1
ATOM 2782 C C . SER A 1 355 ? -4.259 7.391 32.777 1.00 85.38 355 SER A C 1
ATOM 2784 O O . SER A 1 355 ? -3.188 7.302 33.377 1.00 85.38 355 SER A O 1
ATOM 2786 N N . ALA A 1 356 ? -4.434 6.851 31.565 1.00 88.81 356 ALA A N 1
ATOM 2787 C CA . ALA A 1 356 ? -3.401 6.077 30.880 1.00 88.81 356 ALA A CA 1
ATOM 2788 C C . ALA A 1 356 ? -2.546 6.965 29.967 1.00 88.81 356 ALA A C 1
ATOM 2790 O O . ALA A 1 356 ? -3.064 7.786 29.210 1.00 88.81 356 ALA A O 1
ATOM 2791 N N . LYS A 1 357 ? -1.227 6.745 29.963 1.00 91.69 357 LYS A N 1
ATOM 2792 C CA . LYS A 1 357 ? -0.330 7.377 28.986 1.00 91.69 357 LYS A CA 1
ATOM 2793 C C . LYS A 1 357 ? -0.477 6.698 27.625 1.00 91.69 357 LYS A C 1
ATOM 2795 O O . LYS A 1 357 ? -0.311 5.484 27.525 1.00 91.69 357 LYS A O 1
ATOM 2800 N N . ILE A 1 358 ? -0.745 7.462 26.572 1.00 93.62 358 ILE A N 1
ATOM 2801 C CA . ILE A 1 358 ? -0.910 6.919 25.218 1.00 93.62 358 ILE A CA 1
ATOM 2802 C C . ILE A 1 358 ? 0.372 7.146 24.417 1.00 93.62 358 ILE A C 1
ATOM 2804 O O . ILE A 1 358 ? 0.939 8.237 24.434 1.00 93.62 358 ILE A O 1
ATOM 2808 N N . PHE A 1 359 ? 0.804 6.115 23.696 1.00 95.25 359 PHE A N 1
ATOM 2809 C CA . PHE A 1 359 ? 1.940 6.144 22.790 1.00 95.25 359 PHE A CA 1
ATOM 2810 C C . PHE A 1 359 ? 1.529 5.621 21.415 1.00 95.25 359 PHE A C 1
ATOM 2812 O O . PHE A 1 359 ? 0.954 4.538 21.304 1.00 95.25 359 PHE A O 1
ATOM 2819 N N . ILE A 1 360 ? 1.884 6.341 20.355 1.00 96.00 360 ILE A N 1
ATOM 2820 C CA . ILE A 1 360 ? 1.850 5.803 18.995 1.00 96.00 360 ILE A CA 1
ATOM 2821 C C . ILE A 1 360 ? 3.236 5.278 18.638 1.00 96.00 360 ILE A C 1
ATOM 2823 O O . ILE A 1 360 ? 4.226 6.006 18.669 1.00 96.00 360 ILE A O 1
ATOM 2827 N N . SER A 1 361 ? 3.297 4.003 18.277 1.00 95.62 361 SER A N 1
ATOM 2828 C CA . SER A 1 361 ? 4.467 3.370 17.687 1.00 95.62 361 SER A CA 1
ATOM 2829 C C . SER A 1 361 ? 4.448 3.609 16.182 1.00 95.62 361 SER A C 1
ATOM 2831 O O . SER A 1 361 ? 3.569 3.097 15.489 1.00 95.62 361 SER A O 1
ATOM 2833 N N . GLY A 1 362 ? 5.397 4.410 15.689 1.00 93.56 362 GLY A N 1
ATOM 2834 C CA . GLY A 1 362 ? 5.494 4.780 14.278 1.00 93.56 362 GLY A CA 1
ATOM 2835 C C . GLY A 1 362 ? 5.676 3.563 13.361 1.00 93.56 362 GLY A C 1
ATOM 2836 O O . GLY A 1 362 ? 6.208 2.535 13.806 1.00 93.56 362 GLY A O 1
ATOM 2837 N N . PRO A 1 363 ? 5.234 3.652 12.093 1.00 93.56 363 PRO A N 1
ATOM 2838 C CA . PRO A 1 363 ? 5.302 2.541 11.154 1.00 93.56 363 PRO A CA 1
ATOM 2839 C C . PRO A 1 363 ? 6.752 2.136 10.861 1.00 93.56 363 PRO A C 1
ATOM 2841 O O . PRO A 1 363 ? 7.670 2.956 10.909 1.00 93.56 363 PRO A O 1
ATOM 2844 N N . LEU A 1 364 ? 6.956 0.861 10.526 1.00 92.56 364 LEU A N 1
ATOM 2845 C CA . LEU A 1 364 ? 8.260 0.375 10.079 1.00 92.56 364 LEU A CA 1
ATOM 2846 C C . LEU A 1 364 ? 8.484 0.710 8.593 1.00 92.56 364 LEU A C 1
ATOM 2848 O O . LEU A 1 364 ? 7.533 0.633 7.807 1.00 92.56 364 LEU A O 1
ATOM 2852 N N . PRO A 1 365 ? 9.723 1.035 8.179 1.00 89.44 365 PRO A N 1
ATOM 2853 C CA . PRO A 1 365 ? 10.052 1.157 6.768 1.00 89.44 365 PRO A CA 1
ATOM 2854 C C . PRO A 1 365 ? 9.904 -0.205 6.079 1.00 89.44 365 PRO A C 1
ATOM 2856 O O . PRO A 1 365 ? 10.238 -1.246 6.646 1.00 89.44 365 PRO A O 1
ATOM 2859 N N . LEU A 1 366 ? 9.408 -0.199 4.843 1.00 84.44 366 LEU A N 1
ATOM 2860 C CA . LEU A 1 366 ? 9.311 -1.404 4.022 1.00 84.44 366 LEU A CA 1
ATOM 2861 C C . LEU A 1 366 ? 10.614 -1.632 3.264 1.00 84.44 366 LEU A C 1
ATOM 2863 O O . LEU A 1 366 ? 11.177 -0.709 2.680 1.00 84.44 366 LEU A O 1
ATOM 2867 N N . VAL A 1 367 ? 11.055 -2.884 3.214 1.00 75.38 367 VAL A N 1
ATOM 2868 C CA . VAL A 1 367 ? 12.245 -3.287 2.463 1.00 75.38 367 VAL A CA 1
ATOM 2869 C C . VAL A 1 367 ? 11.796 -3.909 1.142 1.00 75.38 367 VAL A C 1
ATOM 2871 O O . VAL A 1 367 ? 10.910 -4.760 1.134 1.00 75.38 367 VAL A O 1
ATOM 2874 N N . ARG A 1 368 ? 12.435 -3.531 0.025 1.00 62.84 368 ARG A N 1
ATOM 2875 C CA . ARG A 1 368 ? 12.173 -4.084 -1.326 1.00 62.84 368 ARG A CA 1
ATOM 2876 C C . ARG A 1 368 ? 10.781 -3.767 -1.900 1.00 62.84 368 ARG A C 1
ATOM 2878 O O . ARG A 1 368 ? 10.234 -4.559 -2.659 1.00 62.84 368 ARG A O 1
ATOM 2885 N N . ARG A 1 369 ? 10.195 -2.619 -1.546 1.00 64.69 369 ARG A N 1
ATOM 2886 C CA . ARG A 1 369 ? 8.926 -2.120 -2.115 1.00 64.69 369 ARG A CA 1
ATOM 2887 C C . ARG A 1 369 ? 9.147 -0.805 -2.868 1.00 64.69 369 ARG A C 1
ATOM 2889 O O . ARG A 1 369 ? 10.190 -0.183 -2.704 1.00 64.69 369 ARG A O 1
ATOM 2896 N N . SER A 1 370 ? 8.191 -0.418 -3.719 1.00 61.56 370 SER A N 1
ATOM 2897 C CA . SER A 1 370 ? 8.335 0.745 -4.607 1.00 61.56 370 SER A CA 1
ATOM 2898 C C . SER A 1 370 ? 8.590 2.053 -3.846 1.00 61.56 370 SER A C 1
ATOM 2900 O O . SER A 1 370 ? 8.150 2.229 -2.705 1.00 61.56 370 SER A O 1
ATOM 2902 N N . ASN A 1 371 ? 9.248 3.000 -4.520 1.00 67.19 371 ASN A N 1
ATOM 2903 C CA . ASN A 1 371 ? 9.548 4.329 -3.978 1.00 67.19 371 ASN A CA 1
ATOM 2904 C C . ASN A 1 371 ? 8.284 5.077 -3.508 1.00 67.19 371 ASN A C 1
ATOM 2906 O O . ASN A 1 371 ? 8.341 5.850 -2.558 1.00 67.19 371 ASN A O 1
ATOM 2910 N N . GLU A 1 372 ? 7.122 4.803 -4.110 1.00 68.81 372 GLU A N 1
ATOM 2911 C CA . GLU A 1 372 ? 5.850 5.427 -3.729 1.00 68.81 372 GLU A CA 1
ATOM 2912 C C . GLU A 1 372 ? 5.368 4.993 -2.330 1.00 68.81 372 GLU A C 1
ATOM 2914 O O . GLU A 1 372 ? 4.928 5.831 -1.537 1.00 68.81 372 GLU A O 1
ATOM 2919 N N . TYR A 1 373 ? 5.487 3.704 -1.985 1.00 75.12 373 TYR A N 1
ATOM 2920 C CA . TYR A 1 373 ? 5.140 3.216 -0.641 1.00 75.12 373 TYR A CA 1
ATOM 2921 C C . TYR A 1 373 ? 6.050 3.817 0.424 1.00 75.12 373 TYR A C 1
ATOM 2923 O O . TYR A 1 373 ? 5.579 4.176 1.505 1.00 75.12 373 TYR A O 1
ATOM 2931 N N . TYR A 1 374 ? 7.337 3.948 0.102 1.00 80.31 374 TYR A N 1
ATOM 2932 C CA . TYR A 1 374 ? 8.312 4.584 0.973 1.00 80.31 374 TYR A CA 1
ATOM 2933 C C . TYR A 1 374 ? 7.926 6.036 1.276 1.00 80.31 374 TYR A C 1
ATOM 2935 O O . TYR A 1 374 ? 7.771 6.392 2.444 1.00 80.31 374 TYR A O 1
ATOM 2943 N N . SER A 1 375 ? 7.677 6.850 0.243 1.00 80.56 375 SER A N 1
ATOM 2944 C CA . SER A 1 375 ? 7.294 8.257 0.414 1.00 80.56 375 SER A CA 1
ATOM 2945 C C . SER A 1 375 ? 6.025 8.419 1.253 1.00 80.56 375 SER A C 1
ATOM 2947 O O . SER A 1 375 ? 5.944 9.319 2.088 1.00 80.56 375 SER A O 1
ATOM 2949 N N . ARG A 1 376 ? 5.041 7.529 1.082 1.00 84.62 376 ARG A N 1
ATOM 2950 C CA . ARG A 1 376 ? 3.793 7.570 1.855 1.00 84.62 376 ARG A CA 1
ATOM 2951 C C . ARG A 1 376 ? 3.973 7.174 3.311 1.00 84.62 376 ARG A C 1
ATOM 2953 O O . ARG A 1 376 ? 3.435 7.846 4.186 1.00 84.62 376 ARG A O 1
ATOM 2960 N N . LEU A 1 377 ? 4.718 6.105 3.577 1.00 88.56 377 LEU A N 1
ATOM 2961 C CA . LEU A 1 377 ? 5.001 5.670 4.944 1.00 88.56 377 LEU A CA 1
ATOM 2962 C C . LEU A 1 377 ? 5.847 6.696 5.695 1.00 88.56 377 LEU A C 1
ATOM 2964 O O . LEU A 1 377 ? 5.560 6.975 6.857 1.00 88.56 377 LEU A O 1
ATOM 2968 N N . LEU A 1 378 ? 6.821 7.309 5.020 1.00 88.00 378 LEU A N 1
ATOM 2969 C CA . LEU A 1 378 ? 7.610 8.401 5.582 1.00 88.00 378 LEU A CA 1
ATOM 2970 C C . LEU A 1 378 ? 6.724 9.616 5.877 1.00 88.00 378 LEU A C 1
ATOM 2972 O O . LEU A 1 378 ? 6.786 10.186 6.965 1.00 88.00 378 LEU A O 1
ATOM 2976 N N . GLY A 1 379 ? 5.846 9.976 4.935 1.00 89.44 379 GLY A N 1
ATOM 2977 C CA . GLY A 1 379 ? 4.862 11.039 5.123 1.00 89.44 379 GLY A CA 1
ATOM 2978 C C . GLY A 1 379 ? 3.936 10.781 6.315 1.00 89.44 379 GLY A C 1
ATOM 2979 O O . GLY A 1 379 ? 3.689 11.690 7.108 1.00 89.44 379 GLY A O 1
ATOM 2980 N N . LEU A 1 380 ? 3.474 9.538 6.490 1.00 91.00 380 LEU A N 1
ATOM 2981 C CA . LEU A 1 380 ? 2.691 9.127 7.653 1.00 91.00 380 LEU A CA 1
ATOM 2982 C C . LEU A 1 380 ? 3.507 9.219 8.947 1.00 91.00 380 LEU A C 1
ATOM 2984 O O . LEU A 1 380 ? 3.002 9.755 9.927 1.00 91.00 380 LEU A O 1
ATOM 2988 N N . ASN A 1 381 ? 4.748 8.729 8.960 1.00 92.88 381 ASN A N 1
ATOM 2989 C CA . ASN A 1 381 ? 5.624 8.771 10.132 1.00 92.88 381 ASN A CA 1
ATOM 2990 C C . ASN A 1 381 ? 5.852 10.215 10.612 1.00 92.88 381 ASN A C 1
ATOM 2992 O O . ASN A 1 381 ? 5.649 10.519 11.787 1.00 92.88 381 ASN A O 1
ATOM 2996 N N . ASN A 1 382 ? 6.177 11.120 9.686 1.00 92.00 382 ASN A N 1
ATOM 2997 C CA . ASN A 1 382 ? 6.388 12.539 9.980 1.00 92.00 382 ASN A CA 1
ATOM 2998 C C . ASN A 1 382 ? 5.102 13.214 10.467 1.00 92.00 382 ASN A C 1
ATOM 3000 O O . ASN A 1 382 ? 5.119 13.992 11.424 1.00 92.00 382 ASN A O 1
ATOM 3004 N N . TRP A 1 383 ? 3.965 12.894 9.840 1.00 93.75 383 TRP A N 1
ATOM 3005 C CA . TRP A 1 383 ? 2.676 13.406 10.288 1.00 93.75 383 TRP A CA 1
ATOM 3006 C C . TRP A 1 383 ? 2.324 12.905 11.692 1.00 93.75 383 TRP A C 1
ATOM 3008 O O . TRP A 1 383 ? 1.917 13.712 12.522 1.00 93.75 383 TRP A O 1
ATOM 3018 N N . LEU A 1 384 ? 2.519 11.614 11.983 1.00 94.50 384 LEU A N 1
ATOM 3019 C CA . LEU A 1 384 ? 2.262 11.038 13.304 1.00 94.50 384 LEU A CA 1
ATOM 3020 C C . LEU A 1 384 ? 3.129 11.685 14.382 1.00 94.50 384 LEU A C 1
ATOM 3022 O O . LEU A 1 384 ? 2.622 11.961 15.464 1.00 94.50 384 LEU A O 1
ATOM 3026 N N . GLN A 1 385 ? 4.393 11.989 14.089 1.00 93.00 385 GLN A N 1
ATOM 3027 C CA . GLN A 1 385 ? 5.273 12.684 15.025 1.00 93.00 385 GLN A CA 1
ATOM 3028 C C . GLN A 1 385 ? 4.723 14.071 15.405 1.00 93.00 385 GLN A C 1
ATOM 3030 O O . GLN A 1 385 ? 4.629 14.399 16.591 1.00 93.00 385 GLN A O 1
ATOM 3035 N N . GLY A 1 386 ? 4.300 14.868 14.416 1.00 91.75 386 GLY A N 1
ATOM 3036 C CA . GLY A 1 386 ? 3.673 16.173 14.657 1.00 91.75 386 GLY A CA 1
ATOM 3037 C C . GLY A 1 386 ? 2.304 16.062 15.335 1.00 91.75 386 GLY A C 1
ATOM 3038 O O . GLY A 1 386 ? 2.006 16.794 16.277 1.00 91.75 386 GLY A O 1
ATOM 3039 N N . PHE A 1 387 ? 1.484 15.107 14.899 1.00 93.62 387 PHE A N 1
ATOM 3040 C CA . PHE A 1 387 ? 0.163 14.840 15.458 1.00 93.62 387 PHE A CA 1
ATOM 3041 C C . PHE A 1 387 ? 0.237 14.435 16.933 1.00 93.62 387 PHE A C 1
ATOM 3043 O O . PHE A 1 387 ? -0.504 14.981 17.745 1.00 93.62 387 PHE A O 1
ATOM 3050 N N . CYS A 1 388 ? 1.163 13.547 17.301 1.00 94.56 388 CYS A N 1
ATOM 3051 C CA . CYS A 1 388 ? 1.340 13.117 18.685 1.00 94.56 388 CYS A CA 1
ATOM 3052 C C . CYS A 1 388 ? 1.757 14.277 19.591 1.00 94.56 388 CYS A C 1
ATOM 3054 O O . CYS A 1 388 ? 1.180 14.450 20.660 1.00 94.56 388 CYS A O 1
ATOM 3056 N N . LYS A 1 389 ? 2.679 15.129 19.122 1.00 92.94 389 LYS A N 1
ATOM 3057 C CA . LYS A 1 389 ? 3.087 16.345 19.837 1.00 92.94 389 LYS A CA 1
ATOM 3058 C C . LYS A 1 389 ? 1.910 17.299 20.064 1.00 92.94 389 LYS A C 1
ATOM 3060 O O . LYS A 1 389 ? 1.738 17.805 21.164 1.00 92.94 389 LYS A O 1
ATOM 3065 N N . ASN A 1 390 ? 1.076 17.507 19.045 1.00 93.56 390 ASN A N 1
ATOM 3066 C CA . ASN A 1 390 ? -0.103 18.374 19.142 1.00 93.56 390 ASN A CA 1
ATOM 3067 C C . ASN A 1 390 ? -1.201 17.794 20.044 1.00 93.56 390 ASN A C 1
ATOM 3069 O O . ASN A 1 390 ? -1.999 18.539 20.603 1.00 93.56 390 ASN A O 1
ATOM 3073 N N . GLN A 1 391 ? -1.268 16.468 20.155 1.00 91.31 391 GLN A N 1
ATOM 3074 C CA . GLN A 1 391 ? -2.225 15.763 21.002 1.00 91.31 391 GLN A CA 1
ATOM 3075 C C . GLN A 1 391 ? -1.687 15.488 22.411 1.00 91.31 391 GLN A C 1
ATOM 3077 O O . GLN A 1 391 ? -2.404 14.854 23.181 1.00 91.31 391 GLN A O 1
ATOM 3082 N N . ASP A 1 392 ? -0.475 15.935 22.752 1.00 91.06 392 ASP A N 1
ATOM 3083 C CA . ASP A 1 392 ? 0.190 15.647 24.030 1.00 91.06 392 ASP A CA 1
ATOM 3084 C C . ASP A 1 392 ? 0.233 14.136 24.355 1.00 91.06 392 ASP A C 1
ATOM 3086 O O . ASP A 1 392 ? -0.099 13.679 25.446 1.00 91.06 392 ASP A O 1
ATOM 3090 N N . ILE A 1 393 ? 0.570 13.324 23.347 1.00 94.19 393 ILE A N 1
ATOM 3091 C CA . ILE A 1 393 ? 0.776 11.876 23.483 1.00 94.19 393 ILE A CA 1
ATOM 3092 C C . ILE A 1 393 ? 2.192 11.501 23.042 1.00 94.19 393 ILE A C 1
ATOM 3094 O O . ILE A 1 39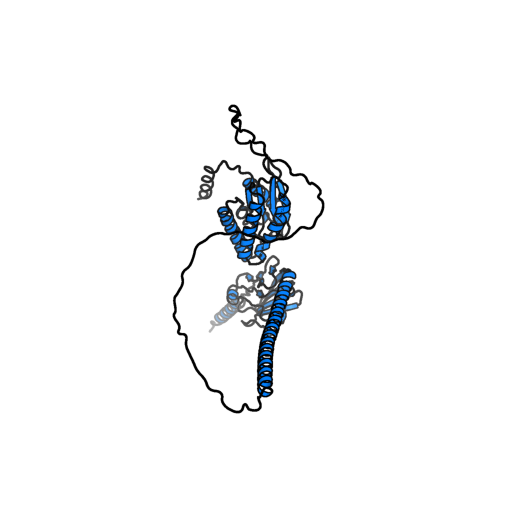3 ? 2.827 12.197 22.248 1.00 94.19 393 ILE A O 1
ATOM 3098 N N . GLY A 1 394 ? 2.698 10.374 23.537 1.00 92.81 394 GLY A N 1
ATOM 3099 C CA . GLY A 1 394 ? 4.035 9.909 23.187 1.00 92.81 394 GLY A CA 1
ATOM 3100 C C . GLY A 1 394 ? 4.111 9.385 21.751 1.00 92.81 394 GLY A C 1
ATOM 3101 O O . GLY A 1 394 ? 3.203 8.707 21.273 1.00 92.81 394 GLY A O 1
ATOM 3102 N N . PHE A 1 395 ? 5.226 9.643 21.072 1.00 94.81 395 PHE A N 1
ATOM 3103 C CA . PHE A 1 395 ? 5.538 9.039 19.777 1.00 94.81 395 PHE A CA 1
ATOM 3104 C C . PHE A 1 395 ? 6.826 8.229 19.876 1.00 94.81 395 PHE A C 1
ATOM 3106 O O . PHE A 1 395 ? 7.852 8.736 20.324 1.00 94.81 395 PHE A O 1
ATOM 3113 N N . ILE A 1 396 ? 6.772 6.971 19.451 1.00 94.38 396 ILE A N 1
ATOM 3114 C CA . ILE A 1 396 ? 7.917 6.064 19.421 1.00 94.38 396 ILE A CA 1
ATOM 3115 C C . ILE A 1 396 ? 8.355 5.951 17.966 1.00 94.38 396 ILE A C 1
ATOM 3117 O O . ILE A 1 396 ? 7.716 5.264 17.167 1.00 94.38 396 ILE A O 1
ATOM 3121 N N . ASN A 1 397 ? 9.437 6.648 17.617 1.00 91.62 397 ASN A N 1
ATOM 3122 C CA . ASN A 1 397 ? 9.989 6.592 16.272 1.00 91.62 397 ASN A CA 1
ATOM 3123 C C . ASN A 1 397 ? 10.756 5.276 16.083 1.00 91.62 397 ASN A C 1
ATOM 3125 O O . ASN A 1 397 ? 11.761 5.026 16.749 1.00 91.62 397 ASN A O 1
ATOM 3129 N N . ASN A 1 398 ? 10.273 4.435 15.172 1.00 93.94 398 ASN A N 1
ATOM 3130 C CA . ASN A 1 398 ? 10.949 3.198 14.782 1.00 93.94 398 ASN A CA 1
ATOM 3131 C C . ASN A 1 398 ? 11.676 3.337 13.441 1.00 93.94 398 ASN A C 1
ATOM 3133 O O . ASN A 1 398 ? 12.396 2.423 13.047 1.00 93.94 398 ASN A O 1
ATOM 3137 N N . TRP A 1 399 ? 11.492 4.454 12.736 1.00 89.88 399 TRP A N 1
ATOM 3138 C CA . TRP A 1 399 ? 11.968 4.622 11.371 1.00 89.88 399 TRP A CA 1
ATOM 3139 C C . TRP A 1 399 ? 13.486 4.505 11.285 1.00 89.88 399 TRP A C 1
ATOM 3141 O O . TRP A 1 399 ? 13.997 3.586 10.652 1.00 89.88 399 TRP A O 1
ATOM 3151 N N . ASP A 1 400 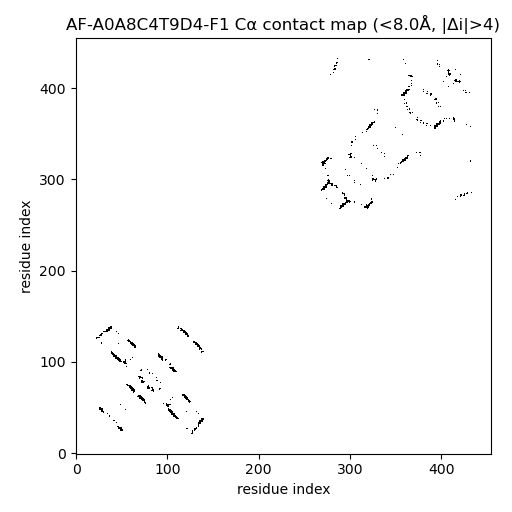? 14.202 5.351 12.023 1.00 86.81 400 ASP A N 1
ATOM 3152 C CA . ASP A 1 400 ? 15.668 5.423 11.993 1.00 86.81 400 ASP A CA 1
ATOM 3153 C C . ASP A 1 400 ? 16.330 4.134 12.507 1.00 86.81 400 ASP A C 1
ATOM 3155 O O . ASP A 1 400 ? 17.441 3.779 12.115 1.00 86.81 400 ASP A O 1
ATOM 3159 N N . LEU A 1 401 ? 15.629 3.388 13.368 1.00 89.25 401 LEU A N 1
ATOM 3160 C CA . LEU A 1 401 ? 16.110 2.116 13.909 1.00 89.25 401 LEU A CA 1
ATOM 3161 C C . LEU A 1 401 ? 16.062 0.974 12.892 1.00 89.25 401 LEU A C 1
ATOM 3163 O O . LEU A 1 401 ? 16.855 0.037 13.003 1.00 89.25 401 LEU A O 1
ATOM 3167 N N . PHE A 1 402 ? 15.127 1.029 11.943 1.00 91.50 402 PHE A N 1
ATOM 3168 C CA . PHE A 1 402 ? 14.884 -0.018 10.947 1.00 91.50 402 PHE A CA 1
ATOM 3169 C C . PHE A 1 402 ? 15.288 0.399 9.525 1.00 91.50 402 PHE A C 1
ATOM 3171 O O . PHE A 1 402 ? 15.359 -0.457 8.639 1.00 91.50 402 PHE A O 1
ATOM 3178 N N . TRP A 1 403 ? 15.578 1.684 9.307 1.00 85.94 403 TRP A N 1
ATOM 3179 C CA . TRP A 1 403 ? 16.017 2.233 8.029 1.00 85.94 403 TRP A CA 1
ATOM 3180 C C . TRP A 1 403 ? 17.313 1.572 7.551 1.00 85.94 403 TRP A C 1
ATOM 3182 O O . TRP A 1 403 ? 18.232 1.363 8.340 1.00 85.94 403 TRP A O 1
ATOM 3192 N N . GLU A 1 404 ? 17.358 1.191 6.269 1.00 82.31 404 GLU A N 1
ATOM 3193 C CA . GLU A 1 404 ? 18.498 0.512 5.624 1.00 82.31 404 GLU A CA 1
ATOM 3194 C C . GLU A 1 404 ? 18.978 -0.782 6.314 1.00 82.31 404 GLU A C 1
ATOM 3196 O O . GLU A 1 404 ? 20.102 -1.245 6.118 1.00 82.31 404 GLU A O 1
ATOM 3201 N N . ARG A 1 405 ? 18.106 -1.443 7.090 1.00 85.44 405 ARG A N 1
ATOM 3202 C CA . ARG A 1 405 ? 18.434 -2.687 7.806 1.00 85.44 405 ARG A CA 1
ATOM 3203 C C . ARG A 1 405 ? 17.581 -3.867 7.336 1.00 85.44 405 ARG A C 1
ATOM 3205 O O . ARG A 1 405 ? 16.790 -4.408 8.110 1.00 85.44 405 ARG A O 1
ATOM 3212 N N . PRO A 1 406 ? 17.782 -4.373 6.102 1.00 83.50 406 PRO A N 1
ATOM 3213 C CA . PRO A 1 406 ? 17.012 -5.499 5.559 1.00 83.50 406 PRO A CA 1
ATOM 3214 C C . PRO A 1 406 ? 17.112 -6.766 6.419 1.00 83.50 406 PRO A C 1
ATOM 3216 O O . PRO A 1 406 ? 16.185 -7.570 6.461 1.00 83.50 406 PRO A O 1
ATOM 3219 N N . ARG A 1 407 ? 18.217 -6.928 7.162 1.00 88.00 407 ARG A N 1
ATOM 3220 C CA . ARG A 1 407 ? 18.445 -8.056 8.076 1.00 88.00 407 ARG A CA 1
ATOM 3221 C C . ARG A 1 407 ? 17.500 -8.084 9.278 1.00 88.00 407 ARG A C 1
ATOM 3223 O O . ARG A 1 407 ? 17.509 -9.074 9.998 1.00 88.00 407 ARG A O 1
ATOM 3230 N N . PHE A 1 408 ? 16.722 -7.032 9.533 1.00 89.75 408 PHE A N 1
ATOM 3231 C CA . PHE A 1 408 ? 15.762 -6.992 10.646 1.00 89.75 408 PHE A CA 1
ATOM 3232 C C . PHE A 1 408 ? 14.383 -7.518 10.236 1.00 89.75 408 PHE A C 1
ATOM 3234 O O . PHE A 1 408 ? 13.528 -7.758 11.090 1.00 89.75 408 PHE A O 1
ATOM 3241 N N . PHE A 1 409 ? 14.180 -7.751 8.941 1.00 89.00 409 PHE A N 1
ATOM 3242 C CA . PHE A 1 409 ? 12.918 -8.186 8.367 1.00 89.00 409 PHE A CA 1
ATOM 3243 C C . PHE A 1 409 ? 12.965 -9.659 7.959 1.00 89.00 409 PHE A C 1
ATOM 3245 O O . PHE A 1 409 ? 14.025 -10.283 7.837 1.00 89.00 409 PHE A O 1
ATOM 3252 N N . LYS A 1 410 ? 11.782 -10.244 7.785 1.00 86.88 410 LYS A N 1
ATOM 3253 C CA . LYS A 1 410 ? 11.604 -11.536 7.125 1.00 86.88 410 LYS A CA 1
ATOM 3254 C C . LYS A 1 410 ? 11.765 -11.370 5.611 1.00 86.88 410 LYS A C 1
ATOM 3256 O O . LYS A 1 410 ? 11.914 -10.267 5.091 1.00 86.88 410 LYS A O 1
ATOM 3261 N N . ARG A 1 411 ? 11.696 -12.493 4.886 1.00 78.75 411 ARG A N 1
ATOM 3262 C CA . ARG A 1 411 ? 11.758 -12.512 3.413 1.00 78.75 411 ARG A CA 1
ATOM 3263 C C . ARG A 1 411 ? 10.666 -11.670 2.743 1.00 78.75 411 ARG A C 1
ATOM 3265 O O . ARG A 1 411 ? 10.871 -11.236 1.619 1.00 78.75 411 ARG A O 1
ATOM 3272 N N . ASP A 1 412 ? 9.552 -11.427 3.433 1.00 80.06 412 ASP A N 1
ATOM 3273 C CA . ASP A 1 412 ? 8.439 -10.606 2.944 1.00 80.06 412 ASP A CA 1
ATOM 3274 C C . ASP A 1 412 ? 8.726 -9.091 2.912 1.00 80.06 412 ASP A C 1
ATOM 3276 O O . ASP A 1 412 ? 7.940 -8.343 2.332 1.00 80.06 412 ASP A O 1
ATOM 3280 N N . GLY A 1 413 ? 9.823 -8.631 3.531 1.00 82.12 413 GLY A N 1
ATOM 3281 C CA . GLY A 1 413 ? 10.208 -7.215 3.571 1.00 82.12 413 GLY A CA 1
ATOM 3282 C C . GLY A 1 413 ? 9.258 -6.310 4.366 1.00 82.12 413 GLY A C 1
ATOM 3283 O O . GLY A 1 413 ? 9.382 -5.088 4.292 1.00 82.12 413 GLY A O 1
ATOM 3284 N N . LEU A 1 414 ? 8.317 -6.897 5.112 1.00 86.50 414 LEU A N 1
ATOM 3285 C CA . LEU A 1 414 ? 7.278 -6.199 5.873 1.00 86.50 414 LEU A CA 1
ATOM 3286 C C . LEU A 1 414 ? 7.364 -6.542 7.358 1.00 86.50 414 LEU A C 1
ATOM 3288 O O . LEU A 1 414 ? 7.385 -5.653 8.207 1.00 86.50 414 LEU A O 1
ATOM 3292 N N . HIS A 1 415 ? 7.406 -7.832 7.688 1.00 90.50 415 HIS A N 1
ATOM 3293 C CA . HIS A 1 415 ? 7.359 -8.255 9.078 1.00 90.50 415 HIS A CA 1
ATOM 3294 C C . HIS A 1 415 ? 8.769 -8.335 9.660 1.00 90.50 415 HIS A C 1
ATOM 3296 O O . HIS A 1 415 ? 9.670 -8.883 9.015 1.00 90.50 415 HIS A O 1
ATOM 3302 N N . PRO A 1 416 ? 8.974 -7.882 10.907 1.00 91.88 416 PRO A N 1
ATOM 3303 C CA . PRO A 1 416 ? 10.243 -8.087 11.580 1.00 91.88 416 PRO A CA 1
ATOM 3304 C C . PRO A 1 416 ? 10.495 -9.586 11.813 1.00 91.88 416 PRO A C 1
ATOM 3306 O O . PRO A 1 416 ? 9.578 -10.371 12.090 1.00 91.88 416 PRO A O 1
ATOM 3309 N N . ASN A 1 417 ? 11.755 -10.003 11.694 1.00 89.88 417 ASN A N 1
ATOM 3310 C CA . ASN A 1 417 ? 12.192 -11.329 12.134 1.00 89.88 417 ASN A CA 1
ATOM 3311 C C . ASN A 1 417 ? 12.392 -11.350 13.664 1.00 89.88 417 ASN A C 1
ATOM 3313 O O . ASN A 1 417 ? 12.096 -10.368 14.339 1.00 89.88 417 ASN A O 1
ATOM 3317 N N . SER A 1 418 ? 12.864 -12.458 14.242 1.00 90.44 418 SER A N 1
ATOM 3318 C CA . SER A 1 418 ? 13.057 -12.561 15.700 1.00 90.44 418 SER A CA 1
ATOM 3319 C C . SER A 1 418 ? 13.997 -11.483 16.254 1.00 90.44 418 SER A C 1
ATOM 3321 O O . SER A 1 418 ? 13.732 -10.920 17.315 1.00 90.44 418 SER A O 1
ATOM 3323 N N . PHE A 1 419 ? 15.057 -11.143 15.516 1.00 89.62 419 PHE A N 1
ATOM 3324 C CA . PHE A 1 419 ? 15.987 -10.082 15.893 1.00 89.62 419 PHE A CA 1
ATOM 3325 C C . PHE A 1 419 ? 15.337 -8.696 15.793 1.00 89.62 419 PHE A C 1
ATOM 3327 O O . PHE A 1 419 ? 15.389 -7.930 16.751 1.00 89.62 419 PHE A O 1
ATOM 3334 N N . GLY A 1 420 ? 14.673 -8.389 14.674 1.00 90.25 420 GLY A N 1
ATOM 3335 C CA . GLY A 1 420 ? 13.945 -7.130 14.501 1.00 90.25 420 GLY A CA 1
ATOM 3336 C C . GLY A 1 420 ? 12.847 -6.945 15.551 1.00 90.25 420 GLY A C 1
ATOM 3337 O O . GLY A 1 420 ? 12.726 -5.877 16.137 1.00 90.25 420 GLY A O 1
ATOM 3338 N N . ALA A 1 421 ? 12.094 -7.999 15.870 1.00 91.56 421 ALA A N 1
ATOM 3339 C CA . ALA A 1 421 ? 11.042 -7.952 16.882 1.00 91.56 421 ALA A CA 1
ATOM 3340 C C . ALA A 1 421 ? 11.607 -7.672 18.282 1.00 91.56 421 ALA A C 1
ATOM 3342 O O . ALA A 1 421 ? 10.998 -6.927 19.051 1.00 91.56 421 ALA A O 1
ATOM 3343 N N . ARG A 1 422 ? 12.796 -8.202 18.596 1.00 91.44 422 ARG A N 1
ATOM 3344 C CA . ARG A 1 422 ? 13.518 -7.880 19.831 1.00 91.44 422 ARG A CA 1
ATOM 3345 C C . ARG A 1 422 ? 13.929 -6.408 19.876 1.00 91.44 422 ARG A C 1
ATOM 3347 O O . ARG A 1 422 ? 13.628 -5.742 20.858 1.00 91.44 422 ARG A O 1
ATOM 3354 N N . VAL A 1 423 ? 14.523 -5.882 18.802 1.00 91.94 423 VAL A N 1
ATOM 3355 C CA . VAL A 1 423 ? 14.898 -4.456 18.703 1.00 91.94 423 VAL A CA 1
ATOM 3356 C C . VAL A 1 423 ? 13.675 -3.543 18.849 1.00 91.94 423 VAL A C 1
ATOM 3358 O O . VAL A 1 423 ? 13.728 -2.549 19.570 1.00 91.94 423 VAL A O 1
ATOM 3361 N N . LEU A 1 424 ? 12.551 -3.898 18.217 1.00 93.00 424 LEU A N 1
ATOM 3362 C CA . LEU A 1 424 ? 11.295 -3.155 18.342 1.00 93.00 424 LEU A CA 1
ATOM 3363 C C . LEU A 1 424 ? 10.750 -3.213 19.775 1.00 93.00 424 LEU A C 1
ATOM 3365 O O . LEU A 1 424 ? 10.321 -2.194 20.314 1.00 93.00 424 LEU A O 1
ATOM 3369 N N . SER A 1 425 ? 10.811 -4.385 20.409 1.00 91.69 425 SER A N 1
ATOM 3370 C CA . SER A 1 425 ? 10.385 -4.570 21.800 1.00 91.69 425 SER A CA 1
ATOM 3371 C C . SER A 1 425 ? 11.224 -3.723 22.757 1.00 91.69 425 SER A C 1
ATOM 3373 O O . SER A 1 425 ? 10.661 -3.019 23.585 1.00 91.69 425 SER A O 1
ATOM 3375 N N . GLU A 1 426 ? 12.551 -3.713 22.598 1.00 89.81 426 GLU A N 1
ATOM 3376 C CA . GLU A 1 426 ? 13.470 -2.886 23.391 1.00 89.81 426 GLU A CA 1
ATOM 3377 C C . GLU A 1 426 ? 13.232 -1.381 23.180 1.00 89.81 426 GLU A C 1
ATOM 3379 O O . GLU A 1 426 ? 13.343 -0.600 24.128 1.00 89.81 426 GLU A O 1
ATOM 3384 N N . ASN A 1 427 ? 12.891 -0.953 21.959 1.00 91.31 427 ASN A N 1
ATOM 3385 C CA . ASN A 1 427 ? 12.560 0.447 21.699 1.00 91.31 427 ASN A CA 1
ATOM 3386 C C . ASN A 1 427 ? 11.255 0.854 22.390 1.00 91.31 427 ASN A C 1
ATOM 3388 O O . ASN A 1 427 ? 11.197 1.907 23.027 1.00 91.31 427 ASN A O 1
ATOM 3392 N N . ILE A 1 428 ? 10.229 -0.000 22.313 1.00 89.88 428 ILE A N 1
ATOM 3393 C CA . ILE A 1 428 ? 8.949 0.224 22.990 1.00 89.88 428 ILE A CA 1
ATOM 3394 C C . ILE A 1 428 ? 9.179 0.248 24.502 1.00 89.88 428 ILE A C 1
ATOM 3396 O O . ILE A 1 428 ? 8.919 1.291 25.102 1.00 89.88 428 ILE A O 1
ATOM 3400 N N . SER A 1 429 ? 9.732 -0.833 25.076 1.00 85.81 429 SER A N 1
ATOM 3401 C CA . SER A 1 429 ? 10.693 -0.863 26.201 1.00 85.81 429 SER A CA 1
ATOM 3402 C C . SER A 1 429 ? 10.978 0.480 26.862 1.00 85.81 429 SER A C 1
ATOM 3404 O O . SER A 1 429 ? 10.394 0.878 27.868 1.00 85.81 429 SER A O 1
ATOM 3406 N N . LYS A 1 430 ? 11.921 1.181 26.241 1.00 83.81 430 LYS A N 1
ATOM 3407 C CA . LYS A 1 430 ? 12.540 2.400 26.759 1.00 83.81 430 LYS A CA 1
ATOM 3408 C C . LYS A 1 430 ? 11.576 3.579 26.873 1.00 83.81 430 LYS A C 1
ATOM 3410 O O . LYS A 1 430 ? 11.731 4.392 27.775 1.00 83.81 430 LYS A O 1
ATOM 3415 N N . HIS A 1 431 ? 10.600 3.688 25.973 1.00 79.69 431 HIS A N 1
ATOM 3416 C CA . HIS A 1 431 ? 9.766 4.888 25.864 1.00 79.69 431 HIS A CA 1
ATOM 3417 C C . HIS A 1 431 ? 8.543 4.871 26.785 1.00 79.69 431 HIS A C 1
ATOM 3419 O O . HIS A 1 431 ? 8.125 5.926 27.255 1.00 79.69 431 HIS A O 1
ATOM 3425 N N . HIS A 1 432 ? 7.979 3.698 27.089 1.00 68.56 432 HIS A N 1
ATOM 3426 C CA . HIS A 1 432 ? 6.828 3.619 27.996 1.00 68.56 432 HIS A CA 1
ATOM 3427 C C . HIS A 1 432 ? 7.226 3.578 29.481 1.00 68.56 432 HIS A C 1
ATOM 3429 O O . HIS A 1 432 ? 6.355 3.714 30.344 1.00 68.56 432 HIS A O 1
ATOM 3435 N N . ASP A 1 433 ? 8.514 3.380 29.788 1.00 60.88 433 ASP A N 1
ATOM 3436 C CA . ASP A 1 433 ? 9.064 3.249 31.147 1.00 60.88 433 ASP A CA 1
ATOM 3437 C C . ASP A 1 433 ? 9.585 4.547 31.764 1.00 60.88 433 ASP A C 1
ATOM 3439 O O . ASP A 1 433 ? 10.044 4.529 32.898 1.00 60.88 433 ASP A O 1
ATOM 3443 N N . VAL A 1 434 ? 9.460 5.688 31.077 1.00 44.53 434 VAL A N 1
ATOM 3444 C CA . VAL A 1 434 ? 9.911 6.981 31.613 1.00 44.53 434 VAL A CA 1
ATOM 3445 C C . VAL A 1 434 ? 8.937 7.493 32.697 1.00 44.53 434 VAL A C 1
ATOM 3447 O O . VAL A 1 434 ? 7.781 7.830 32.388 1.00 44.53 434 VAL A O 1
ATOM 3450 N N . PRO A 1 435 ? 9.366 7.597 33.973 1.00 36.81 435 PRO A N 1
ATOM 3451 C CA . PRO A 1 435 ? 8.622 8.303 35.009 1.00 36.81 435 PRO A CA 1
ATOM 3452 C C . PRO A 1 435 ? 8.703 9.809 34.732 1.00 36.81 435 PRO A C 1
ATOM 3454 O O . PRO A 1 435 ? 9.760 10.323 34.370 1.00 36.81 435 PRO A O 1
ATOM 3457 N N . THR A 1 436 ? 7.591 10.522 34.906 1.00 35.78 436 THR A N 1
ATOM 3458 C CA . THR A 1 436 ? 7.412 11.955 34.604 1.00 35.78 436 THR A CA 1
ATOM 3459 C C . THR A 1 436 ? 8.180 12.886 35.567 1.00 35.78 436 THR A C 1
ATOM 3461 O O . THR A 1 436 ? 7.578 13.751 36.192 1.00 35.78 436 THR A O 1
ATOM 3464 N N . VAL A 1 437 ? 9.491 12.693 35.771 1.00 33.03 437 VAL A N 1
ATOM 3465 C CA . VAL A 1 437 ? 10.281 13.476 36.754 1.00 33.03 437 VAL A CA 1
ATOM 3466 C C . VAL A 1 437 ? 11.620 13.999 36.200 1.00 33.03 437 VAL A C 1
ATOM 3468 O O . VAL A 1 437 ? 12.399 14.589 36.933 1.00 33.03 437 VAL A O 1
ATOM 3471 N N . MET A 1 438 ? 11.926 13.854 34.906 1.00 31.77 438 MET A N 1
ATOM 3472 C CA . MET A 1 438 ? 13.217 14.317 34.354 1.00 31.77 438 MET A CA 1
ATOM 3473 C C . MET A 1 438 ? 13.098 15.108 33.043 1.00 31.77 438 MET A C 1
ATOM 3475 O O . MET A 1 438 ? 13.947 14.989 32.158 1.00 31.77 438 MET A O 1
ATOM 3479 N N . ASP A 1 439 ? 12.088 15.971 32.938 1.00 41.81 439 ASP A N 1
ATOM 3480 C CA . ASP A 1 439 ? 12.055 17.018 31.913 1.00 41.81 439 ASP A CA 1
ATOM 3481 C C . ASP A 1 439 ? 12.854 18.232 32.398 1.00 41.81 439 ASP A C 1
ATOM 3483 O O . ASP A 1 439 ? 12.388 19.049 33.185 1.00 41.81 439 ASP A O 1
ATOM 3487 N N . GLY A 1 440 ? 14.106 18.332 31.947 1.00 32.22 440 GLY A N 1
ATOM 3488 C CA . GLY A 1 440 ? 14.899 19.548 32.136 1.00 32.22 440 GLY A CA 1
ATOM 3489 C C . GLY A 1 440 ? 16.367 19.436 31.736 1.00 32.22 440 GLY A C 1
ATOM 3490 O O . GLY A 1 440 ? 16.917 20.380 31.179 1.00 32.22 440 GLY A O 1
ATOM 3491 N N . LEU A 1 441 ? 17.016 18.286 31.959 1.00 32.19 441 LEU A N 1
ATOM 3492 C CA . LEU A 1 441 ? 18.488 18.225 31.882 1.00 32.19 441 LEU A CA 1
ATOM 3493 C C . LEU A 1 441 ? 19.076 17.197 30.905 1.00 32.19 441 LEU A C 1
ATOM 3495 O O . LEU A 1 441 ? 20.237 17.336 30.531 1.00 32.19 441 LEU A O 1
ATOM 3499 N N . LYS A 1 442 ? 18.311 16.214 30.406 1.00 34.66 442 LYS A N 1
ATOM 3500 C CA . LYS A 1 442 ? 18.852 15.204 29.465 1.00 34.66 442 LYS A CA 1
ATOM 3501 C C . LYS A 1 442 ? 18.569 15.474 27.985 1.00 34.66 442 LYS A C 1
ATOM 3503 O O . LYS A 1 442 ? 19.349 15.037 27.142 1.00 34.66 442 LYS A O 1
ATOM 3508 N N . ALA A 1 443 ? 17.546 16.266 27.656 1.00 34.69 443 ALA A N 1
ATOM 3509 C CA . ALA A 1 443 ? 17.223 16.606 26.265 1.00 34.69 443 ALA A CA 1
ATOM 3510 C C . ALA A 1 443 ? 18.298 17.479 25.579 1.00 34.69 443 ALA A C 1
ATOM 3512 O O . ALA A 1 443 ? 18.436 17.446 24.361 1.00 34.69 443 ALA A O 1
ATOM 3513 N N . ARG A 1 444 ? 19.117 18.208 26.352 1.00 35.72 444 ARG A N 1
ATOM 3514 C CA . ARG A 1 444 ? 20.215 19.039 25.822 1.00 35.72 444 ARG A CA 1
ATOM 3515 C C . ARG A 1 444 ? 21.509 18.266 25.544 1.00 35.72 444 ARG A C 1
ATOM 3517 O O . ARG A 1 444 ? 22.331 18.735 24.766 1.00 35.72 444 ARG A O 1
ATOM 3524 N N . SER A 1 445 ? 21.688 17.083 26.136 1.00 33.06 445 SER A N 1
ATOM 3525 C CA . SER A 1 445 ? 22.932 16.310 25.997 1.00 33.06 445 SER A CA 1
ATOM 3526 C C . SER A 1 445 ? 22.957 15.402 24.766 1.00 33.06 445 SER A C 1
ATOM 3528 O O . SER A 1 445 ? 24.039 15.068 24.297 1.00 33.06 445 SER A O 1
ATOM 3530 N N . LEU A 1 446 ? 21.799 14.997 24.235 1.00 36.25 446 LEU A N 1
ATOM 3531 C CA . LEU A 1 446 ? 21.735 14.065 23.101 1.00 36.25 446 LEU A CA 1
ATOM 3532 C C . LEU A 1 446 ? 21.747 14.765 21.734 1.00 36.25 446 LEU A C 1
ATOM 3534 O O . LEU A 1 446 ? 22.138 14.147 20.752 1.00 36.25 446 LEU A O 1
ATOM 3538 N N . TYR A 1 447 ? 21.416 16.060 21.674 1.00 36.50 447 TYR A N 1
ATOM 3539 C CA . TYR A 1 447 ? 21.475 16.836 20.428 1.00 36.50 447 TYR A CA 1
ATOM 3540 C C . TYR A 1 447 ? 22.909 17.269 20.057 1.00 36.50 447 TYR A C 1
ATOM 3542 O O . TYR A 1 447 ? 23.232 17.409 18.884 1.00 36.50 447 TYR A O 1
ATOM 3550 N N . ASN A 1 448 ? 23.808 17.405 21.041 1.00 35.00 448 ASN A N 1
ATOM 3551 C CA . ASN A 1 448 ? 25.191 17.852 20.813 1.00 35.00 448 ASN A CA 1
ATOM 3552 C C . ASN A 1 448 ? 26.197 16.717 20.544 1.00 35.00 448 ASN A C 1
ATOM 3554 O O . ASN A 1 448 ? 27.361 16.999 20.277 1.00 35.00 448 ASN A O 1
ATOM 3558 N N . HIS A 1 449 ? 25.785 15.446 20.589 1.00 34.59 449 HIS A N 1
ATOM 3559 C CA . HIS A 1 449 ? 26.688 14.305 20.364 1.00 34.59 449 HIS A CA 1
ATOM 3560 C C . HIS A 1 449 ? 26.553 13.646 18.981 1.00 34.59 449 HIS A C 1
ATOM 3562 O O . HIS A 1 449 ? 27.323 12.746 18.663 1.00 34.59 449 HIS A O 1
ATOM 3568 N N . GLN A 1 450 ? 25.629 14.110 18.130 1.00 39.84 450 GLN A N 1
ATOM 3569 C CA . GLN A 1 450 ? 25.471 13.622 16.748 1.00 39.8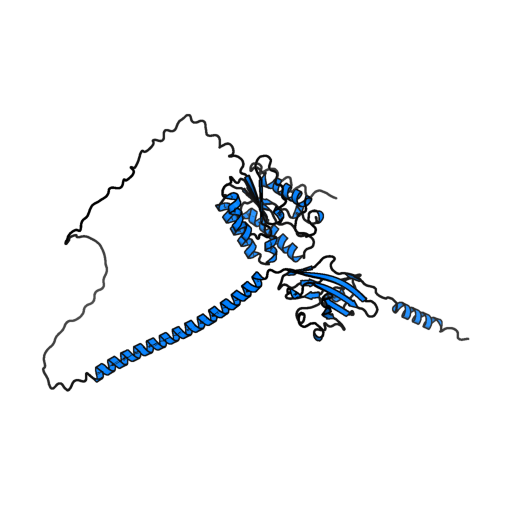4 450 GLN A CA 1
ATOM 3570 C C . GLN A 1 450 ? 26.126 14.517 15.676 1.00 39.84 450 GLN A C 1
ATOM 3572 O O . GLN A 1 450 ? 26.042 14.201 14.493 1.00 39.84 450 GLN A O 1
ATOM 3577 N N . HIS A 1 451 ? 26.832 15.589 16.063 1.00 40.47 451 HIS A N 1
ATOM 3578 C CA . HIS A 1 451 ? 27.520 16.493 15.124 1.00 40.47 451 HIS A CA 1
ATOM 3579 C C . HIS A 1 451 ? 29.029 16.670 15.356 1.00 40.47 451 HIS A C 1
ATOM 3581 O O . HIS A 1 451 ? 29.621 17.596 14.812 1.00 40.47 451 HIS A O 1
ATOM 3587 N N . GLN A 1 452 ? 29.689 15.780 16.102 1.00 42.59 452 GLN A N 1
ATOM 3588 C CA . GLN A 1 452 ? 31.152 15.826 16.254 1.00 42.59 452 GLN A CA 1
ATOM 3589 C C . GLN A 1 452 ? 31.797 14.439 16.281 1.00 42.59 452 GLN A C 1
ATOM 3591 O O . GLN A 1 452 ? 32.373 14.052 17.285 1.00 42.59 452 GLN A O 1
ATOM 3596 N N . VAL A 1 453 ? 31.708 13.700 15.176 1.00 32.47 453 VAL A N 1
ATOM 3597 C CA . VAL A 1 453 ? 32.605 12.589 14.794 1.00 32.47 453 VAL A CA 1
ATOM 3598 C C . VAL A 1 453 ? 32.383 12.477 13.274 1.00 32.47 453 VAL A C 1
ATOM 3600 O O . VAL A 1 453 ? 31.284 12.128 12.863 1.00 32.47 453 VAL A O 1
ATOM 3603 N N . THR A 1 454 ? 33.244 12.911 12.352 1.00 34.53 454 THR A N 1
ATOM 3604 C CA . THR A 1 454 ? 34.684 12.654 12.143 1.00 34.53 454 THR A CA 1
ATOM 3605 C C . THR A 1 454 ? 35.179 13.572 10.987 1.00 34.53 454 THR A C 1
ATOM 3607 O O . THR A 1 454 ? 34.343 14.287 10.435 1.00 34.53 454 THR A O 1
ATOM 3610 N N . PRO A 1 455 ? 36.491 13.604 10.672 1.00 37.72 455 PRO A N 1
ATOM 3611 C CA . PRO A 1 455 ? 37.286 14.804 10.403 1.00 37.72 455 PRO A CA 1
ATOM 3612 C C . PRO A 1 455 ? 37.092 15.452 9.027 1.00 37.72 455 PRO A C 1
ATOM 3614 O O . PRO A 1 455 ? 36.663 14.752 8.082 1.00 37.72 455 PRO A O 1
#

Nearest PDB structures (foldseek):
  1py9-assembly1_A-2  TM=9.722E-01  e=5.190E-15  Mus musculus
  6xlq-assembly3_G  TM=9.494E-01  e=7.861E-15  Homo sapiens
  4f80-assembly1_A-2  TM=9.461E-01  e=1.422E-14  Homo sapiens
  4f9l-assembly1_B  TM=9.492E-01  e=1.913E-14  Homo sapiens
  4f9p-assembly1_B  TM=9.306E-01  e=4.136E-14  Homo sapiens

InterPro domains:
  IPR003599 Immunoglobulin domain subtype [SM00409] (32-139)
  IPR007110 Immunoglobulin-like domain [PS50835] (40-137)
  IPR013106 Immunoglobulin V-set domain [PF07686] (35-138)
  IPR013106 Immunoglobulin V-set domain [SM00406] (42-123)
  IPR013783 Immunoglobulin-like fold [G3DSA:2.60.40.10] (21-156)
  IPR013830 SGNH hydrolase-type esterase domain [PF13472] (297-422)
  IPR036179 Immunoglobulin-like domain superfamily [SSF48726] (28-139)
  IPR050504 BTN/MOG-like [PTHR24100] (11-146)

Mean predicted aligned error: 22.06 Å

Foldseek 3Di:
DDPPDVVVVVVVVVVVVVVVPPPPDKAKDFDPAAAEAEAQAKDKGWIFIVVFAQLQQKWKWKAFPPVRATQWTDHPNDIDLVRHDPVRRPQWDAPSVCSRRGTGIIMGGRDDQVVFHKMKIWIGDPRDIYMDIHTYHYDYDPVVVVVVVVVVVVVVVVVVVVVVVVVVVVVVVVVVVVVVVVVVVVVVVVVVVPDDDDDDDDDDDDDDDDDDDDDDDDDDDDDDDDDDDDDDDDDDDDDDDDDDDDDDDDDDDPDPDDDPPDPDDDDQQWEEEEEEEPQQVQADADDPRHHYYYHYDHLDALLNCLVPVCVVPQPTRAAEYEYEHDLSVLVVVCPPVSVVSVVSSVVSVCVRRVNYAYEYEQAEAFDPDDPSSRVSSVVRRVVVVVVCVVVVHHYQYCHVVRPPPQVQPDPRRHHGDNNVSHVSSVSVVVRSPDDPPDPDPVVVVVVVPVPDDDD